Protein AF-A0AB38YBV2-F1 (afdb_monomer)

Radius of gyration: 43.0 Å; Cα contacts (8 Å, |Δi|>4): 541; chains: 1; bounding box: 109×142×104 Å

Organism: NCBI:txid2952525

Secondary structure (DSSP, 8-state):
------TTTTHHHHHHHHHHHHHHHHHHHHHHHHHHHHHHHHHHHHHHHHHHHHHHHHHHHHHHHHHHHHHHHHHHHHHHSPPPHHHHHHHHHHHHHHHHHHS---HHHHHHHHHHHHHSTTTS-HHHHHHHHHHHHHHHHHHHHHHHSTTTGGG--HHHHHHHHHHSSS-HHHHH-TTHHHHHHHHHHTT-TTS---TTSHHHHHHHHHHHHHHH-TTEEEEEEEE-SSTTEEEEEEEEE-TTS-EEEEE-BTTS--GGGT---B--EEHHHHHHHHHHHHHHHHHHHH-HHHHHHHHHHHHHTTSSPP----TTPPPP-EEETTTEEEEE-TTS-EEE-----------PPPPHHHHHHHHHHHHHHHHHHHT-EE-TTS-EEE--TTHHHHHHHHHHHHHHHHHHHHTT----HHHHHHHHHHHTTSSPPPHHHHHHHHHHHH-TT--HHHHHHHHHHHHHHHHHHHHHHHHHHHHT-------HHHHHHHHHHHTT-PPPPPP---PPPPGGGS---------------------PPPPP--------PPPPPGGGGTTGGG-SS-S--SS---------SSSHHHHHHHHHHHHHHHHHHHTSTTHHHHHHHH---SHHHHHHHHHHHHHSPTTSHHHHHHHHHHHHHHHHHH-HHHHHHHHHTT--HHHHHHHHHHTTSS--TTS--TT--

Foldseek 3Di:
DDDDDPPPPPVVVVVVVVVVVVVVVVVVVVVVVVVVVVVVVVVVVVVVVVVVVVVVVVVVVVVVVVVVVVVVLVVLVCLLDLDDPVNLVVLVVVQVVCCVVPVDGDPVSLLSLLLCCLQQPQPPDPVSSVVSLVVLCVLLVVLLVLLLDPVNVVVRDLVSLLSCQSRPPFHLLLLLDPCLVVLLVLVVVCVPPPDPRHQQDPSPQVSCCSRCVSRLHPQKGFNGWDDDPDPQWIKTWIFHQDPVRDTDIAIQFNSSDGVVVVRPHHDTHHNVVVVVSSVSSVSSNVSCVVPVPSSVSSVVSCCSSNVDPNPPPPLFDWAPFDQDVPQGTWTQGSVRDTDHPPDPPDDPDDDDDDDPVRVLVQLLLLLVVLCVLQVFDDDPNSHGPDDDQQNVQSVLLSVLLVVLQVVCVSVVHHDGSVVSSVLLCVLLVNDRQGLVNLLVVLCVVQDVPDDPVSSNVSSVVSSVVSSVSSSCSRVVVVVVVDDDPDPPVVVVVVVVVVPPDDDDDDDDDDDDDDPVVVPDDDDDDDDDDDDDDDDDDDDDDDDDDDDDDDDDDDDDDPPPPPPPPPPPPPDDDDDDDPDDDDDPPPCPVVVVVVVVVVVVVLVVLCPDDCSVVLSVLPDDPDPVVVVVSVVVLVPDDPPDPVNVVVVQSVLLVVVCVQPVPLSVVVVVVVDGSVRSVVVCCVVVSDPDPVPDDPPDD

Sequence (697 aa):
MAGLDTRGVVSGFAQGYGLASNIHDDKKRRERDDEMLQWAREDRKDAQSDRTRRLGMEDQRFEWEQENQGRAGEIHQRNVRALDWDEFQRAQSTILADLEQRGELSDDQWALVAKGVQQFPGQVQGDLADAARGWGAQRVTPILQRLLDPQQQHTVTDEELAMVEELSPIPLSHAIAPERAQDIAVFLDLLDDSTDTNIHSPKVLEAANNIYGHRIGKGKKIVDMMPGNQPGSLVFELEVEGSDGERTRQPMTKQRRTAADGDNEVLQVPVAELMDSLQGLMQLHSAFSESPEIQQRTLNAARTTGMLPQREEAPGRFSDIVEQPGVGMGQYGPDGRWHAVQSGTGGKGGSGTMSSSDQRQWYSDINRGFADMMGVEMNEFGEVVRGGENLETADRYSALAAEFWDQLRANGQTVSPQVARQRVVDAAGGRLLRRSDAEQFAVQELGEGAAPGDVRRRTDQILMEQFQQTRQGLLGSEASGGSANLTPETSAVLQQFMSGGGVPVPGGQQDMPSRDQLLQNGMAPQQSQPNVEPEASGLRAPTPMNRPEQTGPGRESPAGRAVHGALDGVQGLVHAGIDGVGGLIGGARERERQGREYMSWLNQMQNGQGGPAIVRAFKPQSQEEYQHTNELLRAIAPGTPAGEALAQIANLRTLFEQDPEGVLAGIQQGMNPQQLEQWLIQNGRIADVNAGFPEIR

Mean predicted aligned error: 21.56 Å

pLDDT: mean 72.37, std 22.49, range [24.5, 97.75]

Structure (mmCIF, N/CA/C/O backbone):
data_AF-A0AB38YBV2-F1
#
_entry.id   AF-A0AB38YBV2-F1
#
loop_
_atom_site.group_PDB
_atom_site.id
_atom_site.type_symbol
_atom_site.label_atom_id
_atom_site.label_alt_id
_atom_site.label_comp_id
_atom_site.label_asym_id
_atom_site.label_entity_id
_atom_site.label_seq_id
_atom_site.pdbx_PDB_ins_code
_atom_site.Cartn_x
_atom_site.Cartn_y
_atom_site.Cartn_z
_atom_site.occupancy
_atom_site.B_iso_or_equiv
_atom_site.auth_seq_id
_atom_site.auth_comp_id
_atom_site.auth_asym_id
_atom_site.auth_atom_id
_atom_site.pdbx_PDB_model_num
ATOM 1 N N . MET A 1 1 ? 50.347 113.324 -39.858 1.00 37.56 1 MET A N 1
ATOM 2 C CA . MET A 1 1 ? 50.394 113.975 -38.533 1.00 37.56 1 MET A CA 1
ATOM 3 C C . MET A 1 1 ? 50.170 112.908 -37.479 1.00 37.56 1 MET A C 1
ATOM 5 O O . MET A 1 1 ? 49.288 112.082 -37.662 1.00 37.56 1 MET A O 1
ATOM 9 N N . ALA A 1 2 ? 51.037 112.881 -36.471 1.00 51.41 2 ALA A N 1
ATOM 10 C CA . ALA A 1 2 ? 51.084 111.887 -35.404 1.00 51.41 2 ALA A CA 1
ATOM 11 C C . ALA A 1 2 ? 50.051 112.165 -34.295 1.00 51.41 2 ALA A C 1
ATOM 13 O O . ALA A 1 2 ? 49.694 113.318 -34.066 1.00 51.41 2 ALA A O 1
ATOM 14 N N . GLY A 1 3 ? 49.654 111.116 -33.571 1.00 42.22 3 GLY A N 1
ATOM 15 C CA . GLY A 1 3 ? 48.962 111.185 -32.281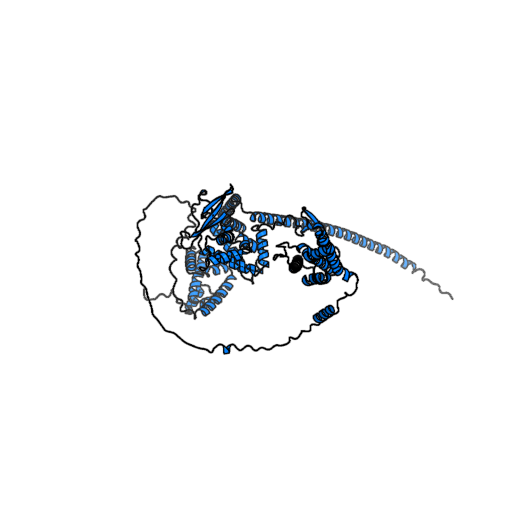 1.00 42.22 3 GLY A CA 1
ATOM 16 C C . GLY A 1 3 ? 49.260 109.915 -31.481 1.00 42.22 3 GLY A C 1
ATOM 17 O O . GLY A 1 3 ? 48.866 108.831 -31.896 1.00 42.22 3 GLY A O 1
ATOM 18 N N . LEU A 1 4 ? 50.037 110.063 -30.405 1.00 47.84 4 LEU A N 1
ATOM 19 C CA . LEU A 1 4 ? 50.652 109.009 -29.591 1.00 47.84 4 LEU A CA 1
ATOM 20 C C . LEU A 1 4 ? 49.658 108.203 -28.738 1.00 47.84 4 LEU A C 1
ATOM 22 O O . LEU A 1 4 ? 48.667 108.724 -28.232 1.00 47.84 4 LEU A O 1
ATOM 26 N N . ASP A 1 5 ? 50.017 106.931 -28.576 1.00 50.28 5 ASP A N 1
ATOM 27 C CA . ASP A 1 5 ? 49.298 105.813 -27.971 1.00 50.28 5 ASP A CA 1
ATOM 28 C C . ASP A 1 5 ? 49.685 105.622 -26.488 1.00 50.28 5 ASP A C 1
ATOM 30 O O . ASP A 1 5 ? 50.864 105.515 -26.153 1.00 50.28 5 ASP A O 1
ATOM 34 N N . THR A 1 6 ? 48.693 105.575 -25.593 1.00 53.28 6 THR A N 1
ATOM 35 C CA . THR A 1 6 ? 48.850 105.278 -24.153 1.00 53.28 6 THR A CA 1
ATOM 36 C C . THR A 1 6 ? 48.171 103.966 -23.739 1.00 53.28 6 THR A C 1
ATOM 38 O O . THR A 1 6 ? 48.028 103.685 -22.549 1.00 53.28 6 THR A O 1
ATOM 41 N N . ARG A 1 7 ? 47.773 103.105 -24.689 1.00 52.44 7 ARG A N 1
ATOM 42 C CA . ARG A 1 7 ? 47.042 101.856 -24.388 1.00 52.44 7 ARG A CA 1
ATOM 43 C C . ARG A 1 7 ? 47.925 100.689 -23.924 1.00 52.44 7 ARG A C 1
ATOM 45 O O . ARG A 1 7 ? 47.398 99.636 -23.576 1.00 52.44 7 ARG A O 1
ATOM 52 N N . GLY A 1 8 ? 49.245 100.871 -23.853 1.00 48.44 8 GLY A N 1
ATOM 53 C CA . GLY A 1 8 ? 50.205 99.806 -23.528 1.00 48.44 8 GLY A CA 1
ATOM 54 C C . GLY A 1 8 ? 50.392 99.460 -22.043 1.00 48.44 8 GLY A C 1
ATOM 55 O O . GLY A 1 8 ? 51.025 98.453 -21.752 1.00 48.44 8 GLY A O 1
ATOM 56 N N . VAL A 1 9 ? 49.871 100.247 -21.092 1.00 49.12 9 VAL A N 1
ATOM 57 C CA . VAL A 1 9 ? 50.185 100.047 -19.654 1.00 49.12 9 VAL A CA 1
ATOM 58 C C . VAL A 1 9 ? 49.070 99.322 -18.886 1.00 49.12 9 VAL A C 1
ATOM 60 O O . VAL A 1 9 ? 49.329 98.684 -17.871 1.00 49.12 9 VAL A O 1
ATOM 63 N N . VAL A 1 10 ? 47.831 99.332 -19.388 1.00 52.97 10 VAL A N 1
ATOM 64 C CA . VAL A 1 10 ? 46.680 98.732 -18.681 1.00 52.97 10 VAL A CA 1
ATOM 65 C C . VAL A 1 10 ? 46.473 97.246 -19.027 1.00 52.97 10 VAL A C 1
ATOM 67 O O . VAL A 1 10 ? 45.942 96.500 -18.207 1.00 52.97 10 VAL A O 1
ATOM 70 N N . SER A 1 11 ? 46.946 96.759 -20.182 1.00 52.41 11 SER A N 1
ATOM 71 C CA . SER A 1 11 ? 46.741 95.354 -20.586 1.00 52.41 11 SER A CA 1
ATOM 72 C C . SER A 1 11 ? 47.628 94.347 -19.837 1.00 52.41 11 SER A C 1
ATOM 74 O O . SER A 1 11 ? 47.212 93.208 -19.636 1.00 52.41 11 SER A O 1
ATOM 76 N N . GLY A 1 12 ? 48.805 94.761 -19.352 1.00 51.03 12 GLY A N 1
ATOM 77 C CA . GLY A 1 12 ? 49.739 93.871 -18.648 1.00 51.03 12 GLY A CA 1
ATOM 78 C C . GLY A 1 12 ? 49.256 93.415 -17.266 1.00 51.03 12 GLY A C 1
ATOM 79 O O . GLY A 1 12 ? 49.588 92.318 -16.827 1.00 51.03 12 GLY A O 1
ATOM 80 N N . PHE A 1 13 ? 48.425 94.214 -16.585 1.00 51.12 13 PHE A N 1
ATOM 81 C CA . PHE A 1 13 ? 47.954 93.894 -15.231 1.00 51.12 13 PHE A CA 1
ATOM 82 C C . PHE A 1 13 ? 46.747 92.939 -15.227 1.00 51.12 13 PHE A C 1
ATOM 84 O O . PHE A 1 13 ? 46.613 92.105 -14.332 1.00 51.12 13 PHE A O 1
ATOM 91 N N . ALA A 1 14 ? 45.903 92.990 -16.265 1.00 55.50 14 ALA A N 1
ATOM 92 C CA . ALA A 1 14 ? 44.770 92.073 -16.418 1.00 55.50 14 ALA A CA 1
ATOM 93 C C . ALA A 1 14 ? 45.212 90.635 -16.756 1.00 55.50 14 ALA A C 1
ATOM 95 O O . ALA A 1 14 ? 44.539 89.675 -16.387 1.00 55.50 14 ALA A O 1
ATOM 96 N N . GLN A 1 15 ? 46.371 90.469 -17.404 1.00 56.38 15 GLN A N 1
ATOM 97 C CA . GLN A 1 15 ? 46.882 89.157 -17.811 1.00 56.38 15 GLN A CA 1
ATOM 98 C C . GLN A 1 15 ? 47.540 88.370 -16.658 1.00 56.38 15 GLN A C 1
ATOM 100 O O . GLN A 1 15 ? 47.617 87.145 -16.723 1.00 56.38 15 GLN A O 1
ATOM 105 N N . GLY A 1 16 ? 47.955 89.042 -15.575 1.00 52.12 16 GLY A N 1
ATOM 106 C CA . GLY A 1 16 ? 48.577 88.401 -14.406 1.00 52.12 16 GLY A CA 1
ATOM 107 C C . GLY A 1 16 ? 47.589 87.744 -13.431 1.00 52.12 16 GLY A C 1
ATOM 108 O O . GLY A 1 16 ? 47.880 86.682 -12.883 1.00 52.12 16 GLY A O 1
ATOM 109 N N . TYR A 1 17 ? 46.395 88.320 -13.243 1.00 55.94 17 TYR A N 1
ATOM 110 C CA . TYR A 1 17 ? 45.397 87.789 -12.298 1.00 55.94 17 TYR A CA 1
ATOM 111 C C . TYR A 1 17 ? 44.718 86.497 -12.783 1.00 55.94 17 TYR A C 1
ATOM 113 O O . TYR A 1 17 ? 44.375 85.640 -11.969 1.00 55.94 17 TYR A O 1
ATOM 121 N N . GLY A 1 18 ? 44.588 86.305 -14.101 1.00 54.75 18 GLY A N 1
ATOM 122 C CA . GLY A 1 18 ? 44.017 85.078 -14.670 1.00 54.75 18 GLY A CA 1
ATOM 123 C C . GLY A 1 18 ? 44.872 83.829 -14.422 1.00 54.75 18 GLY A C 1
ATOM 124 O O . GLY A 1 18 ? 44.339 82.733 -14.277 1.00 54.75 18 GLY A O 1
ATOM 125 N N . LEU A 1 19 ? 46.195 83.983 -14.301 1.00 58.62 19 LEU A N 1
ATOM 126 C CA . LEU A 1 19 ? 47.105 82.849 -14.118 1.00 58.62 19 LEU A CA 1
ATOM 127 C C . LEU A 1 19 ? 47.134 82.348 -12.663 1.00 58.62 19 LEU A C 1
ATOM 129 O O . LEU A 1 19 ? 47.210 81.145 -12.428 1.00 58.62 19 LEU A O 1
ATOM 133 N N . ALA A 1 20 ? 47.003 83.253 -11.687 1.00 58.72 20 ALA A N 1
ATOM 134 C CA . ALA A 1 20 ? 46.932 82.894 -10.268 1.00 58.72 20 ALA A CA 1
ATOM 135 C C . ALA A 1 20 ? 45.586 82.245 -9.886 1.00 58.72 20 ALA A C 1
ATOM 137 O O . ALA A 1 20 ? 45.560 81.336 -9.056 1.00 58.72 20 ALA A O 1
ATOM 138 N N . SER A 1 21 ? 44.484 82.659 -10.525 1.00 58.69 21 SER A N 1
ATOM 139 C CA . SER A 1 21 ? 43.157 82.054 -10.324 1.00 58.69 21 SER A CA 1
ATOM 140 C C . SER A 1 21 ? 43.115 80.598 -10.796 1.00 58.69 21 SER A C 1
ATOM 142 O O . SER A 1 21 ? 42.657 79.723 -10.064 1.00 58.69 21 SER A O 1
ATOM 144 N N . ASN A 1 22 ? 43.669 80.315 -11.980 1.00 63.50 22 ASN A N 1
ATOM 145 C CA . ASN A 1 22 ? 43.639 78.972 -12.564 1.00 63.50 22 ASN A CA 1
ATOM 146 C C . ASN A 1 22 ? 44.430 77.947 -11.732 1.00 63.50 22 ASN A C 1
ATOM 148 O O . ASN A 1 22 ? 43.995 76.810 -11.581 1.00 63.50 22 ASN A O 1
ATOM 152 N N . ILE A 1 23 ? 45.544 78.354 -11.112 1.00 69.88 23 ILE A N 1
ATOM 153 C CA . ILE A 1 23 ? 46.339 77.467 -10.245 1.00 69.88 23 ILE A CA 1
ATOM 154 C C . ILE A 1 23 ? 45.574 77.109 -8.961 1.00 69.88 23 ILE A C 1
ATOM 156 O O . ILE A 1 23 ? 45.686 75.986 -8.461 1.00 69.88 23 ILE A O 1
ATOM 160 N N . HIS A 1 24 ? 44.780 78.039 -8.422 1.00 71.88 24 HIS A N 1
ATOM 161 C CA . HIS A 1 24 ? 44.014 77.772 -7.208 1.00 71.88 24 HIS A CA 1
ATOM 162 C C . HIS A 1 24 ? 42.809 76.855 -7.473 1.00 71.88 24 HIS A C 1
ATOM 164 O O . HIS A 1 24 ? 42.509 75.987 -6.643 1.00 71.88 24 HIS A O 1
ATOM 170 N N . ASP A 1 25 ? 42.160 77.003 -8.628 1.00 76.00 25 ASP A N 1
ATOM 171 C CA . ASP A 1 25 ? 41.035 76.157 -9.030 1.00 76.00 25 ASP A CA 1
ATOM 172 C C . ASP A 1 25 ? 41.476 74.740 -9.413 1.00 76.00 25 ASP A C 1
ATOM 174 O O . ASP A 1 25 ? 40.806 73.774 -9.039 1.00 76.00 25 ASP A O 1
ATOM 178 N N . ASP A 1 26 ? 42.636 74.585 -10.058 1.00 76.31 26 ASP A N 1
ATOM 179 C CA . ASP A 1 26 ? 43.204 73.266 -10.363 1.00 76.31 26 ASP A CA 1
ATOM 180 C C . ASP A 1 26 ? 43.544 72.481 -9.093 1.00 76.31 26 ASP A C 1
ATOM 182 O O . ASP A 1 26 ? 43.317 71.271 -9.026 1.00 76.31 26 ASP A O 1
ATOM 186 N N . LYS A 1 27 ? 44.022 73.163 -8.044 1.00 78.94 27 LYS A N 1
ATOM 187 C CA . LYS A 1 27 ? 44.307 72.516 -6.759 1.00 78.94 27 LYS A CA 1
ATOM 188 C C . LYS A 1 27 ? 43.031 71.985 -6.092 1.00 78.94 27 LYS A C 1
ATOM 190 O O . LYS A 1 27 ? 43.001 70.832 -5.676 1.00 78.94 27 LYS A O 1
ATOM 195 N N . LYS A 1 28 ? 41.950 72.775 -6.087 1.00 82.88 28 LYS A N 1
ATOM 196 C CA . LYS A 1 28 ? 40.641 72.356 -5.544 1.00 82.88 28 LYS A CA 1
ATOM 197 C C . LYS A 1 28 ? 39.946 71.273 -6.372 1.00 82.88 28 LYS A C 1
ATOM 199 O O . LYS A 1 28 ? 39.053 70.595 -5.867 1.00 82.88 28 LYS A O 1
ATOM 204 N N . ARG A 1 29 ? 40.267 71.146 -7.664 1.00 78.00 29 ARG A N 1
ATOM 205 C CA . ARG A 1 29 ? 39.774 70.037 -8.497 1.00 78.00 29 ARG A CA 1
ATOM 206 C C . ARG A 1 29 ? 40.486 68.739 -8.137 1.00 78.00 29 ARG A C 1
ATOM 208 O O . ARG A 1 29 ? 39.806 67.770 -7.840 1.00 78.00 29 ARG A O 1
ATOM 215 N N . ARG A 1 30 ? 41.819 68.764 -8.027 1.00 82.38 30 ARG A N 1
ATOM 216 C CA . ARG A 1 30 ? 42.603 67.586 -7.621 1.00 82.38 30 ARG A CA 1
ATOM 217 C C . ARG A 1 30 ? 42.233 67.079 -6.232 1.00 82.38 30 ARG A C 1
ATOM 219 O O . ARG A 1 30 ? 42.042 65.886 -6.074 1.00 82.38 30 ARG A O 1
ATOM 226 N N . GLU A 1 31 ? 42.053 67.976 -5.261 1.00 86.75 31 GLU A N 1
ATOM 227 C CA . GLU A 1 31 ? 41.643 67.583 -3.904 1.00 86.75 31 GLU A CA 1
ATOM 228 C C . GLU A 1 31 ? 40.273 66.879 -3.896 1.00 86.75 31 GLU A C 1
ATOM 230 O O . GLU A 1 31 ? 40.110 65.874 -3.211 1.00 86.75 31 GLU A O 1
ATOM 235 N N . ARG A 1 32 ? 39.312 67.332 -4.716 1.00 84.88 32 ARG A N 1
ATOM 236 C CA . ARG A 1 32 ? 38.004 66.665 -4.858 1.00 84.88 32 ARG A CA 1
ATOM 237 C C . ARG A 1 32 ? 38.085 65.341 -5.611 1.00 84.88 32 ARG A C 1
ATOM 239 O O . ARG A 1 32 ? 37.372 64.405 -5.265 1.00 84.88 32 ARG A O 1
ATOM 246 N N . ASP A 1 33 ? 38.930 65.264 -6.634 1.00 80.12 33 ASP A N 1
ATOM 247 C CA . ASP A 1 33 ? 39.135 64.028 -7.389 1.00 80.12 33 ASP A CA 1
ATOM 248 C C . ASP A 1 33 ? 39.799 62.955 -6.508 1.00 80.12 33 ASP A C 1
ATOM 250 O O . ASP A 1 33 ? 39.383 61.795 -6.534 1.00 80.12 33 ASP A O 1
ATOM 254 N N . ASP A 1 34 ? 40.765 63.346 -5.671 1.00 87.88 34 ASP A N 1
ATOM 255 C CA . ASP A 1 34 ? 41.419 62.466 -4.699 1.00 87.88 34 ASP A CA 1
ATOM 256 C C . ASP A 1 34 ? 40.445 62.007 -3.600 1.00 87.88 34 ASP A C 1
ATOM 258 O O . ASP A 1 34 ? 40.427 60.825 -3.248 1.00 87.88 34 ASP A O 1
ATOM 262 N N . GLU A 1 35 ? 39.583 62.903 -3.107 1.00 86.88 35 GLU A N 1
ATOM 263 C CA . GLU A 1 35 ? 38.539 62.575 -2.128 1.00 86.88 35 GLU A CA 1
ATOM 264 C C . GLU A 1 35 ? 37.504 61.596 -2.715 1.00 86.88 35 GLU A C 1
ATOM 266 O O . GLU A 1 35 ? 37.174 60.589 -2.085 1.00 86.88 35 GLU A O 1
ATOM 271 N N . MET A 1 36 ? 37.075 61.797 -3.969 1.00 81.75 36 MET A N 1
ATOM 272 C CA . MET A 1 36 ? 36.207 60.843 -4.672 1.00 81.75 36 MET A CA 1
ATOM 273 C C . MET A 1 36 ? 36.884 59.484 -4.890 1.00 81.75 36 MET A C 1
ATOM 275 O O . MET A 1 36 ? 36.246 58.440 -4.741 1.00 81.75 36 MET A O 1
ATOM 279 N N . LEU A 1 37 ? 38.175 59.470 -5.228 1.00 88.88 37 LEU A N 1
ATOM 280 C CA . LEU A 1 37 ? 38.955 58.240 -5.384 1.00 88.88 37 LEU A CA 1
ATOM 281 C C . LEU A 1 37 ? 39.095 57.476 -4.066 1.00 88.88 37 LEU A C 1
ATOM 283 O O . LEU A 1 37 ? 39.081 56.241 -4.075 1.00 88.88 37 LEU A O 1
ATOM 287 N N . GLN A 1 38 ? 39.232 58.184 -2.946 1.00 90.12 38 GLN A N 1
ATOM 288 C CA . GLN A 1 38 ? 39.286 57.579 -1.621 1.00 90.12 38 GLN A CA 1
ATOM 289 C C . GLN A 1 38 ? 37.934 56.969 -1.242 1.00 90.12 38 GLN A C 1
ATOM 291 O O . GLN A 1 38 ? 37.891 55.795 -0.869 1.00 90.12 38 GLN A O 1
ATOM 296 N N . TRP A 1 39 ? 36.840 57.703 -1.456 1.00 85.44 39 TRP A N 1
ATOM 297 C CA . TRP A 1 39 ? 35.484 57.220 -1.189 1.00 85.44 39 TRP A CA 1
ATOM 298 C C . TRP A 1 39 ? 35.140 55.985 -2.034 1.00 85.44 39 TRP A C 1
ATOM 300 O O . TRP A 1 39 ? 34.680 54.974 -1.515 1.00 85.44 39 TRP A O 1
ATOM 310 N N . ALA A 1 40 ? 35.498 55.988 -3.323 1.00 82.81 40 ALA A N 1
ATOM 311 C CA . ALA A 1 40 ? 35.300 54.839 -4.209 1.00 82.81 40 ALA A CA 1
ATOM 312 C C . ALA A 1 40 ? 36.132 53.599 -3.823 1.00 82.81 40 ALA A C 1
ATOM 314 O O . ALA A 1 40 ? 35.806 52.483 -4.235 1.00 82.81 40 ALA A O 1
ATOM 315 N N . ARG A 1 41 ? 37.238 53.762 -3.083 1.00 88.38 41 ARG A N 1
ATOM 316 C CA . ARG A 1 41 ? 38.022 52.634 -2.549 1.00 88.38 41 ARG A CA 1
ATOM 317 C C . ARG A 1 41 ? 37.409 52.074 -1.274 1.00 88.38 41 ARG A C 1
ATOM 319 O O . ARG A 1 41 ? 37.481 50.865 -1.076 1.00 88.38 41 ARG A O 1
ATOM 326 N N . GLU A 1 42 ? 36.855 52.936 -0.433 1.00 88.25 42 GLU A N 1
ATOM 327 C CA . GLU A 1 42 ? 36.181 52.554 0.808 1.00 88.25 42 GLU A CA 1
ATOM 328 C C . GLU A 1 42 ? 34.874 51.815 0.502 1.00 88.25 42 GLU A C 1
ATOM 330 O O . GLU A 1 42 ? 34.715 50.672 0.918 1.00 88.25 42 GLU A O 1
ATOM 335 N N . ASP A 1 43 ? 34.060 52.351 -0.408 1.00 85.00 43 ASP A N 1
ATOM 336 C CA . ASP A 1 43 ? 32.805 51.732 -0.852 1.00 85.00 43 ASP A CA 1
ATOM 337 C C . ASP A 1 43 ? 33.024 50.341 -1.485 1.00 85.00 43 ASP A C 1
ATOM 339 O O . ASP A 1 43 ? 32.265 49.397 -1.269 1.00 85.00 43 ASP A O 1
ATOM 343 N N . ARG A 1 44 ? 34.140 50.141 -2.204 1.00 85.69 44 ARG A N 1
ATOM 344 C CA . ARG A 1 44 ? 34.515 48.806 -2.710 1.00 85.69 44 ARG A CA 1
ATOM 345 C C . ARG A 1 44 ? 34.898 47.828 -1.605 1.00 85.69 44 ARG A C 1
ATOM 347 O O . ARG A 1 44 ? 34.648 46.635 -1.773 1.00 85.69 44 ARG A O 1
ATOM 354 N N . LYS A 1 45 ? 35.542 48.296 -0.533 1.00 89.56 45 LYS A N 1
ATOM 355 C CA . LYS A 1 45 ? 35.902 47.443 0.608 1.00 89.56 45 LYS A CA 1
ATOM 356 C C . LYS A 1 45 ? 34.657 47.047 1.392 1.00 89.56 45 LYS A C 1
ATOM 358 O O . LYS A 1 45 ? 34.527 45.875 1.735 1.00 89.56 45 LYS A O 1
ATOM 363 N N . ASP A 1 46 ? 33.729 47.976 1.579 1.00 86.31 46 ASP A N 1
ATOM 364 C CA . ASP A 1 46 ? 32.461 47.712 2.259 1.00 86.31 46 ASP A CA 1
ATOM 365 C C . ASP A 1 46 ? 31.570 46.783 1.422 1.00 86.31 46 ASP A C 1
ATOM 367 O O . ASP A 1 46 ? 31.104 45.754 1.904 1.00 86.31 46 ASP A O 1
ATOM 371 N N . ALA A 1 47 ? 31.474 47.007 0.109 1.00 82.62 47 ALA A N 1
ATOM 372 C CA . ALA A 1 47 ? 30.769 46.095 -0.794 1.00 82.62 47 ALA A CA 1
ATOM 373 C C . ALA A 1 47 ? 31.418 44.697 -0.904 1.00 82.62 47 ALA A C 1
ATOM 375 O O . ALA A 1 47 ? 30.770 43.743 -1.353 1.00 82.62 47 ALA A O 1
ATOM 376 N N . GLN A 1 48 ? 32.706 44.558 -0.572 1.00 86.62 48 GLN A N 1
ATOM 377 C CA . GLN A 1 48 ? 33.368 43.256 -0.452 1.00 86.62 48 GLN A CA 1
ATOM 378 C C . GLN A 1 48 ? 33.067 42.598 0.896 1.00 86.62 48 GLN A C 1
ATOM 380 O O . GLN A 1 48 ? 32.754 41.410 0.916 1.00 86.62 48 GLN A O 1
ATOM 385 N N . SER A 1 49 ? 33.124 43.342 2.003 1.00 87.00 49 SER A N 1
ATOM 386 C CA . SER A 1 49 ? 32.846 42.805 3.339 1.00 87.00 49 SER A CA 1
ATOM 387 C C . SER A 1 49 ? 31.389 42.348 3.475 1.00 87.00 49 SER A C 1
ATOM 389 O O . SER A 1 49 ? 31.139 41.256 3.989 1.00 87.00 49 SER A O 1
ATOM 391 N N . ASP A 1 50 ? 30.445 43.098 2.904 1.00 81.56 50 ASP A N 1
ATOM 392 C CA . ASP A 1 50 ? 29.028 42.734 2.866 1.00 81.56 50 ASP A CA 1
ATOM 393 C C . ASP A 1 50 ? 28.765 41.481 2.030 1.00 81.56 50 ASP A C 1
ATOM 395 O O . ASP A 1 50 ? 27.954 40.637 2.415 1.00 81.56 50 ASP A O 1
ATOM 399 N N . ARG A 1 51 ? 29.477 41.309 0.908 1.00 76.75 51 ARG A N 1
ATOM 400 C CA . ARG A 1 51 ? 29.398 40.075 0.113 1.00 76.75 51 ARG A CA 1
ATOM 401 C C . ARG A 1 51 ? 29.890 38.870 0.901 1.00 76.75 51 ARG A C 1
ATOM 403 O O . ARG A 1 51 ? 29.203 37.856 0.930 1.00 76.75 51 ARG A O 1
ATOM 410 N N . THR A 1 52 ? 31.022 38.996 1.585 1.00 84.12 52 THR A N 1
ATOM 411 C CA . THR A 1 52 ? 31.566 37.917 2.419 1.00 84.12 52 THR A CA 1
ATOM 412 C C . THR A 1 52 ? 30.628 37.575 3.579 1.00 84.12 52 THR A C 1
ATOM 414 O O . THR A 1 52 ? 30.423 36.403 3.877 1.00 84.12 52 THR A O 1
ATOM 417 N N . ARG A 1 53 ? 30.000 38.580 4.209 1.00 84.50 53 ARG A N 1
ATOM 418 C CA . ARG A 1 53 ? 29.019 38.362 5.282 1.00 84.50 53 ARG A CA 1
ATOM 419 C C . ARG A 1 53 ? 27.744 37.681 4.771 1.00 84.50 53 ARG A C 1
ATOM 421 O O . ARG A 1 53 ? 27.207 36.837 5.479 1.00 84.50 53 ARG A O 1
ATOM 428 N N . ARG A 1 54 ? 27.265 38.024 3.569 1.00 74.50 54 ARG A N 1
ATOM 429 C CA . ARG A 1 54 ? 26.103 37.358 2.951 1.00 74.50 54 ARG A CA 1
ATOM 430 C C . ARG A 1 54 ? 26.389 35.898 2.622 1.00 74.50 54 ARG A C 1
ATOM 432 O O . ARG A 1 54 ? 25.607 35.055 3.036 1.00 74.50 54 ARG A O 1
ATOM 439 N N . LEU A 1 55 ? 27.527 35.615 1.988 1.00 81.31 55 LEU A N 1
ATOM 440 C CA . LEU A 1 55 ? 27.946 34.243 1.681 1.00 81.31 55 LEU A CA 1
ATOM 441 C C . LEU A 1 55 ? 28.058 33.395 2.957 1.00 81.31 55 LEU A C 1
ATOM 443 O O . LEU A 1 55 ? 27.503 32.310 3.016 1.00 81.31 55 LEU A O 1
ATOM 447 N N . GLY A 1 56 ? 28.650 33.935 4.028 1.00 82.88 56 GLY A N 1
ATOM 448 C CA . GLY A 1 56 ? 28.734 33.214 5.303 1.00 82.88 56 GLY A CA 1
ATOM 449 C C . GLY A 1 56 ? 27.379 32.937 5.974 1.00 82.88 56 GLY A C 1
ATOM 450 O O . GLY A 1 56 ? 27.249 31.944 6.683 1.00 82.88 56 GLY A O 1
ATOM 451 N N . MET A 1 57 ? 26.362 33.786 5.768 1.00 81.19 57 MET A N 1
ATOM 452 C CA . MET A 1 57 ? 25.003 33.508 6.260 1.00 81.19 57 MET A CA 1
ATOM 453 C C . MET A 1 57 ? 24.247 32.516 5.370 1.00 81.19 57 MET A C 1
ATOM 455 O O . MET A 1 57 ? 23.431 31.754 5.882 1.00 81.19 57 MET A O 1
ATOM 459 N N . GLU A 1 58 ? 24.506 32.515 4.062 1.00 73.38 58 GLU A N 1
ATOM 460 C CA . GLU A 1 58 ? 23.968 31.516 3.133 1.00 73.38 58 GLU A CA 1
ATOM 461 C C . GLU A 1 58 ? 24.537 30.126 3.438 1.00 73.38 58 GLU A C 1
ATOM 463 O O . GLU A 1 58 ? 23.758 29.182 3.548 1.00 73.38 58 GLU A O 1
ATOM 468 N N . ASP A 1 59 ? 25.843 30.020 3.701 1.00 74.94 59 ASP A N 1
ATOM 469 C CA . ASP A 1 59 ? 26.494 28.764 4.095 1.00 74.94 59 ASP A CA 1
ATOM 470 C C . ASP A 1 59 ? 25.906 28.211 5.403 1.00 74.94 59 ASP A C 1
ATOM 472 O O . ASP A 1 59 ? 25.523 27.046 5.468 1.00 74.94 59 ASP A O 1
ATOM 476 N N . GLN A 1 60 ? 25.733 29.056 6.429 1.00 77.81 60 GLN A N 1
ATOM 477 C CA . GLN A 1 60 ? 25.108 28.639 7.695 1.00 77.81 60 GLN A CA 1
ATOM 478 C C . GLN A 1 60 ? 23.652 28.199 7.519 1.00 77.81 60 GLN A C 1
ATOM 480 O O . GLN A 1 60 ? 23.191 27.275 8.190 1.00 77.81 60 GLN A O 1
ATOM 485 N N . ARG A 1 61 ? 22.906 28.866 6.634 1.00 71.25 61 ARG A N 1
ATOM 486 C CA . ARG A 1 61 ? 21.515 28.508 6.357 1.00 71.25 61 ARG A CA 1
ATOM 487 C C . ARG A 1 61 ? 21.427 27.186 5.601 1.00 71.25 61 ARG A C 1
ATOM 489 O O . ARG A 1 61 ? 20.565 26.376 5.922 1.00 71.25 61 ARG A O 1
ATOM 496 N N . PHE A 1 62 ? 22.331 26.962 4.653 1.00 75.50 62 PHE A N 1
ATOM 497 C CA . PHE A 1 62 ? 22.426 25.714 3.910 1.00 75.50 62 PHE A CA 1
ATOM 498 C C . PHE A 1 62 ? 22.837 24.545 4.812 1.00 75.50 62 PHE A C 1
ATOM 500 O O . PHE A 1 62 ? 22.205 23.496 4.755 1.00 75.50 62 PHE A O 1
ATOM 507 N N . GLU A 1 63 ? 23.822 24.732 5.698 1.00 74.88 63 GLU A N 1
ATOM 508 C CA . GLU A 1 63 ? 24.201 23.724 6.699 1.00 74.88 63 GLU A CA 1
ATOM 509 C C . GLU A 1 63 ? 23.027 23.374 7.623 1.00 74.88 63 GLU A C 1
ATOM 511 O O . GLU A 1 63 ? 22.753 22.197 7.850 1.00 74.88 63 GLU A O 1
ATOM 516 N N . TRP A 1 64 ? 22.281 24.374 8.105 1.00 75.12 64 TRP A N 1
ATOM 517 C CA . TRP A 1 64 ? 21.102 24.144 8.946 1.00 75.12 64 TRP A CA 1
ATOM 518 C C . TRP A 1 64 ? 19.965 23.435 8.194 1.00 75.12 64 TRP A C 1
ATOM 520 O O . TRP A 1 64 ? 19.336 22.531 8.743 1.00 75.12 64 TRP A O 1
ATOM 530 N N . GLU A 1 65 ? 19.701 23.808 6.936 1.00 71.62 65 GLU A N 1
ATOM 531 C CA . GLU A 1 65 ? 18.705 23.137 6.089 1.00 71.62 65 GLU A CA 1
ATOM 532 C C . GLU A 1 65 ? 19.119 21.691 5.782 1.00 71.62 65 GLU A C 1
ATOM 534 O O . GLU A 1 65 ? 18.288 20.788 5.880 1.00 71.62 65 GLU A O 1
ATOM 539 N N . GLN A 1 66 ? 20.400 21.445 5.499 1.00 74.12 66 GLN A N 1
ATOM 540 C CA . GLN A 1 66 ? 20.936 20.109 5.252 1.00 74.12 66 GLN A CA 1
ATOM 541 C C . GLN A 1 66 ? 20.892 19.233 6.512 1.00 74.12 66 GLN A C 1
ATOM 543 O O . GLN A 1 66 ? 20.496 18.070 6.431 1.00 74.12 66 GLN A O 1
ATOM 548 N N . GLU A 1 67 ? 21.237 19.774 7.684 1.00 70.19 67 GLU A N 1
ATOM 549 C CA . GLU A 1 67 ? 21.151 19.046 8.954 1.00 70.19 67 GLU A CA 1
ATOM 550 C C . GLU A 1 67 ? 19.694 18.710 9.312 1.00 70.19 67 GLU A C 1
ATOM 552 O O . GLU A 1 67 ? 19.402 17.586 9.727 1.00 70.19 67 GLU A O 1
ATOM 557 N N . ASN A 1 68 ? 18.755 19.638 9.097 1.00 67.06 68 ASN A N 1
ATOM 558 C CA . ASN A 1 68 ? 17.333 19.380 9.325 1.00 67.06 68 ASN A CA 1
ATOM 559 C C . ASN A 1 68 ? 16.750 18.367 8.339 1.00 67.06 68 ASN A C 1
ATOM 561 O O . ASN A 1 68 ? 15.985 17.499 8.756 1.00 67.06 68 ASN A O 1
ATOM 565 N N . GLN A 1 69 ? 17.120 18.431 7.058 1.00 61.16 69 GLN A N 1
ATOM 566 C CA . GLN A 1 69 ? 16.730 17.417 6.075 1.00 61.16 69 GLN A CA 1
ATOM 567 C C . GLN A 1 69 ? 17.324 16.048 6.418 1.00 61.16 69 GLN A C 1
ATOM 569 O O . GLN A 1 69 ? 16.627 15.040 6.320 1.00 61.16 69 GLN A O 1
ATOM 574 N N . GLY A 1 70 ? 18.574 16.007 6.889 1.00 61.50 70 GLY A N 1
ATOM 575 C CA . GLY A 1 70 ? 19.224 14.787 7.363 1.00 61.50 70 GLY A CA 1
ATOM 576 C C . GLY A 1 70 ? 18.499 14.170 8.560 1.00 61.50 70 GLY A C 1
ATOM 577 O O . GLY A 1 70 ? 18.171 12.987 8.527 1.00 61.50 70 GLY A O 1
ATOM 578 N N . ARG A 1 71 ? 18.165 14.970 9.583 1.00 61.66 71 ARG A N 1
ATOM 579 C CA . ARG A 1 71 ? 17.402 14.500 10.754 1.00 61.66 71 ARG A CA 1
ATOM 580 C C . ARG A 1 71 ? 15.981 14.081 10.396 1.00 61.66 71 ARG A C 1
ATOM 582 O O . ARG A 1 71 ? 15.519 13.063 10.898 1.00 61.66 71 ARG A O 1
ATOM 589 N N . ALA A 1 72 ? 15.294 14.828 9.533 1.00 50.91 72 ALA A N 1
ATOM 590 C CA . ALA A 1 72 ? 13.968 14.455 9.050 1.00 50.91 72 ALA A CA 1
ATOM 591 C C . ALA A 1 72 ? 14.021 13.133 8.270 1.00 50.91 72 ALA A C 1
ATOM 593 O O . ALA A 1 72 ? 13.198 12.253 8.505 1.00 50.91 72 ALA A O 1
ATOM 594 N N . GLY A 1 73 ? 15.033 12.951 7.417 1.00 53.88 73 GLY A N 1
ATOM 595 C CA . GLY A 1 73 ? 15.288 11.704 6.701 1.00 53.88 73 GLY A CA 1
ATOM 596 C C . GLY A 1 73 ? 15.648 10.539 7.625 1.00 53.88 73 GLY A C 1
ATOM 597 O O . GLY A 1 73 ? 15.188 9.427 7.397 1.00 53.88 73 GLY A O 1
ATOM 598 N N . GLU A 1 74 ? 16.414 10.772 8.693 1.00 55.16 74 GLU A N 1
ATOM 599 C CA . GLU A 1 74 ? 16.775 9.749 9.681 1.00 55.16 74 GLU A CA 1
ATOM 600 C C . GLU A 1 74 ? 15.578 9.343 10.554 1.00 55.16 74 GLU A C 1
ATOM 602 O O . GLU A 1 74 ? 15.346 8.152 10.760 1.00 55.16 74 GLU A O 1
ATOM 607 N N . ILE A 1 75 ? 14.768 10.307 11.007 1.00 53.69 75 ILE A N 1
ATOM 608 C CA . ILE A 1 75 ? 13.500 10.049 11.707 1.00 53.69 75 ILE A CA 1
ATOM 609 C C . ILE A 1 75 ? 12.545 9.292 10.784 1.00 53.69 75 ILE A C 1
ATOM 611 O O . ILE A 1 75 ? 11.964 8.295 11.203 1.00 53.69 75 ILE A O 1
ATOM 615 N N . HIS A 1 76 ? 12.443 9.694 9.514 1.00 50.22 76 HIS A N 1
ATOM 616 C CA . HIS A 1 76 ? 11.626 8.991 8.532 1.00 50.22 76 HIS A CA 1
ATOM 617 C C . HIS A 1 76 ? 12.146 7.567 8.306 1.00 50.22 76 HIS A C 1
ATOM 619 O O . HIS A 1 76 ? 11.379 6.628 8.439 1.00 50.22 76 HIS A O 1
ATOM 625 N N . GLN A 1 77 ? 13.452 7.357 8.104 1.00 55.06 77 GLN A N 1
ATOM 626 C CA . GLN A 1 77 ? 14.042 6.016 7.976 1.00 55.06 77 GLN A CA 1
ATOM 627 C C . GLN A 1 77 ? 13.837 5.147 9.224 1.00 55.06 77 GLN A C 1
ATOM 629 O O . GLN A 1 77 ? 13.661 3.932 9.113 1.00 55.06 77 GLN A O 1
ATOM 634 N N . ARG A 1 78 ? 13.843 5.744 10.418 1.00 55.88 78 ARG A N 1
ATOM 635 C CA . ARG A 1 78 ? 13.537 5.041 11.668 1.00 55.88 78 ARG A CA 1
ATOM 636 C C . ARG A 1 78 ? 12.057 4.665 11.753 1.00 55.88 78 ARG A C 1
ATOM 638 O O . ARG A 1 78 ? 11.737 3.542 12.135 1.00 55.88 78 ARG A O 1
ATOM 645 N N . ASN A 1 79 ? 11.176 5.554 11.302 1.00 52.16 79 ASN A N 1
ATOM 646 C CA . ASN A 1 79 ? 9.742 5.309 11.162 1.00 52.16 79 ASN A CA 1
ATOM 647 C C . ASN A 1 79 ? 9.412 4.368 9.990 1.00 52.16 79 ASN A C 1
ATOM 649 O O . ASN A 1 79 ? 8.342 3.781 9.968 1.00 52.16 79 ASN A O 1
ATOM 653 N N . VAL A 1 80 ? 10.333 4.144 9.059 1.00 54.91 80 VAL A N 1
ATOM 654 C CA . VAL A 1 80 ? 10.181 3.217 7.927 1.00 54.91 80 VAL A CA 1
ATOM 655 C C . VAL A 1 80 ? 10.546 1.784 8.310 1.00 54.91 80 VAL A C 1
ATOM 657 O O . VAL A 1 80 ? 9.941 0.821 7.840 1.00 54.91 80 VAL A O 1
ATOM 660 N N . ARG A 1 81 ? 11.536 1.598 9.191 1.00 63.78 81 ARG A N 1
ATOM 661 C CA . ARG A 1 81 ? 11.915 0.250 9.627 1.00 63.78 81 ARG A CA 1
ATOM 662 C C . ARG A 1 81 ? 10.754 -0.402 10.374 1.00 63.78 81 ARG A C 1
ATOM 664 O O . ARG A 1 81 ? 10.032 0.249 11.136 1.00 63.78 81 ARG A O 1
ATOM 671 N N . ALA A 1 82 ? 10.578 -1.707 10.154 1.00 66.44 82 ALA A N 1
ATOM 672 C CA . ALA A 1 82 ? 9.784 -2.524 11.063 1.00 66.44 82 ALA A CA 1
ATOM 673 C C . ALA A 1 82 ? 10.319 -2.258 12.472 1.00 66.44 82 ALA A C 1
ATOM 675 O O . ALA A 1 82 ? 11.528 -2.386 12.685 1.00 66.44 82 ALA A O 1
ATOM 676 N N . LEU A 1 83 ? 9.453 -1.798 13.377 1.00 75.88 83 LEU A N 1
ATOM 677 C CA . LEU A 1 83 ? 9.875 -1.567 14.747 1.00 75.88 83 LEU A CA 1
ATOM 678 C C . LEU A 1 83 ? 10.326 -2.916 15.292 1.00 75.88 83 LEU A C 1
ATOM 680 O O . LEU A 1 83 ? 9.690 -3.942 15.045 1.00 75.88 83 LEU A O 1
ATOM 684 N N . ASP A 1 84 ? 11.445 -2.919 15.998 1.00 84.81 84 ASP A N 1
ATOM 685 C CA . ASP A 1 84 ? 11.746 -4.029 16.883 1.00 84.81 84 ASP A CA 1
ATOM 686 C C . ASP A 1 84 ? 10.837 -3.910 18.111 1.00 84.81 84 ASP A C 1
ATOM 688 O O . ASP A 1 84 ? 10.565 -2.800 18.584 1.00 84.81 84 ASP A O 1
ATOM 692 N N . TRP A 1 85 ? 10.348 -5.036 18.629 1.00 84.38 85 TRP A N 1
ATOM 693 C CA . TRP A 1 85 ? 9.442 -5.026 19.777 1.00 84.38 85 TRP A CA 1
ATOM 694 C C . TRP A 1 85 ? 10.095 -4.353 20.989 1.00 84.38 85 TRP A C 1
ATOM 696 O O . TRP A 1 85 ? 9.463 -3.536 21.656 1.00 84.38 85 TRP A O 1
ATOM 706 N N . ASP A 1 86 ? 11.389 -4.591 21.210 1.00 87.62 86 ASP A N 1
ATOM 707 C CA . ASP A 1 86 ? 12.148 -3.979 22.303 1.00 87.62 86 ASP A CA 1
ATOM 708 C C . ASP A 1 86 ? 12.340 -2.463 22.120 1.00 87.62 86 ASP A C 1
ATOM 710 O O . ASP A 1 86 ? 12.470 -1.711 23.093 1.00 87.62 86 ASP A O 1
ATOM 714 N N . GLU A 1 87 ? 12.398 -1.975 20.877 1.00 87.44 87 GLU A N 1
ATOM 715 C CA . GLU A 1 87 ? 12.422 -0.537 20.587 1.00 87.44 87 GLU A CA 1
ATOM 716 C C . GLU A 1 87 ? 11.047 0.088 20.838 1.00 87.44 87 GLU A C 1
ATOM 718 O O . GLU A 1 87 ? 10.954 1.116 21.517 1.00 87.44 87 GLU A O 1
ATOM 723 N N . PHE A 1 88 ? 9.980 -0.570 20.379 1.00 92.06 88 PHE A N 1
ATOM 724 C CA . PHE A 1 88 ? 8.615 -0.123 20.623 1.00 92.06 88 PHE A CA 1
ATOM 725 C C . PHE A 1 88 ? 8.270 -0.109 22.116 1.00 92.06 88 PHE A C 1
ATOM 727 O O . PHE A 1 88 ? 7.738 0.889 22.590 1.00 92.06 88 PHE A O 1
ATOM 734 N N . GLN A 1 89 ? 8.626 -1.139 22.890 1.00 90.88 89 GLN A N 1
ATOM 735 C CA . GLN A 1 89 ? 8.382 -1.167 24.339 1.00 90.88 89 GLN A CA 1
ATOM 736 C C . GLN A 1 89 ? 9.063 -0.007 25.070 1.00 90.88 89 GLN A C 1
ATOM 738 O O . GLN A 1 89 ? 8.467 0.616 25.954 1.00 90.88 89 GLN A O 1
ATOM 743 N N . ARG A 1 90 ? 10.306 0.320 24.692 1.00 92.12 90 ARG A N 1
ATOM 744 C CA . ARG A 1 90 ? 11.016 1.473 25.258 1.00 92.12 90 ARG A CA 1
ATOM 745 C C . ARG A 1 90 ? 10.268 2.766 24.959 1.00 92.12 90 ARG A C 1
ATOM 747 O O . ARG A 1 90 ? 10.011 3.533 25.884 1.00 92.12 90 ARG A O 1
ATOM 754 N N . ALA A 1 91 ? 9.853 2.971 23.712 1.00 91.75 91 ALA A N 1
ATOM 755 C CA . ALA A 1 91 ? 9.083 4.151 23.339 1.00 91.75 91 ALA A CA 1
ATOM 756 C C . ALA A 1 91 ? 7.704 4.199 24.020 1.00 91.75 91 ALA A C 1
ATOM 758 O O . ALA A 1 91 ? 7.303 5.247 24.520 1.00 91.75 91 ALA A O 1
ATOM 759 N N . GLN A 1 92 ? 7.013 3.061 24.122 1.00 92.50 92 GLN A N 1
ATOM 760 C CA . GLN A 1 92 ? 5.722 2.932 24.793 1.00 92.50 92 GLN A CA 1
ATOM 761 C C . GLN A 1 92 ? 5.814 3.336 26.266 1.00 92.50 92 GLN A C 1
ATOM 763 O O . GLN A 1 92 ? 4.926 4.023 26.761 1.00 92.50 92 GLN A O 1
ATOM 768 N N . SER A 1 93 ? 6.895 2.973 26.964 1.00 91.38 93 SER A N 1
ATOM 769 C CA . SER A 1 93 ? 7.089 3.396 28.356 1.00 91.38 93 SER A CA 1
ATOM 770 C C . SER A 1 93 ? 7.185 4.922 28.499 1.00 91.38 93 SER A C 1
ATOM 772 O O . SER A 1 93 ? 6.616 5.491 29.429 1.00 91.38 93 SER A O 1
ATOM 774 N N . THR A 1 94 ? 7.835 5.598 27.546 1.00 93.00 94 THR A N 1
ATOM 775 C CA . THR A 1 94 ? 7.911 7.065 27.495 1.00 93.00 94 THR A CA 1
ATOM 776 C C . THR A 1 94 ? 6.561 7.687 27.146 1.00 93.00 94 THR A C 1
ATOM 778 O O . THR A 1 94 ? 6.152 8.642 27.793 1.00 93.00 94 THR A O 1
ATOM 781 N N . ILE A 1 95 ? 5.840 7.110 26.182 1.00 92.56 95 ILE A N 1
ATOM 782 C CA . ILE A 1 95 ? 4.491 7.532 25.780 1.00 92.56 95 ILE A CA 1
ATOM 783 C C . ILE A 1 95 ? 3.519 7.447 26.961 1.00 92.56 95 ILE A C 1
ATOM 785 O O . ILE A 1 95 ? 2.779 8.389 27.215 1.00 92.56 95 ILE A O 1
ATOM 789 N N . LEU A 1 96 ? 3.533 6.342 27.710 1.00 91.75 96 LEU A N 1
ATOM 790 C CA . LEU A 1 96 ? 2.667 6.168 28.877 1.00 91.75 96 LEU A CA 1
ATOM 791 C C . LEU A 1 96 ? 3.007 7.163 29.993 1.00 91.75 96 LEU A C 1
ATOM 793 O O . LEU A 1 96 ? 2.095 7.718 30.599 1.00 91.75 96 LEU A O 1
ATOM 797 N N . ALA A 1 97 ? 4.295 7.430 30.231 1.00 92.88 97 ALA A N 1
ATOM 798 C CA . ALA A 1 97 ? 4.719 8.445 31.193 1.00 92.88 97 ALA A CA 1
ATOM 799 C C . ALA A 1 97 ? 4.284 9.861 30.771 1.00 92.88 97 ALA A C 1
ATOM 801 O O . ALA A 1 97 ? 3.817 10.633 31.607 1.00 92.88 97 ALA A O 1
ATOM 802 N N . ASP A 1 98 ? 4.386 10.196 29.482 1.00 91.62 98 ASP A N 1
ATOM 803 C CA . ASP A 1 98 ? 3.911 11.477 28.949 1.00 91.62 98 ASP A CA 1
ATOM 804 C C . ASP A 1 98 ? 2.384 11.597 29.026 1.00 91.62 98 ASP A C 1
ATOM 806 O O . ASP A 1 98 ? 1.881 12.650 29.417 1.00 91.62 98 ASP A O 1
ATOM 810 N N . LEU A 1 99 ? 1.643 10.523 28.729 1.00 91.94 99 LEU A N 1
ATOM 811 C CA . LEU A 1 99 ? 0.188 10.481 28.885 1.00 91.94 99 LEU A CA 1
ATOM 812 C C . LEU A 1 99 ? -0.221 10.684 30.349 1.00 91.94 99 LEU A C 1
ATOM 814 O O . LEU A 1 99 ? -1.140 11.450 30.621 1.00 91.94 99 LEU A O 1
ATOM 818 N N . GLU A 1 100 ? 0.479 10.052 31.295 1.00 93.25 100 GLU A N 1
ATOM 819 C CA . GLU A 1 100 ? 0.241 10.233 32.733 1.00 93.25 100 GLU A CA 1
ATOM 820 C C . GLU A 1 100 ? 0.569 11.664 33.189 1.00 93.25 100 GLU A C 1
ATOM 822 O O . GLU A 1 100 ? -0.170 12.255 33.976 1.00 93.25 100 GLU A O 1
ATOM 827 N N . GLN A 1 101 ? 1.656 12.250 32.677 1.00 94.88 101 GLN A N 1
ATOM 828 C CA . GLN A 1 101 ? 2.104 13.582 33.080 1.00 94.88 101 GLN A CA 1
ATOM 829 C C . GLN A 1 101 ? 1.284 14.717 32.450 1.00 94.88 101 GLN A C 1
ATOM 831 O O . GLN A 1 101 ? 1.066 15.744 33.097 1.00 94.88 101 GLN A O 1
ATOM 836 N N . ARG A 1 102 ? 0.883 14.579 31.181 1.00 94.38 102 ARG A N 1
ATOM 837 C CA . ARG A 1 102 ? 0.286 15.661 30.375 1.00 94.38 102 ARG A CA 1
ATOM 838 C C . ARG A 1 102 ? -1.194 15.456 30.072 1.00 94.38 102 ARG A C 1
ATOM 840 O O . ARG A 1 102 ? -1.865 16.429 29.749 1.00 94.38 102 ARG A O 1
ATOM 847 N N . GLY A 1 103 ? -1.697 14.227 30.166 1.00 93.19 103 GLY A N 1
ATOM 848 C CA . GLY A 1 103 ? -3.067 13.869 29.793 1.00 93.19 103 GLY A CA 1
ATOM 849 C C . GLY A 1 103 ? -3.316 13.769 28.285 1.00 93.19 103 GLY A C 1
ATOM 850 O O . GLY A 1 103 ? -4.423 13.424 27.886 1.00 93.19 103 GLY A O 1
ATOM 851 N N . GLU A 1 104 ? -2.314 14.045 27.445 1.00 93.12 104 GLU A N 1
ATOM 852 C CA . GLU A 1 104 ? -2.423 14.034 25.983 1.00 93.12 104 GLU A CA 1
ATOM 853 C C . GLU A 1 104 ? -1.120 13.514 25.353 1.00 93.12 104 GLU A C 1
ATOM 855 O O . GLU A 1 104 ? -0.028 13.794 25.855 1.00 93.12 104 GLU A O 1
ATOM 860 N N . LEU A 1 105 ? -1.238 12.772 24.247 1.00 92.88 105 LEU A N 1
ATOM 861 C CA . LEU A 1 105 ? -0.110 12.347 23.410 1.00 92.88 105 LEU A CA 1
ATOM 862 C C . LEU A 1 105 ? 0.045 13.285 22.211 1.00 92.88 105 LEU A C 1
ATOM 864 O O . LEU A 1 105 ? -0.949 13.780 21.676 1.00 92.88 105 LEU A O 1
ATOM 868 N N . SER A 1 106 ? 1.283 13.495 21.759 1.00 93.19 106 SER A N 1
ATOM 869 C CA . SER A 1 106 ? 1.537 14.186 20.491 1.00 93.19 106 SER A CA 1
ATOM 870 C C . SER A 1 106 ? 1.110 13.338 19.286 1.00 93.19 106 SER A C 1
ATOM 872 O O . SER A 1 106 ? 0.953 12.121 19.390 1.00 93.19 106 SER A O 1
ATOM 874 N N . ASP A 1 107 ? 0.965 13.969 18.118 1.00 88.44 107 ASP A N 1
ATOM 875 C CA . ASP A 1 107 ? 0.643 13.260 16.870 1.00 88.44 107 ASP A CA 1
ATOM 876 C C . ASP A 1 107 ? 1.698 12.197 16.518 1.00 88.44 107 ASP A C 1
ATOM 878 O O . ASP A 1 107 ? 1.338 11.083 16.148 1.00 88.44 107 ASP A O 1
ATOM 882 N N . ASP A 1 108 ? 2.987 12.491 16.716 1.00 89.31 108 ASP A N 1
ATOM 883 C CA . ASP A 1 108 ? 4.074 11.526 16.486 1.00 89.31 108 ASP A CA 1
ATOM 884 C C . ASP A 1 108 ? 3.997 10.333 17.449 1.00 89.31 108 ASP A C 1
ATOM 886 O O . ASP A 1 108 ? 4.265 9.191 17.073 1.00 89.31 108 ASP A O 1
ATOM 890 N N . GLN A 1 109 ? 3.611 10.582 18.706 1.00 92.56 109 GLN A N 1
ATOM 891 C CA . GLN A 1 109 ? 3.410 9.523 19.692 1.00 92.56 109 GLN A CA 1
ATOM 892 C C . GLN A 1 109 ? 2.216 8.654 19.310 1.00 92.56 109 GLN A C 1
ATOM 894 O O . GLN A 1 109 ? 2.324 7.431 19.350 1.00 92.56 109 GLN A O 1
ATOM 899 N N . TRP A 1 110 ? 1.104 9.259 18.889 1.00 93.62 110 TRP A N 1
ATOM 900 C CA . TRP A 1 110 ? -0.048 8.512 18.397 1.00 93.62 110 TRP A CA 1
ATOM 901 C C . TRP A 1 110 ? 0.269 7.695 17.147 1.00 93.62 110 TRP A C 1
ATOM 903 O O . TRP A 1 110 ? -0.121 6.529 17.092 1.00 93.62 110 TRP A O 1
ATOM 913 N N . ALA A 1 111 ? 1.011 8.255 16.190 1.00 88.81 111 ALA A N 1
ATOM 914 C CA . ALA A 1 111 ? 1.467 7.532 15.008 1.00 88.81 111 ALA A CA 1
ATOM 915 C C . ALA A 1 111 ? 2.319 6.317 15.401 1.00 88.81 111 ALA A C 1
ATOM 917 O O . ALA A 1 111 ? 2.068 5.206 14.933 1.00 88.81 111 ALA A O 1
ATOM 918 N N . LEU A 1 112 ? 3.249 6.489 16.348 1.00 90.19 112 LEU A N 1
ATOM 919 C CA . LEU A 1 112 ? 4.079 5.395 16.845 1.00 90.19 112 LEU A CA 1
ATOM 920 C C . LEU A 1 112 ? 3.256 4.309 17.553 1.00 90.19 112 LEU A C 1
ATOM 922 O O . LEU A 1 112 ? 3.496 3.122 17.327 1.00 90.19 112 LEU A O 1
ATOM 926 N N . VAL A 1 113 ? 2.274 4.687 18.382 1.00 92.44 113 VAL A N 1
ATOM 927 C CA . VAL A 1 113 ? 1.360 3.725 19.021 1.00 92.44 113 VAL A CA 1
ATOM 928 C C . VAL A 1 113 ? 0.532 2.997 17.967 1.00 92.44 113 VAL A C 1
ATOM 930 O O . VAL A 1 113 ? 0.461 1.774 18.014 1.00 92.44 113 VAL A O 1
ATOM 933 N N . ALA A 1 114 ? -0.061 3.707 17.005 1.00 89.94 114 ALA A N 1
ATOM 934 C CA . ALA A 1 114 ? -0.869 3.114 15.942 1.00 89.94 114 ALA A CA 1
ATOM 935 C C . ALA A 1 114 ? -0.055 2.114 15.110 1.00 89.94 114 ALA A C 1
ATOM 937 O O . ALA A 1 114 ? -0.493 0.979 14.905 1.00 89.94 114 ALA A O 1
ATOM 938 N N . LYS A 1 115 ? 1.176 2.478 14.738 1.00 86.94 115 LYS A N 1
ATOM 939 C CA . LYS A 1 115 ? 2.124 1.577 14.079 1.00 86.94 115 LYS A CA 1
ATOM 940 C C . LYS A 1 115 ? 2.443 0.354 14.946 1.00 86.94 115 LYS A C 1
ATOM 942 O O . LYS A 1 115 ? 2.452 -0.772 14.452 1.00 86.94 115 LYS A O 1
ATOM 947 N N . GLY A 1 116 ? 2.648 0.543 16.249 1.00 88.44 116 GLY A N 1
ATOM 948 C CA . GLY A 1 116 ? 2.840 -0.555 17.197 1.00 88.44 116 GLY A CA 1
ATOM 949 C C . GLY A 1 116 ? 1.632 -1.485 17.313 1.00 88.44 116 GLY A C 1
ATOM 950 O O . GLY A 1 116 ? 1.798 -2.697 17.380 1.00 88.44 116 GLY A O 1
ATOM 951 N N . VAL A 1 117 ? 0.410 -0.950 17.275 1.00 88.38 117 VAL A N 1
ATOM 952 C CA . VAL A 1 117 ? -0.832 -1.742 17.288 1.00 88.38 117 VAL A CA 1
ATOM 953 C C . VAL A 1 117 ? -0.957 -2.596 16.030 1.00 88.38 117 VAL A C 1
ATOM 955 O O . VAL A 1 117 ? -1.376 -3.751 16.112 1.00 88.38 117 VAL A O 1
ATOM 958 N N . GLN A 1 118 ? -0.579 -2.050 14.874 1.00 83.12 118 GLN A N 1
ATOM 959 C CA . GLN A 1 118 ? -0.588 -2.788 13.614 1.00 83.12 118 GLN A CA 1
ATOM 960 C C . GLN A 1 118 ? 0.489 -3.880 13.569 1.00 83.12 118 GLN A C 1
ATOM 962 O O . GLN A 1 118 ? 0.203 -4.998 13.143 1.00 83.12 118 GLN A O 1
ATOM 967 N N . GLN A 1 119 ? 1.717 -3.571 14.005 1.00 82.25 119 GLN A N 1
ATOM 968 C CA . GLN A 1 119 ? 2.857 -4.495 13.936 1.00 82.25 119 GLN A CA 1
ATOM 969 C C . GLN A 1 119 ? 2.846 -5.547 15.052 1.00 82.25 119 GLN A C 1
ATOM 971 O O . GLN A 1 119 ? 3.274 -6.682 14.832 1.00 82.25 119 GLN A O 1
ATOM 976 N N . PHE A 1 120 ? 2.320 -5.198 16.228 1.00 84.12 120 PHE A N 1
ATOM 977 C CA . PHE A 1 120 ? 2.283 -6.044 17.425 1.00 84.12 120 PHE A CA 1
ATOM 978 C C . PHE A 1 120 ? 0.860 -6.170 17.992 1.00 84.12 120 PHE A C 1
ATOM 980 O O . PHE A 1 120 ? 0.596 -5.825 19.153 1.00 84.12 120 PHE A O 1
ATOM 987 N N . PRO A 1 121 ? -0.085 -6.673 17.183 1.00 75.62 121 PRO A N 1
ATOM 988 C CA . PRO A 1 121 ? -1.469 -6.847 17.598 1.00 75.62 121 PRO A CA 1
ATOM 989 C C . PRO A 1 121 ? -1.534 -7.723 18.854 1.00 75.62 121 PRO A C 1
ATOM 991 O O . PRO A 1 121 ? -0.890 -8.765 18.934 1.00 75.62 121 PRO A O 1
ATOM 994 N N . GLY A 1 122 ? -2.286 -7.271 19.859 1.00 78.38 122 GLY A N 1
ATOM 995 C CA . GLY A 1 122 ? -2.426 -7.956 21.150 1.00 78.38 122 GLY A CA 1
ATOM 996 C C . GLY A 1 122 ? -1.282 -7.738 22.147 1.00 78.38 122 GLY A C 1
ATOM 997 O O . GLY A 1 122 ? -1.399 -8.186 23.285 1.00 78.38 122 GLY A O 1
ATOM 998 N N . GLN A 1 123 ? -0.202 -7.046 21.767 1.00 83.44 123 GLN A N 1
ATOM 999 C CA . GLN A 1 123 ? 0.890 -6.712 22.691 1.00 83.44 123 GLN A CA 1
ATOM 1000 C C . GLN A 1 123 ? 0.772 -5.296 23.274 1.00 83.44 123 GLN A C 1
ATOM 1002 O O . GLN A 1 123 ? 1.280 -5.019 24.361 1.00 83.44 123 GLN A O 1
ATOM 1007 N N . VAL A 1 124 ? 0.081 -4.399 22.568 1.00 86.56 124 VAL A N 1
ATOM 1008 C CA . VAL A 1 124 ? -0.294 -3.071 23.072 1.00 86.56 124 VAL A CA 1
ATOM 1009 C C . VAL A 1 124 ? -1.490 -3.214 24.022 1.00 86.56 124 VAL A C 1
ATOM 1011 O O . VAL A 1 124 ? -2.402 -3.991 23.744 1.00 86.56 124 VAL A O 1
ATOM 1014 N N . GLN A 1 125 ? -1.493 -2.479 25.143 1.00 88.00 125 GLN A N 1
ATOM 1015 C CA . GLN A 1 125 ? -2.618 -2.476 26.091 1.00 88.00 125 GLN A CA 1
ATOM 1016 C C . GLN A 1 125 ? -3.932 -2.147 25.369 1.00 88.00 125 GLN A C 1
ATOM 1018 O O . GLN A 1 125 ? -3.952 -1.210 24.575 1.00 88.00 125 GLN A O 1
ATOM 1023 N N . GLY A 1 126 ? -5.003 -2.897 25.657 1.00 87.56 126 GLY A N 1
ATOM 1024 C CA . GLY A 1 126 ? -6.281 -2.831 24.931 1.00 87.56 126 GLY A CA 1
ATOM 1025 C C . GLY A 1 126 ? -6.812 -1.408 24.756 1.00 87.56 126 GLY A C 1
ATOM 1026 O O . GLY A 1 126 ? -6.968 -0.962 23.626 1.00 87.56 126 GLY A O 1
ATOM 1027 N N . ASP A 1 127 ? -6.949 -0.662 25.853 1.00 89.31 127 ASP A N 1
ATOM 1028 C CA . ASP A 1 127 ? -7.462 0.716 25.826 1.00 89.31 127 ASP A CA 1
ATOM 1029 C C . ASP A 1 127 ? -6.590 1.653 24.973 1.00 89.31 127 ASP A C 1
ATOM 1031 O O . ASP A 1 127 ? -7.097 2.462 24.197 1.00 89.31 127 ASP A O 1
ATOM 1035 N N . LEU A 1 128 ? -5.262 1.521 25.070 1.00 89.75 128 LEU A N 1
ATOM 1036 C CA . LEU A 1 128 ? -4.325 2.308 24.267 1.00 89.75 128 LEU A CA 1
ATOM 1037 C C . LEU A 1 128 ? -4.391 1.908 22.785 1.00 89.75 128 LEU A C 1
ATOM 1039 O O . LEU A 1 128 ? -4.301 2.764 21.906 1.00 89.75 128 LEU A O 1
ATOM 1043 N N . ALA A 1 129 ? -4.564 0.616 22.504 1.00 89.19 129 ALA A N 1
ATOM 1044 C CA . ALA A 1 129 ? -4.701 0.100 21.152 1.00 89.19 129 ALA A CA 1
ATOM 1045 C C . ALA A 1 129 ? -6.004 0.562 20.489 1.00 89.19 129 ALA A C 1
ATOM 1047 O O . ALA A 1 129 ? -6.011 0.899 19.305 1.00 89.19 129 ALA A O 1
ATOM 1048 N N . ASP A 1 130 ? -7.097 0.599 21.247 1.00 89.31 130 ASP A N 1
ATOM 1049 C CA . ASP A 1 130 ? -8.396 1.097 20.798 1.00 89.31 130 ASP A CA 1
ATOM 1050 C C . ASP A 1 130 ? -8.352 2.606 20.560 1.00 89.31 130 ASP A C 1
ATOM 1052 O O . ASP A 1 130 ? -8.776 3.074 19.500 1.00 89.31 130 ASP A O 1
ATOM 1056 N N . ALA A 1 131 ? -7.746 3.362 21.479 1.00 91.81 131 ALA A N 1
ATOM 1057 C CA . ALA A 1 131 ? -7.552 4.798 21.318 1.00 91.81 131 ALA A CA 1
ATOM 1058 C C . ALA A 1 131 ? -6.694 5.130 20.086 1.00 91.81 131 ALA A C 1
ATOM 1060 O O . ALA A 1 131 ? -7.054 6.010 19.304 1.00 91.81 131 ALA A O 1
ATOM 1061 N N . ALA A 1 132 ? -5.605 4.390 19.855 1.00 91.81 132 ALA A N 1
ATOM 1062 C CA . ALA A 1 132 ? -4.744 4.598 18.694 1.00 91.81 132 ALA A CA 1
ATOM 1063 C C . ALA A 1 132 ? -5.434 4.238 17.372 1.00 91.81 132 ALA A C 1
ATOM 1065 O O . ALA A 1 132 ? -5.278 4.956 16.385 1.00 91.81 132 ALA A O 1
ATOM 1066 N N . ARG A 1 133 ? -6.249 3.173 17.351 1.00 89.88 133 ARG A N 1
ATOM 1067 C CA . ARG A 1 133 ? -7.097 2.841 16.195 1.00 89.88 133 ARG A CA 1
ATOM 1068 C C . ARG A 1 133 ? -8.120 3.939 15.915 1.00 89.88 133 ARG A C 1
ATOM 1070 O O . ARG A 1 133 ? -8.276 4.333 14.763 1.00 89.88 133 ARG A O 1
ATOM 1077 N N . GLY A 1 134 ? -8.773 4.463 16.954 1.00 91.62 134 GLY A N 1
ATOM 1078 C CA . GLY A 1 134 ? -9.710 5.580 16.836 1.00 91.62 134 GLY A CA 1
ATOM 1079 C C . GLY A 1 134 ? -9.043 6.849 16.302 1.00 91.62 134 GLY A C 1
ATOM 1080 O O . GLY A 1 134 ? -9.555 7.467 15.369 1.00 91.62 134 GLY A O 1
ATOM 1081 N N . TRP A 1 135 ? -7.871 7.199 16.833 1.00 93.75 135 TRP A N 1
ATOM 1082 C CA . TRP A 1 135 ? -7.074 8.332 16.357 1.00 93.75 135 TRP A CA 1
ATOM 1083 C C . TRP A 1 135 ? -6.650 8.160 14.890 1.00 93.75 135 TRP A C 1
ATOM 1085 O O . TRP A 1 135 ? -6.857 9.064 14.077 1.00 93.75 135 TRP A O 1
ATOM 1095 N N . GLY A 1 136 ? -6.135 6.980 14.523 1.00 91.38 136 GLY A N 1
ATOM 1096 C CA . GLY A 1 136 ? -5.745 6.665 13.148 1.00 91.38 136 GLY A CA 1
ATOM 1097 C C . GLY A 1 136 ? -6.930 6.766 12.189 1.00 91.38 136 GLY A C 1
ATOM 1098 O O . GLY A 1 136 ? -6.841 7.441 11.166 1.00 91.38 136 GLY A O 1
ATOM 1099 N N . ALA A 1 137 ? -8.084 6.199 12.555 1.00 91.38 137 ALA A N 1
ATOM 1100 C CA . ALA A 1 137 ? -9.307 6.290 11.762 1.00 91.38 137 ALA A CA 1
ATOM 1101 C C . ALA A 1 137 ? -9.773 7.744 11.563 1.00 91.38 137 ALA A C 1
ATOM 1103 O O . ALA A 1 137 ? -10.140 8.113 10.447 1.00 91.38 137 ALA A O 1
ATOM 1104 N N . GLN A 1 138 ? -9.717 8.591 12.598 1.00 93.19 138 GLN A N 1
ATOM 1105 C CA . GLN A 1 138 ? -10.084 10.012 12.495 1.00 93.19 138 GLN A CA 1
ATOM 1106 C C . GLN A 1 138 ? -9.193 10.793 11.519 1.00 93.19 138 GLN A C 1
ATOM 1108 O O . GLN A 1 138 ? -9.675 11.714 10.860 1.00 93.19 138 GLN A O 1
ATOM 1113 N N . ARG A 1 139 ? -7.912 10.425 11.404 1.00 94.06 139 ARG A N 1
ATOM 1114 C CA . ARG A 1 139 ? -6.954 11.044 10.473 1.00 94.06 139 ARG A CA 1
ATOM 1115 C C . ARG A 1 139 ? -7.091 10.501 9.054 1.00 94.06 139 ARG A C 1
ATOM 1117 O O . ARG A 1 139 ? -7.118 11.268 8.097 1.00 94.06 139 ARG A O 1
ATOM 1124 N N . VAL A 1 140 ? -7.214 9.185 8.925 1.00 93.81 140 VAL A N 1
ATOM 1125 C CA . VAL A 1 140 ? -7.198 8.478 7.641 1.00 93.81 140 VAL A CA 1
ATOM 1126 C C . VAL A 1 140 ? -8.518 8.622 6.885 1.00 93.81 140 VAL A C 1
ATOM 1128 O O . VAL A 1 140 ? -8.507 8.851 5.678 1.00 93.81 140 VAL A O 1
ATOM 1131 N N . THR A 1 141 ? -9.660 8.554 7.573 1.00 94.25 141 THR A N 1
ATOM 1132 C CA . THR A 1 141 ? -10.990 8.605 6.939 1.00 94.25 141 THR A CA 1
ATOM 1133 C C . THR A 1 141 ? -11.200 9.823 6.024 1.00 94.25 141 THR A C 1
ATOM 1135 O O . THR A 1 141 ? -11.597 9.617 4.877 1.00 94.25 141 THR A O 1
ATOM 1138 N N . PRO A 1 142 ? -10.930 11.081 6.435 1.00 95.88 142 PRO A N 1
ATOM 1139 C CA . PRO A 1 142 ? -11.123 12.236 5.551 1.00 95.88 142 PRO A CA 1
ATOM 1140 C C . PRO A 1 142 ? -10.149 12.261 4.363 1.00 95.88 142 PRO A C 1
ATOM 1142 O O . PRO A 1 142 ? -10.455 12.857 3.330 1.00 95.88 142 PRO A O 1
ATOM 1145 N N . ILE A 1 143 ? -8.976 11.630 4.486 1.00 95.56 143 ILE A N 1
ATOM 1146 C CA . ILE A 1 143 ? -8.028 11.493 3.374 1.00 95.56 143 ILE A CA 1
ATOM 1147 C C . ILE A 1 143 ? -8.562 10.459 2.379 1.00 95.56 143 ILE A C 1
ATOM 1149 O O . ILE A 1 143 ? -8.648 10.756 1.191 1.00 95.56 143 ILE A O 1
ATOM 1153 N N . LEU A 1 144 ? -9.010 9.295 2.860 1.00 93.88 144 LEU A N 1
ATOM 1154 C CA . LEU A 1 144 ? -9.643 8.267 2.030 1.00 93.88 144 LEU A CA 1
ATOM 1155 C C . LEU A 1 144 ? -10.883 8.801 1.308 1.00 93.88 144 LEU A C 1
ATOM 1157 O O . LEU A 1 144 ? -11.043 8.556 0.121 1.00 93.88 144 LEU A O 1
ATOM 1161 N N . GLN A 1 145 ? -11.729 9.586 1.979 1.00 94.56 145 GLN A N 1
ATOM 1162 C CA . GLN A 1 145 ? -12.895 10.213 1.346 1.00 94.56 145 GLN A CA 1
ATOM 1163 C C . GLN A 1 145 ? -12.502 11.134 0.185 1.00 94.56 145 GLN A C 1
ATOM 1165 O O . GLN A 1 145 ? -13.140 11.089 -0.862 1.00 94.56 145 GLN A O 1
ATOM 1170 N N . ARG A 1 146 ? -11.437 11.935 0.337 1.00 96.00 146 ARG A N 1
ATOM 1171 C CA . ARG A 1 146 ? -10.916 12.774 -0.756 1.00 96.00 146 ARG A CA 1
ATOM 1172 C C . ARG A 1 146 ? -10.263 11.954 -1.864 1.00 96.00 146 ARG A C 1
ATOM 1174 O O . ARG A 1 146 ? -10.365 12.328 -3.024 1.00 96.00 146 ARG A O 1
ATOM 1181 N N . LEU A 1 147 ? -9.616 10.844 -1.518 1.00 93.38 147 LEU A N 1
ATOM 1182 C CA . LEU A 1 147 ? -9.005 9.923 -2.476 1.00 93.38 147 LEU A CA 1
ATOM 1183 C C . LEU A 1 147 ? -10.059 9.186 -3.321 1.00 93.38 147 LEU A C 1
ATOM 1185 O O . LEU A 1 147 ? -9.846 8.934 -4.505 1.00 93.38 147 LEU A O 1
ATOM 1189 N N . LEU A 1 148 ? -11.203 8.864 -2.718 1.00 93.12 148 LEU A N 1
ATOM 1190 C CA . LEU A 1 148 ? -12.338 8.215 -3.377 1.00 93.12 148 LEU A CA 1
ATOM 1191 C C . LEU A 1 148 ? -13.227 9.195 -4.160 1.00 93.12 148 LEU A C 1
ATOM 1193 O O . LEU A 1 148 ? -14.043 8.748 -4.960 1.00 93.12 148 LEU A O 1
ATOM 1197 N N . ASP A 1 149 ? -13.087 10.507 -3.952 1.00 94.56 149 ASP A N 1
ATOM 1198 C CA . ASP A 1 149 ? -13.790 11.540 -4.719 1.00 94.56 149 ASP A CA 1
ATOM 1199 C C . ASP A 1 149 ? -12.916 12.019 -5.896 1.00 94.56 149 ASP A C 1
ATOM 1201 O O . ASP A 1 149 ? -11.934 12.739 -5.674 1.00 94.56 149 ASP A O 1
ATOM 1205 N N . PRO A 1 150 ? -13.278 11.711 -7.160 1.00 91.94 150 PRO A N 1
ATOM 1206 C CA . PRO A 1 150 ? -12.502 12.115 -8.334 1.00 91.94 150 PRO A CA 1
ATOM 1207 C C . PRO A 1 150 ? -12.246 13.627 -8.425 1.00 91.94 150 PRO A C 1
ATOM 1209 O O . PRO A 1 150 ? -11.263 14.058 -9.023 1.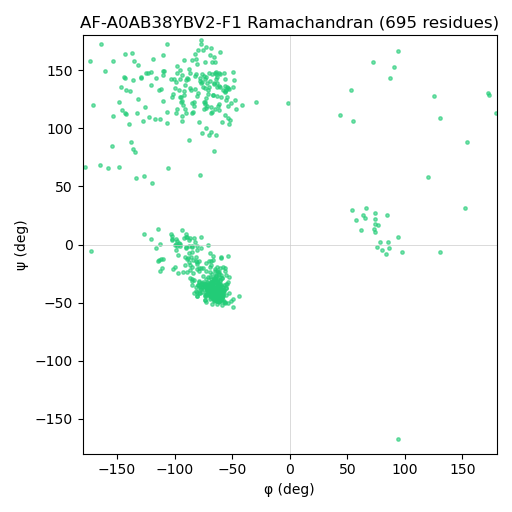00 91.94 150 PRO A O 1
ATOM 1212 N N . GLN A 1 151 ? -13.111 14.460 -7.832 1.00 93.75 151 GLN A N 1
ATOM 1213 C CA . GLN A 1 151 ? -12.943 15.914 -7.825 1.00 93.75 151 GLN A CA 1
ATOM 1214 C C . GLN A 1 151 ? -11.962 16.402 -6.754 1.00 93.75 151 GLN A C 1
ATOM 1216 O O . GLN A 1 151 ? -11.451 17.508 -6.880 1.00 93.75 151 GLN A O 1
ATOM 1221 N N . GLN A 1 152 ? -11.692 15.619 -5.708 1.00 94.88 152 GLN A N 1
ATOM 1222 C CA . GLN A 1 152 ? -10.828 16.006 -4.580 1.00 94.88 152 GLN A CA 1
ATOM 1223 C C . GLN A 1 152 ? -9.500 15.255 -4.555 1.00 94.88 152 GLN A C 1
ATOM 1225 O O . GLN A 1 152 ? -8.575 15.653 -3.851 1.00 94.88 152 GLN A O 1
ATOM 1230 N N . GLN A 1 153 ? -9.384 14.206 -5.354 1.00 92.50 153 GLN A N 1
ATOM 1231 C CA . GLN A 1 153 ? -8.212 13.361 -5.518 1.00 92.50 153 GLN A CA 1
ATOM 1232 C C . GLN A 1 153 ? -6.875 14.125 -5.629 1.00 92.50 153 GLN A C 1
ATOM 1234 O O . GLN A 1 153 ? -5.901 13.795 -4.954 1.00 92.50 153 GLN A O 1
ATOM 1239 N N . HIS A 1 154 ? -6.837 15.207 -6.411 1.00 91.31 154 HIS A N 1
ATOM 1240 C CA . HIS A 1 154 ? -5.645 16.044 -6.604 1.00 91.31 154 HIS A CA 1
ATOM 1241 C C . HIS A 1 154 ? -5.245 16.872 -5.368 1.00 91.31 154 HIS A C 1
ATOM 1243 O O . HIS A 1 154 ? -4.141 17.408 -5.317 1.00 91.31 154 HIS A O 1
ATOM 1249 N N . THR A 1 155 ? -6.132 16.999 -4.376 1.00 95.25 155 THR A N 1
ATOM 1250 C CA . THR A 1 155 ? -5.866 17.728 -3.125 1.00 95.25 155 THR A CA 1
ATOM 1251 C C . THR A 1 155 ? -5.151 16.878 -2.080 1.00 95.25 155 THR A C 1
ATOM 1253 O O . THR A 1 155 ? -4.666 17.427 -1.094 1.00 95.25 155 THR A O 1
ATOM 1256 N N . VAL A 1 156 ? -5.097 15.555 -2.274 1.00 94.88 156 VAL A N 1
ATOM 1257 C CA . VAL A 1 156 ? -4.404 14.646 -1.359 1.00 94.88 156 VAL A CA 1
ATOM 1258 C C . VAL A 1 156 ? -2.899 14.815 -1.549 1.00 94.88 156 VAL A C 1
ATOM 1260 O O . VAL A 1 156 ? -2.396 14.633 -2.661 1.00 94.88 156 VAL A O 1
ATOM 1263 N N . THR A 1 157 ? -2.175 15.188 -0.494 1.00 95.12 157 THR A N 1
ATOM 1264 C CA . THR A 1 157 ? -0.717 15.412 -0.549 1.00 95.12 157 THR A CA 1
ATOM 1265 C C . THR A 1 157 ? 0.071 14.104 -0.424 1.00 95.12 157 THR A C 1
ATOM 1267 O O . THR A 1 157 ? -0.465 13.078 -0.011 1.00 95.12 157 THR A O 1
ATOM 1270 N N . ASP A 1 158 ? 1.361 14.112 -0.775 1.00 92.12 158 ASP A N 1
ATOM 1271 C CA . ASP A 1 158 ? 2.218 12.923 -0.617 1.00 92.12 158 ASP A CA 1
ATOM 1272 C C . ASP A 1 158 ? 2.408 12.542 0.863 1.00 92.12 158 ASP A C 1
ATOM 1274 O O . ASP A 1 158 ? 2.478 11.362 1.199 1.00 92.12 158 ASP A O 1
ATOM 1278 N N . GLU A 1 159 ? 2.420 13.534 1.757 1.00 90.50 159 GLU A N 1
ATOM 1279 C CA . GLU A 1 159 ? 2.458 13.346 3.214 1.00 90.50 159 GLU A CA 1
ATOM 1280 C C . GLU A 1 159 ? 1.179 12.671 3.722 1.00 90.50 159 GLU A C 1
ATOM 1282 O O . GLU A 1 159 ? 1.234 11.772 4.559 1.00 90.50 159 GLU A O 1
ATOM 1287 N N . GLU A 1 160 ? 0.021 13.062 3.184 1.00 94.31 160 GLU A N 1
ATOM 1288 C CA . GLU A 1 160 ? -1.261 12.427 3.488 1.00 94.31 160 GLU A CA 1
ATOM 1289 C C . GLU A 1 160 ? -1.319 10.992 2.955 1.00 94.31 160 GLU A C 1
ATOM 1291 O O . GLU A 1 160 ? -1.795 10.105 3.659 1.00 94.31 160 GLU A O 1
ATOM 1296 N N . LEU A 1 161 ? -0.791 10.730 1.755 1.00 93.94 161 LEU A N 1
ATOM 1297 C CA . LEU A 1 161 ? -0.676 9.367 1.226 1.00 93.94 161 LEU A CA 1
ATOM 1298 C C . LEU A 1 161 ? 0.232 8.498 2.098 1.00 93.94 161 LEU A C 1
ATOM 1300 O O . LEU A 1 161 ? -0.140 7.370 2.403 1.00 93.94 161 LEU A O 1
ATOM 1304 N N . ALA A 1 162 ? 1.381 9.021 2.536 1.00 89.62 162 ALA A N 1
ATOM 1305 C CA . ALA A 1 162 ? 2.275 8.325 3.458 1.00 89.62 162 ALA A CA 1
ATOM 1306 C C . ALA A 1 162 ? 1.594 8.048 4.809 1.00 89.62 162 A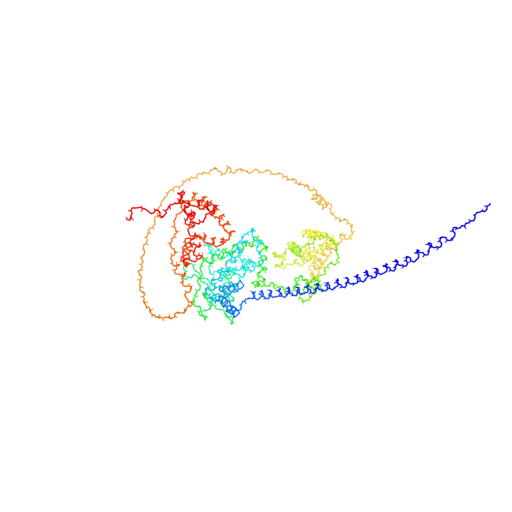LA A C 1
ATOM 1308 O O . ALA A 1 162 ? 1.719 6.954 5.353 1.00 89.62 162 ALA A O 1
ATOM 1309 N N . MET A 1 163 ? 0.812 9.004 5.317 1.00 90.12 163 MET A N 1
ATOM 1310 C CA . MET A 1 163 ? 0.036 8.837 6.545 1.00 90.12 163 MET A CA 1
ATOM 1311 C C . MET A 1 163 ? -1.036 7.753 6.403 1.00 90.12 163 MET A C 1
ATOM 1313 O O . MET A 1 163 ? -1.198 6.938 7.306 1.00 90.12 163 MET A O 1
ATOM 1317 N N . VAL A 1 164 ? -1.776 7.722 5.291 1.00 92.81 164 VAL A N 1
ATOM 1318 C CA . VAL A 1 164 ? -2.766 6.662 5.047 1.00 92.81 164 VAL A CA 1
ATOM 1319 C C . VAL A 1 164 ? -2.078 5.317 4.875 1.00 92.81 164 VAL A C 1
ATOM 1321 O O . VAL A 1 164 ? -2.544 4.330 5.430 1.00 92.81 164 VAL A O 1
ATOM 1324 N N . GLU A 1 165 ? -0.960 5.273 4.162 1.00 91.19 165 GLU A N 1
ATOM 1325 C CA . GLU A 1 165 ? -0.168 4.059 3.992 1.00 91.19 165 GLU A CA 1
ATOM 1326 C C . GLU A 1 165 ? 0.295 3.475 5.336 1.00 91.19 165 GLU A C 1
ATOM 1328 O O . GLU A 1 165 ? 0.245 2.262 5.529 1.00 91.19 165 GLU A O 1
ATOM 1333 N N . GLU A 1 166 ? 0.694 4.331 6.278 1.00 87.06 166 GLU A N 1
ATOM 1334 C CA . GLU A 1 166 ? 1.157 3.924 7.605 1.00 87.06 166 GLU A CA 1
ATOM 1335 C C . GLU A 1 166 ? 0.010 3.612 8.578 1.00 87.06 166 GLU A C 1
ATOM 1337 O O . GLU A 1 166 ? 0.090 2.655 9.340 1.00 87.06 166 GLU A O 1
ATOM 1342 N N . LEU A 1 167 ? -1.066 4.402 8.587 1.00 88.88 167 LEU A N 1
ATOM 1343 C CA . LEU A 1 167 ? -2.101 4.330 9.628 1.00 88.88 167 LEU A CA 1
ATOM 1344 C C . LEU A 1 167 ? -3.349 3.548 9.216 1.00 88.88 167 LEU A C 1
ATOM 1346 O O . LEU A 1 167 ? -4.123 3.133 10.085 1.00 88.88 167 LEU A O 1
ATOM 1350 N N . SER A 1 168 ? -3.576 3.349 7.917 1.00 88.19 168 SER A N 1
ATOM 1351 C CA . SER A 1 168 ? -4.751 2.627 7.439 1.00 88.19 168 SER A CA 1
ATOM 1352 C C . SER A 1 168 ? -4.702 1.162 7.880 1.00 88.19 168 SER A C 1
ATOM 1354 O O . SER A 1 168 ? -3.662 0.514 7.764 1.00 88.19 168 SER A O 1
ATOM 1356 N N . PRO A 1 169 ? -5.837 0.581 8.312 1.00 81.62 169 PRO A N 1
ATOM 1357 C CA . PRO A 1 169 ? -5.947 -0.862 8.516 1.00 81.62 169 PRO A CA 1
ATOM 1358 C C . PRO A 1 169 ? -5.612 -1.680 7.262 1.00 81.62 169 PRO A C 1
ATOM 1360 O O . PRO A 1 169 ? -5.299 -2.862 7.376 1.00 81.62 169 PRO A O 1
ATOM 1363 N N . ILE A 1 170 ? -5.728 -1.061 6.083 1.00 83.44 170 ILE A N 1
ATOM 1364 C CA . ILE A 1 170 ? -5.403 -1.629 4.778 1.00 83.44 170 ILE A CA 1
ATOM 1365 C C . ILE A 1 170 ? -4.451 -0.646 4.082 1.00 83.44 170 ILE A C 1
ATOM 1367 O O . ILE A 1 170 ? -4.914 0.417 3.652 1.00 83.44 170 ILE A O 1
ATOM 1371 N N . PRO A 1 171 ? -3.147 -0.954 3.972 1.00 86.62 171 PRO A N 1
ATOM 1372 C CA . PRO A 1 171 ? -2.197 -0.084 3.281 1.00 86.62 171 PRO A CA 1
ATOM 1373 C C . PRO A 1 171 ? -2.649 0.185 1.837 1.00 86.62 171 PRO A C 1
ATOM 1375 O O . PRO A 1 171 ? -3.176 -0.709 1.170 1.00 86.62 171 PRO A O 1
ATOM 1378 N N . LEU A 1 172 ? -2.458 1.400 1.323 1.00 90.31 172 LEU A N 1
ATOM 1379 C CA . LEU A 1 172 ? -2.884 1.747 -0.035 1.00 90.31 172 LEU A CA 1
ATOM 1380 C C . LEU A 1 172 ? -2.055 1.016 -1.093 1.00 90.31 172 LEU A C 1
ATOM 1382 O O . LEU A 1 172 ? -2.604 0.591 -2.108 1.00 90.31 172 LEU A O 1
ATOM 1386 N N . SER A 1 173 ? -0.759 0.806 -0.844 1.00 88.06 1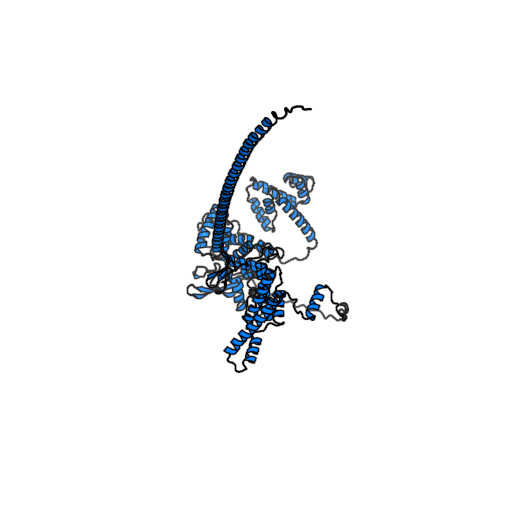73 SER A N 1
ATOM 1387 C CA . SER A 1 173 ? 0.096 -0.034 -1.695 1.00 88.06 173 SER A CA 1
ATOM 1388 C C . SER A 1 173 ? -0.488 -1.426 -1.887 1.00 88.06 173 SER A C 1
ATOM 1390 O O . SER A 1 173 ? -0.391 -2.009 -2.967 1.00 88.06 173 SER A O 1
ATOM 1392 N N . HIS A 1 174 ? -1.159 -1.927 -0.851 1.00 85.00 174 HIS A N 1
ATOM 1393 C CA . HIS A 1 174 ? -1.868 -3.181 -0.900 1.00 85.00 174 HIS A CA 1
ATOM 1394 C C . HIS A 1 174 ? -3.028 -3.106 -1.885 1.00 85.00 174 HIS A C 1
ATOM 1396 O O . HIS A 1 174 ? -3.126 -3.977 -2.732 1.00 85.00 174 HIS A O 1
ATOM 1402 N N . ALA A 1 175 ? -3.857 -2.061 -1.844 1.00 86.69 175 ALA A N 1
ATOM 1403 C CA . ALA A 1 175 ? -4.984 -1.885 -2.766 1.00 86.69 175 ALA A CA 1
ATOM 1404 C C . ALA A 1 175 ? -4.563 -1.712 -4.242 1.00 86.69 175 ALA A C 1
ATOM 1406 O O . ALA A 1 175 ? -5.325 -2.040 -5.153 1.00 86.69 175 ALA A O 1
ATOM 1407 N N . ILE A 1 176 ? -3.352 -1.201 -4.474 1.00 89.19 176 ILE A N 1
ATOM 1408 C CA . ILE A 1 176 ? -2.828 -0.871 -5.805 1.00 89.19 176 ILE A CA 1
ATOM 1409 C C . ILE A 1 176 ? -2.188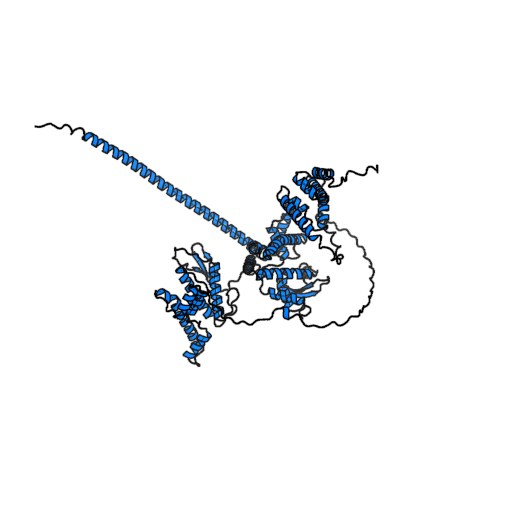 -2.064 -6.522 1.00 89.19 176 ILE A C 1
ATOM 1411 O O . ILE A 1 176 ? -2.025 -2.011 -7.742 1.00 89.19 176 ILE A O 1
ATOM 1415 N N . ALA A 1 177 ? -1.801 -3.121 -5.804 1.00 86.88 177 ALA A N 1
ATOM 1416 C CA . ALA A 1 177 ? -1.054 -4.216 -6.417 1.00 86.88 177 ALA A CA 1
ATOM 1417 C C . ALA A 1 177 ? -1.815 -4.816 -7.629 1.00 86.88 177 ALA A C 1
ATOM 1419 O O . ALA A 1 177 ? -3.036 -4.981 -7.571 1.00 86.88 177 ALA A O 1
ATOM 1420 N N . PRO A 1 178 ? -1.137 -5.100 -8.754 1.00 79.38 178 PRO A N 1
ATOM 1421 C CA . PRO A 1 178 ? -1.806 -5.468 -10.005 1.00 79.38 178 PRO A CA 1
ATOM 1422 C C . PRO A 1 178 ? -2.608 -6.775 -9.896 1.00 79.38 178 PRO A C 1
ATOM 1424 O O . PRO A 1 178 ? -3.663 -6.913 -10.512 1.00 79.38 178 PRO A O 1
ATOM 1427 N N . GLU A 1 179 ? -2.169 -7.708 -9.053 1.00 88.56 179 GLU A N 1
ATOM 1428 C CA . GLU A 1 179 ? -2.877 -8.951 -8.736 1.00 88.56 179 GLU A CA 1
ATOM 1429 C C . GLU A 1 179 ? -4.205 -8.744 -7.978 1.00 88.56 179 GLU A C 1
ATOM 1431 O O . GLU A 1 179 ? -5.038 -9.651 -7.929 1.00 88.56 179 GLU A O 1
ATOM 1436 N N . ARG A 1 180 ? -4.470 -7.544 -7.438 1.00 89.94 180 ARG A N 1
ATOM 1437 C CA . ARG A 1 180 ? -5.630 -7.289 -6.565 1.00 89.94 180 ARG A CA 1
ATOM 1438 C C . ARG A 1 180 ? -6.963 -7.467 -7.240 1.00 89.94 180 ARG A C 1
ATOM 1440 O O . ARG A 1 180 ? -7.870 -8.010 -6.620 1.00 89.94 180 ARG A O 1
ATOM 1447 N N . ALA A 1 181 ? -7.088 -7.034 -8.490 1.00 88.94 181 ALA A N 1
ATOM 1448 C CA . ALA A 1 181 ? -8.322 -7.222 -9.244 1.00 88.94 181 ALA A CA 1
ATOM 1449 C C . ALA A 1 181 ? -8.694 -8.712 -9.315 1.00 88.94 181 ALA A C 1
ATOM 1451 O O . ALA A 1 181 ? -9.857 -9.080 -9.156 1.00 88.94 181 ALA A O 1
ATOM 1452 N N . GLN A 1 182 ? -7.687 -9.569 -9.503 1.00 93.62 182 GLN A N 1
ATOM 1453 C CA . GLN A 1 182 ? -7.863 -11.010 -9.581 1.00 93.62 182 GLN A CA 1
ATOM 1454 C C . GLN A 1 182 ? -8.163 -11.620 -8.207 1.00 93.62 182 GLN A C 1
ATOM 1456 O O . GLN A 1 182 ? -9.085 -12.427 -8.106 1.00 93.62 182 GLN A O 1
ATOM 1461 N N . ASP A 1 183 ? -7.451 -11.213 -7.153 1.00 94.50 183 ASP A N 1
ATOM 1462 C CA . ASP A 1 183 ? -7.718 -11.680 -5.785 1.00 94.50 183 ASP A CA 1
ATOM 1463 C C . ASP A 1 183 ? -9.141 -11.320 -5.327 1.00 94.50 183 ASP A C 1
ATOM 1465 O O . ASP A 1 183 ? -9.848 -12.148 -4.751 1.00 94.50 183 ASP A O 1
ATOM 1469 N N . ILE A 1 184 ? -9.580 -10.088 -5.609 1.00 93.75 184 ILE A N 1
ATOM 1470 C CA . ILE A 1 184 ? -10.933 -9.609 -5.310 1.00 93.75 184 ILE A CA 1
ATOM 1471 C C . ILE A 1 184 ? -11.963 -10.455 -6.059 1.00 93.75 184 ILE A C 1
ATOM 1473 O O . ILE A 1 184 ? -12.931 -10.903 -5.450 1.00 93.75 184 ILE A O 1
ATOM 1477 N N . ALA A 1 185 ? -11.755 -10.705 -7.356 1.00 94.38 185 ALA A N 1
ATOM 1478 C CA . ALA A 1 185 ? -12.659 -11.533 -8.150 1.00 94.38 185 ALA A CA 1
ATOM 1479 C C . ALA A 1 185 ? -12.788 -12.953 -7.573 1.00 94.38 185 ALA A C 1
ATOM 1481 O O . ALA A 1 185 ? -13.898 -13.452 -7.435 1.00 94.38 185 ALA A O 1
ATOM 1482 N N . VAL A 1 186 ? -11.681 -13.560 -7.131 1.00 95.38 186 VAL A N 1
ATOM 1483 C CA . VAL A 1 186 ? -11.691 -14.881 -6.478 1.00 95.38 186 VAL A CA 1
ATOM 1484 C C . VAL A 1 186 ? -12.533 -14.885 -5.194 1.00 95.38 186 VAL A C 1
ATOM 1486 O O . VAL A 1 186 ? -13.207 -15.873 -4.908 1.00 95.38 186 VAL A O 1
ATOM 1489 N N . PHE A 1 187 ? -12.525 -13.799 -4.416 1.00 93.94 187 PHE A N 1
ATOM 1490 C CA . PHE A 1 187 ? -13.396 -13.678 -3.243 1.00 93.94 187 PHE A CA 1
ATOM 1491 C C . PHE A 1 187 ? -14.861 -13.425 -3.598 1.00 93.94 187 PHE A C 1
ATOM 1493 O O . PHE A 1 187 ? -15.740 -13.902 -2.886 1.00 93.94 187 PHE A O 1
ATOM 1500 N N . LEU A 1 188 ? -15.143 -12.691 -4.674 1.00 93.00 188 LEU A N 1
ATOM 1501 C CA . LEU A 1 188 ? -16.515 -12.509 -5.151 1.00 93.00 188 LEU A CA 1
ATOM 1502 C C . LEU A 1 188 ? -17.101 -13.828 -5.672 1.00 93.00 188 LEU A C 1
ATOM 1504 O O . LEU A 1 188 ? -18.268 -14.101 -5.405 1.00 93.00 188 LEU A O 1
ATOM 1508 N N . ASP A 1 189 ? -16.284 -14.677 -6.300 1.00 95.56 189 ASP A N 1
ATOM 1509 C CA . ASP A 1 189 ? -16.689 -16.019 -6.734 1.00 95.56 189 ASP A CA 1
ATOM 1510 C C . ASP A 1 189 ? -17.125 -16.906 -5.551 1.00 95.56 189 ASP A C 1
ATOM 1512 O O . ASP A 1 189 ? -18.023 -17.724 -5.708 1.00 95.56 189 ASP A O 1
ATOM 1516 N N . LEU A 1 190 ? -16.569 -16.727 -4.340 1.00 92.56 190 LEU A N 1
ATOM 1517 C CA . LEU A 1 190 ? -17.028 -17.456 -3.139 1.00 92.56 190 LEU A CA 1
ATOM 1518 C C . LEU A 1 190 ? -18.480 -17.149 -2.751 1.00 92.56 190 LEU A C 1
ATOM 1520 O O . LEU A 1 190 ? -19.086 -17.919 -2.006 1.00 92.56 190 LEU A O 1
ATOM 1524 N N . LEU A 1 191 ? -19.005 -15.999 -3.176 1.00 90.50 191 LEU A N 1
ATOM 1525 C CA . LEU A 1 191 ? -20.383 -15.586 -2.908 1.00 90.50 191 LEU A CA 1
ATOM 1526 C C . LEU A 1 191 ? -21.352 -16.092 -3.981 1.00 90.50 191 LEU A C 1
ATOM 1528 O O . LEU A 1 191 ? -22.564 -16.001 -3.785 1.00 90.50 191 LEU A O 1
ATOM 1532 N N . ASP A 1 192 ? -20.827 -16.596 -5.097 1.00 92.94 192 ASP A N 1
ATOM 1533 C CA . ASP A 1 192 ? -21.597 -17.161 -6.195 1.00 92.94 192 ASP A CA 1
ATOM 1534 C C . ASP A 1 192 ? -21.723 -18.678 -6.008 1.00 92.94 192 ASP A C 1
ATOM 1536 O O . ASP A 1 192 ? -20.777 -19.443 -6.218 1.00 92.94 192 ASP A O 1
ATOM 1540 N N . ASP A 1 193 ? -22.925 -19.112 -5.623 1.00 91.62 193 ASP A N 1
ATOM 1541 C CA . ASP A 1 193 ? -23.273 -20.516 -5.395 1.00 91.62 193 ASP A CA 1
ATOM 1542 C C . ASP A 1 193 ? -23.249 -21.372 -6.673 1.00 91.62 193 ASP A C 1
ATOM 1544 O O . ASP A 1 193 ? -23.323 -22.601 -6.593 1.00 91.62 193 ASP A O 1
ATOM 1548 N N . SER A 1 194 ? -23.118 -20.744 -7.846 1.00 93.19 194 SER A N 1
ATOM 1549 C CA . SER A 1 194 ? -22.967 -21.427 -9.129 1.00 93.19 194 SER A CA 1
ATOM 1550 C C . SER A 1 194 ? -21.522 -21.809 -9.463 1.00 93.19 194 SER A C 1
ATOM 1552 O O . SER A 1 194 ? -21.302 -22.571 -10.411 1.00 93.19 194 SER A O 1
ATOM 1554 N N . THR A 1 195 ? -20.537 -21.319 -8.701 1.00 93.62 195 THR A N 1
ATOM 1555 C CA . THR A 1 195 ? -19.123 -21.660 -8.900 1.00 93.62 195 THR A CA 1
ATOM 1556 C C . THR A 1 195 ? -18.681 -22.809 -7.987 1.00 93.62 195 THR A C 1
ATOM 1558 O O . THR A 1 195 ? -19.154 -22.962 -6.866 1.00 93.62 195 THR A O 1
ATOM 1561 N N . ASP A 1 196 ? -17.710 -23.614 -8.436 1.00 91.81 196 ASP A N 1
ATOM 1562 C CA . ASP A 1 196 ? -17.079 -24.659 -7.603 1.00 91.81 196 ASP A CA 1
ATOM 1563 C C . ASP A 1 196 ? -16.055 -24.080 -6.592 1.00 91.81 196 ASP A C 1
ATOM 1565 O O . ASP A 1 196 ? -15.316 -24.817 -5.920 1.00 91.81 196 ASP A O 1
ATOM 1569 N N . THR A 1 197 ? -15.959 -22.749 -6.504 1.00 93.62 197 THR A N 1
ATOM 1570 C CA . THR A 1 197 ? -15.014 -22.045 -5.639 1.00 93.62 197 THR A CA 1
ATOM 1571 C C . THR A 1 197 ? -15.431 -22.214 -4.182 1.00 93.62 197 THR A C 1
ATOM 1573 O O . THR A 1 197 ? -16.569 -21.980 -3.797 1.00 93.62 197 THR A O 1
ATOM 1576 N N . ASN A 1 198 ? -14.492 -22.629 -3.334 1.00 94.31 198 ASN A N 1
ATOM 1577 C CA . ASN A 1 198 ? -14.737 -22.805 -1.904 1.00 94.31 198 ASN A CA 1
ATOM 1578 C C . ASN A 1 198 ? -13.575 -22.250 -1.076 1.00 94.31 198 ASN A C 1
ATOM 1580 O O . ASN A 1 198 ? -12.477 -22.018 -1.596 1.00 94.31 198 ASN A O 1
ATOM 1584 N N . ILE A 1 199 ? -13.823 -22.064 0.223 1.00 94.12 199 ILE A N 1
ATOM 1585 C CA . ILE A 1 199 ? -12.883 -21.450 1.175 1.00 94.12 199 ILE A CA 1
ATOM 1586 C C . ILE A 1 199 ? -11.556 -22.214 1.317 1.00 94.12 199 ILE A C 1
ATOM 1588 O O . ILE A 1 199 ? -10.557 -21.626 1.720 1.00 94.12 199 ILE A O 1
ATOM 1592 N N . HIS A 1 200 ? -11.527 -23.493 0.930 1.00 94.81 200 HIS A N 1
ATOM 1593 C CA . HIS A 1 200 ? -10.341 -24.351 0.956 1.00 94.81 200 HIS A CA 1
ATOM 1594 C C . HIS A 1 200 ? -9.611 -24.406 -0.396 1.00 94.81 200 HIS A C 1
ATOM 1596 O O . HIS A 1 200 ? -8.605 -25.106 -0.538 1.00 94.81 200 HIS A O 1
ATOM 1602 N N . SER A 1 201 ? -10.115 -23.722 -1.429 1.00 95.88 201 SER A N 1
ATOM 1603 C CA . SER A 1 201 ? -9.504 -23.780 -2.753 1.00 95.88 201 SER A CA 1
ATOM 1604 C C . SER A 1 201 ? -8.140 -23.069 -2.756 1.00 95.88 201 SER A C 1
ATOM 1606 O O . SER A 1 201 ? -7.999 -22.000 -2.155 1.00 95.88 201 SER A O 1
ATOM 1608 N N . PRO A 1 202 ? -7.119 -23.603 -3.459 1.00 95.81 202 PRO A N 1
ATOM 1609 C CA . PRO A 1 202 ? -5.787 -22.996 -3.477 1.00 95.81 202 PRO A CA 1
ATOM 1610 C C . PRO A 1 202 ? -5.784 -21.530 -3.924 1.00 95.81 202 PRO A C 1
ATOM 1612 O O . PRO A 1 202 ? -5.059 -20.727 -3.347 1.00 95.81 202 PRO A O 1
ATOM 1615 N N . LYS A 1 203 ? -6.634 -21.174 -4.900 1.00 95.19 203 LYS A N 1
ATOM 1616 C CA . LYS A 1 203 ? -6.783 -19.795 -5.388 1.00 95.19 203 LYS A CA 1
ATOM 1617 C C . LYS A 1 203 ? -7.325 -18.860 -4.313 1.00 95.19 203 LYS A C 1
ATOM 1619 O O . LYS A 1 203 ? -6.841 -17.747 -4.175 1.00 95.19 203 LYS A O 1
ATOM 1624 N N . VAL A 1 204 ? -8.310 -19.316 -3.542 1.00 96.56 204 VAL A N 1
ATOM 1625 C CA . VAL A 1 204 ? -8.900 -18.529 -2.456 1.00 96.56 204 VAL A CA 1
ATOM 1626 C C . VAL A 1 204 ? -7.904 -18.339 -1.319 1.00 96.56 204 VAL A C 1
ATOM 1628 O O . VAL A 1 204 ? -7.786 -17.238 -0.798 1.00 96.56 204 VAL A O 1
ATOM 1631 N N . LEU A 1 205 ? -7.144 -19.375 -0.957 1.00 96.50 205 LEU A N 1
ATOM 1632 C CA . LEU A 1 205 ? -6.100 -19.255 0.063 1.00 96.50 205 LEU A CA 1
ATOM 1633 C C . LEU A 1 205 ? -4.960 -18.335 -0.396 1.00 96.50 205 LEU A C 1
ATOM 1635 O O . LEU A 1 205 ? -4.421 -17.576 0.407 1.00 96.50 205 LEU A O 1
ATOM 1639 N N . GLU A 1 206 ? -4.592 -18.371 -1.676 1.00 95.44 206 GLU A N 1
ATOM 1640 C CA . GLU A 1 206 ? -3.634 -17.432 -2.267 1.00 95.44 206 GLU A CA 1
ATOM 1641 C C . GLU A 1 206 ? -4.162 -15.995 -2.216 1.00 95.44 206 GLU A C 1
ATOM 1643 O O . GLU A 1 206 ? -3.508 -15.142 -1.620 1.00 95.44 206 GLU A O 1
ATOM 1648 N N . ALA A 1 207 ? -5.386 -15.753 -2.693 1.00 95.38 207 ALA A N 1
ATOM 1649 C CA . ALA A 1 207 ? -6.043 -14.451 -2.599 1.00 95.38 207 ALA A CA 1
ATOM 1650 C C . ALA A 1 207 ? -6.164 -13.969 -1.142 1.00 95.38 207 ALA A C 1
ATOM 1652 O O . ALA A 1 207 ? -5.933 -12.798 -0.852 1.00 95.38 207 ALA A O 1
ATOM 1653 N N . ALA A 1 208 ? -6.466 -14.863 -0.193 1.00 95.44 208 ALA A N 1
ATOM 1654 C CA . ALA A 1 208 ? -6.559 -14.541 1.230 1.00 95.44 208 ALA A CA 1
ATOM 1655 C C . ALA A 1 208 ? -5.204 -14.121 1.808 1.00 95.44 208 ALA A C 1
ATOM 1657 O O . ALA A 1 208 ? -5.132 -13.160 2.572 1.00 95.44 208 ALA A O 1
ATOM 1658 N N . ASN A 1 209 ? -4.120 -14.804 1.436 1.00 94.12 209 ASN A N 1
ATOM 1659 C CA . ASN A 1 209 ? -2.766 -14.394 1.810 1.00 94.12 209 ASN A CA 1
ATOM 1660 C C . ASN A 1 209 ? -2.394 -13.065 1.183 1.00 94.12 209 ASN A C 1
ATOM 1662 O O . ASN A 1 209 ? -1.799 -12.219 1.848 1.00 94.12 209 ASN A O 1
ATOM 1666 N N . ASN A 1 210 ? -2.770 -12.868 -0.074 1.00 91.44 210 ASN A N 1
ATOM 1667 C CA . ASN A 1 210 ? -2.501 -11.623 -0.739 1.00 91.44 210 ASN A CA 1
ATOM 1668 C C . ASN A 1 210 ? -3.253 -10.506 -0.020 1.00 91.44 210 ASN A C 1
ATOM 1670 O O . ASN A 1 210 ? -2.604 -9.512 0.239 1.00 91.44 210 ASN A O 1
ATOM 1674 N N . ILE A 1 211 ? -4.550 -10.631 0.291 1.00 91.75 211 ILE A N 1
ATOM 1675 C CA . ILE A 1 211 ? -5.413 -9.556 0.834 1.00 91.75 211 ILE A CA 1
ATOM 1676 C C . ILE A 1 211 ? -5.259 -9.357 2.350 1.00 91.75 211 ILE A C 1
ATOM 1678 O O . ILE A 1 211 ? -5.285 -8.233 2.844 1.00 91.75 211 ILE A O 1
ATOM 1682 N N . TYR A 1 212 ? -5.127 -10.434 3.119 1.00 91.81 212 TYR A N 1
ATOM 1683 C CA . TYR A 1 212 ? -5.107 -10.398 4.587 1.00 91.81 212 TYR A CA 1
ATOM 1684 C C . TYR A 1 212 ? -3.745 -10.782 5.175 1.00 91.81 212 TYR A C 1
ATOM 1686 O O . TYR A 1 212 ? -3.578 -10.751 6.395 1.00 91.81 212 TYR A O 1
ATOM 1694 N N . GLY A 1 213 ? -2.742 -11.089 4.345 1.00 88.88 213 GLY A N 1
ATOM 1695 C CA . GLY A 1 213 ? -1.397 -11.472 4.792 1.00 88.88 213 GLY A CA 1
ATOM 1696 C C . GLY A 1 213 ? -0.733 -10.426 5.688 1.00 88.88 213 GLY A C 1
ATOM 1697 O O . GLY A 1 213 ? -0.078 -10.764 6.674 1.00 88.88 213 GLY A O 1
ATOM 1698 N N . HIS A 1 214 ? -0.994 -9.142 5.427 1.00 84.38 214 HIS A N 1
ATOM 1699 C CA . HIS A 1 214 ? -0.513 -8.042 6.266 1.00 84.38 214 HIS A CA 1
ATOM 1700 C C . HIS A 1 214 ? -1.051 -8.117 7.711 1.00 84.38 214 HIS A C 1
ATOM 1702 O O . HIS A 1 214 ? -0.411 -7.617 8.633 1.00 84.38 214 HIS A O 1
ATOM 1708 N N . ARG A 1 215 ? -2.190 -8.789 7.942 1.00 84.31 215 ARG A N 1
ATOM 1709 C CA . ARG A 1 215 ? -2.786 -8.969 9.274 1.00 84.31 215 ARG A CA 1
ATOM 1710 C C . ARG A 1 215 ? -2.192 -10.149 10.043 1.00 84.31 215 ARG A C 1
ATOM 1712 O O . ARG A 1 215 ? -2.250 -10.154 11.267 1.00 84.31 215 ARG A O 1
ATOM 1719 N N . ILE A 1 216 ? -1.620 -11.164 9.405 1.00 85.94 216 ILE A N 1
ATOM 1720 C CA . ILE A 1 216 ? -1.157 -12.352 10.150 1.00 85.94 216 ILE A CA 1
ATOM 1721 C C . ILE A 1 216 ? 0.271 -12.206 10.696 1.00 85.94 216 ILE A C 1
ATOM 1723 O O . ILE A 1 216 ? 0.617 -12.888 11.660 1.00 85.94 216 ILE A O 1
ATOM 1727 N N . GLY A 1 217 ? 1.051 -11.252 10.176 1.00 80.44 217 GLY A N 1
ATOM 1728 C CA . GLY A 1 217 ? 2.439 -10.986 10.568 1.00 80.44 217 GLY A CA 1
ATOM 1729 C C . GLY A 1 217 ? 3.460 -11.706 9.678 1.00 80.44 217 GLY A C 1
ATOM 1730 O O . GLY A 1 217 ? 3.113 -12.588 8.897 1.00 80.44 217 GLY A O 1
ATOM 1731 N N . LYS A 1 218 ? 4.740 -11.320 9.772 1.00 81.62 218 LYS A N 1
ATOM 1732 C CA . LYS A 1 218 ? 5.823 -11.894 8.949 1.00 81.62 218 LYS A CA 1
ATOM 1733 C C . LYS A 1 218 ? 6.050 -13.382 9.252 1.00 81.62 218 LYS A C 1
ATOM 1735 O O . LYS A 1 218 ? 5.901 -13.807 10.394 1.00 81.62 218 LYS A O 1
ATOM 1740 N N . GLY A 1 219 ? 6.452 -14.148 8.231 1.00 84.50 219 GLY A N 1
ATOM 1741 C CA . GLY A 1 219 ? 6.779 -15.579 8.356 1.00 84.50 219 GLY A CA 1
ATOM 1742 C C . GLY A 1 219 ? 5.566 -16.495 8.542 1.00 84.50 219 GLY A C 1
ATOM 1743 O O . GLY A 1 219 ? 5.719 -17.650 8.934 1.00 84.50 219 GLY A O 1
ATOM 1744 N N . LYS A 1 220 ? 4.360 -15.974 8.294 1.00 91.25 220 LYS A N 1
ATOM 1745 C CA . LYS A 1 220 ? 3.101 -16.697 8.449 1.00 91.25 220 LYS A CA 1
ATOM 1746 C C . LYS A 1 220 ? 2.329 -16.688 7.139 1.00 91.25 220 LYS A C 1
ATOM 1748 O O . LYS A 1 220 ? 2.387 -15.712 6.392 1.00 91.25 220 LYS A O 1
ATOM 1753 N N . LYS A 1 221 ? 1.590 -17.763 6.885 1.00 95.06 221 LYS A N 1
ATOM 1754 C CA . LYS A 1 221 ? 0.752 -17.928 5.695 1.00 95.06 221 LYS A CA 1
ATOM 1755 C C . LYS A 1 221 ? -0.585 -18.559 6.072 1.00 95.06 221 LYS A C 1
ATOM 1757 O O . LYS A 1 221 ? -0.591 -19.570 6.758 1.00 95.06 221 LYS A O 1
ATOM 1762 N N . ILE A 1 222 ? -1.704 -18.014 5.604 1.00 96.62 222 ILE A N 1
ATOM 1763 C CA . ILE A 1 222 ? -3.027 -18.645 5.697 1.00 96.62 222 ILE A CA 1
ATOM 1764 C C . ILE A 1 222 ? -3.008 -19.922 4.851 1.00 96.62 222 ILE A C 1
ATOM 1766 O O . ILE A 1 222 ? -2.806 -19.861 3.637 1.00 96.62 222 ILE A O 1
ATOM 1770 N N . VAL A 1 223 ? -3.189 -21.076 5.483 1.00 97.56 223 VAL A N 1
ATOM 1771 C CA . VAL A 1 223 ? -3.235 -22.385 4.806 1.00 97.56 223 VAL A CA 1
ATOM 1772 C C . VAL A 1 223 ? -4.598 -23.045 4.877 1.00 97.56 223 VAL A C 1
ATOM 1774 O O . VAL A 1 223 ? -4.835 -23.984 4.121 1.00 97.56 223 VAL A O 1
ATOM 1777 N N . ASP A 1 224 ? -5.481 -22.546 5.740 1.00 97.75 224 ASP A N 1
ATOM 1778 C CA . ASP A 1 224 ? -6.870 -22.971 5.771 1.00 97.75 224 ASP A CA 1
ATOM 1779 C C . ASP A 1 224 ? -7.798 -21.877 6.320 1.00 97.75 224 ASP A C 1
ATOM 1781 O O . ASP A 1 224 ? -7.367 -20.980 7.054 1.00 97.75 224 ASP A O 1
ATOM 1785 N N . MET A 1 225 ? -9.081 -21.970 5.977 1.00 97.25 225 MET A N 1
ATOM 1786 C CA . MET A 1 225 ? -10.161 -21.144 6.512 1.00 97.25 225 MET A CA 1
ATOM 1787 C C . MET A 1 225 ? -11.313 -22.048 6.931 1.00 97.25 225 MET A C 1
ATOM 1789 O O . MET A 1 225 ? -11.820 -22.828 6.133 1.00 97.25 225 MET A O 1
ATOM 1793 N N . MET A 1 226 ? -11.746 -21.935 8.181 1.00 96.44 226 MET A N 1
ATOM 1794 C CA . MET A 1 226 ? -12.807 -22.762 8.751 1.00 96.44 226 MET A CA 1
ATOM 1795 C C . MET A 1 226 ? -13.919 -21.882 9.325 1.00 96.44 226 MET A C 1
ATOM 1797 O O . MET A 1 226 ? -13.628 -20.808 9.853 1.00 96.44 226 MET A O 1
ATOM 1801 N N . PRO A 1 227 ? -15.187 -22.323 9.294 1.00 96.44 227 PRO A N 1
ATOM 1802 C CA . PRO A 1 227 ? -16.245 -21.682 10.066 1.00 96.44 227 PRO A CA 1
ATOM 1803 C C . PRO A 1 227 ? -15.881 -21.627 11.554 1.00 96.44 227 PRO A C 1
ATOM 1805 O O . PRO A 1 227 ? -15.433 -22.621 12.130 1.00 96.44 227 PRO A O 1
ATOM 1808 N N . GLY A 1 228 ? -16.066 -20.465 12.177 1.00 95.94 228 GLY A N 1
ATOM 1809 C CA . GLY A 1 228 ? -15.881 -20.306 13.613 1.00 95.94 228 GLY A CA 1
ATOM 1810 C C . GLY A 1 228 ? -17.047 -20.868 14.430 1.00 95.94 228 GLY A C 1
ATOM 1811 O O . GLY A 1 228 ? -18.097 -21.245 13.912 1.00 95.94 228 GLY A O 1
ATOM 1812 N N . ASN A 1 229 ? -16.865 -20.899 15.749 1.00 95.94 229 ASN A N 1
ATOM 1813 C CA . ASN A 1 229 ? -17.907 -21.296 16.701 1.00 95.94 229 ASN A CA 1
ATOM 1814 C C . ASN A 1 229 ? -18.976 -20.205 16.896 1.00 95.94 229 ASN A C 1
ATOM 1816 O O . ASN A 1 229 ? -20.071 -20.486 17.381 1.00 95.94 229 ASN A O 1
ATOM 1820 N N . GLN A 1 230 ? -18.656 -18.953 16.567 1.00 95.69 230 GLN A N 1
ATOM 1821 C CA . GLN A 1 230 ? -19.589 -17.832 16.577 1.00 95.69 230 GLN A CA 1
ATOM 1822 C C . GLN A 1 230 ? -20.321 -17.757 15.227 1.00 95.69 230 GLN A C 1
ATOM 1824 O O . GLN A 1 230 ? -19.677 -17.851 14.182 1.00 95.69 230 GLN A O 1
ATOM 1829 N N . PRO A 1 231 ? -21.653 -17.570 15.211 1.00 95.69 231 PRO A N 1
ATOM 1830 C CA . PRO A 1 231 ? -22.394 -17.411 13.965 1.00 95.69 231 PRO A CA 1
ATOM 1831 C C . PRO A 1 231 ? -21.819 -16.281 13.103 1.00 95.69 231 PRO A C 1
ATOM 1833 O O . PRO A 1 231 ? -21.669 -15.156 13.574 1.00 95.69 231 PRO A O 1
ATOM 1836 N N . GLY A 1 232 ? -21.511 -16.588 11.841 1.00 95.00 232 GLY A N 1
ATOM 1837 C CA . GLY A 1 232 ? -20.981 -15.608 10.892 1.00 95.00 232 GLY A CA 1
ATOM 1838 C C . GLY A 1 232 ? -19.517 -15.224 11.122 1.00 95.00 232 GLY A C 1
ATOM 1839 O O . GLY A 1 232 ? -19.139 -14.111 10.766 1.00 95.00 232 GLY A O 1
ATOM 1840 N N . SER A 1 233 ? -18.695 -16.100 11.706 1.00 96.94 233 SER A N 1
ATOM 1841 C CA . SER A 1 233 ? -17.249 -15.891 11.837 1.00 96.94 233 SER A CA 1
ATOM 1842 C C . SER A 1 233 ? -16.421 -16.957 11.113 1.00 96.94 233 SER A C 1
ATOM 1844 O O . SER A 1 233 ? -16.896 -18.058 10.825 1.00 96.94 233 SER A O 1
ATOM 1846 N N . LEU A 1 234 ? -15.165 -16.615 10.825 1.00 96.38 234 LEU A N 1
ATOM 1847 C CA . LEU A 1 234 ? -14.147 -17.504 10.272 1.00 96.38 234 LEU A CA 1
ATOM 1848 C C . LEU A 1 234 ? -12.943 -17.603 11.212 1.00 96.38 234 LEU A C 1
ATOM 1850 O O . LEU A 1 234 ? -12.582 -16.650 11.904 1.00 96.38 234 LEU A O 1
ATOM 1854 N N . VAL A 1 235 ? -12.308 -18.767 11.201 1.00 96.75 235 VAL A N 1
ATOM 1855 C CA . VAL A 1 235 ? -11.025 -19.056 11.837 1.00 96.75 235 VAL A CA 1
ATOM 1856 C C . VAL A 1 235 ? -10.012 -19.337 10.738 1.00 96.75 235 VAL A C 1
ATOM 1858 O O . VAL A 1 235 ? -10.277 -20.124 9.831 1.00 96.75 235 VAL A O 1
ATOM 1861 N N . PHE A 1 236 ? -8.839 -18.724 10.841 1.00 96.38 236 PHE A N 1
ATOM 1862 C CA . PHE A 1 236 ? -7.728 -18.965 9.926 1.00 96.38 236 PHE A CA 1
ATOM 1863 C C . PHE A 1 236 ? -6.764 -19.991 10.527 1.00 96.38 236 PHE A C 1
ATOM 1865 O O . PHE A 1 236 ? -6.371 -19.852 11.685 1.00 96.38 236 PHE A O 1
ATOM 1872 N N . GLU A 1 237 ? -6.351 -20.997 9.756 1.00 96.62 237 GLU A N 1
ATOM 1873 C CA . GLU A 1 237 ? -5.174 -21.814 10.074 1.00 96.62 237 GLU A CA 1
ATOM 1874 C C . GLU A 1 237 ? -3.952 -21.196 9.393 1.00 96.62 237 GLU A C 1
ATOM 1876 O O . GLU A 1 237 ? -3.986 -20.856 8.208 1.00 96.62 237 GLU A O 1
ATOM 1881 N N . LEU A 1 238 ? -2.870 -21.041 10.148 1.00 95.81 238 LEU A N 1
ATOM 1882 C CA . LEU A 1 238 ? -1.625 -20.441 9.701 1.00 95.81 238 LEU A CA 1
ATOM 1883 C C . LEU A 1 238 ? -0.521 -21.497 9.639 1.00 95.81 238 LEU A C 1
ATOM 1885 O O . LEU A 1 238 ? -0.319 -22.247 10.589 1.00 95.81 238 LEU A O 1
ATOM 1889 N N . GLU A 1 239 ? 0.242 -21.514 8.554 1.00 95.62 239 GLU A N 1
ATOM 1890 C CA . GLU A 1 239 ? 1.579 -22.099 8.518 1.00 95.62 239 GLU A CA 1
ATOM 1891 C C . GLU A 1 239 ? 2.561 -21.051 9.043 1.00 95.62 239 GLU A C 1
ATOM 1893 O O . GLU A 1 239 ? 2.659 -19.955 8.490 1.00 95.62 239 GLU A O 1
ATOM 1898 N N . VAL A 1 240 ? 3.243 -21.375 10.138 1.00 92.75 240 VAL A N 1
ATOM 1899 C CA . VAL A 1 240 ? 4.231 -20.526 10.806 1.00 92.75 240 VAL A CA 1
ATOM 1900 C C . VAL A 1 240 ? 5.607 -21.141 10.588 1.00 92.75 240 VAL A C 1
ATOM 1902 O O . VAL A 1 240 ? 5.822 -22.301 10.945 1.00 92.75 240 VAL A O 1
ATOM 1905 N N . GLU A 1 241 ? 6.530 -20.374 10.010 1.00 91.00 241 GLU A N 1
ATOM 1906 C CA . GLU A 1 241 ? 7.936 -20.766 9.885 1.00 91.00 241 GLU A CA 1
ATOM 1907 C C . GLU A 1 241 ? 8.682 -20.396 11.176 1.00 91.00 241 GLU A C 1
ATOM 1909 O O . GLU A 1 241 ? 8.796 -19.221 11.533 1.00 91.00 241 GLU A O 1
ATOM 1914 N N . GLY A 1 242 ? 9.128 -21.413 11.917 1.00 87.25 242 GLY A N 1
ATOM 1915 C CA . GLY A 1 242 ? 9.909 -21.257 13.140 1.00 87.25 242 GLY A CA 1
ATOM 1916 C C . GLY A 1 242 ? 11.311 -20.705 12.876 1.00 87.25 242 GLY A C 1
ATOM 1917 O O . GLY A 1 242 ? 11.790 -20.659 11.744 1.00 87.25 242 GLY A O 1
ATOM 1918 N N . SER A 1 243 ? 12.019 -20.309 13.938 1.00 86.56 243 SER A N 1
ATOM 1919 C CA . SER A 1 243 ? 13.409 -19.826 13.837 1.00 86.56 243 SER A CA 1
ATOM 1920 C C . SER A 1 243 ? 14.399 -20.886 13.335 1.00 86.56 243 SER A C 1
ATOM 1922 O O . SER A 1 243 ? 15.501 -20.555 12.907 1.00 86.56 243 SER A O 1
ATOM 1924 N N . ASP A 1 244 ? 14.024 -22.158 13.430 1.00 90.75 244 ASP A N 1
ATOM 1925 C CA . ASP A 1 244 ? 14.736 -23.327 12.911 1.00 90.75 244 ASP A CA 1
ATOM 1926 C C . ASP A 1 244 ? 14.368 -23.667 11.453 1.00 90.75 244 ASP A C 1
ATOM 1928 O O . ASP A 1 244 ? 14.936 -24.597 10.878 1.00 90.75 244 ASP A O 1
ATOM 1932 N N . GLY A 1 245 ? 13.446 -22.911 10.847 1.00 91.00 245 GLY A N 1
ATOM 1933 C CA . GLY A 1 245 ? 12.894 -23.168 9.520 1.00 91.00 245 GLY A CA 1
ATOM 1934 C C . GLY A 1 245 ? 11.829 -24.269 9.491 1.00 91.00 245 GLY A C 1
ATOM 1935 O O . GLY A 1 245 ? 11.336 -24.597 8.409 1.00 91.00 245 GLY A O 1
ATOM 1936 N N . GLU A 1 246 ? 11.455 -24.855 10.636 1.00 94.62 246 GLU A N 1
ATOM 1937 C CA . GLU A 1 246 ? 10.369 -25.832 10.685 1.00 94.62 246 GLU A CA 1
ATOM 1938 C C . GLU A 1 246 ? 9.027 -25.126 10.468 1.00 94.62 246 GLU A C 1
ATOM 1940 O O . GLU A 1 246 ? 8.727 -24.091 11.065 1.00 94.62 246 GLU A O 1
ATOM 1945 N N . ARG A 1 247 ? 8.196 -25.691 9.590 1.00 95.38 247 ARG A N 1
ATOM 1946 C CA . ARG A 1 247 ? 6.866 -25.162 9.289 1.00 95.38 247 ARG A CA 1
ATOM 1947 C C . ARG A 1 247 ? 5.826 -25.914 10.089 1.00 95.38 247 ARG A C 1
ATOM 1949 O O . ARG A 1 247 ? 5.626 -27.109 9.883 1.00 95.38 247 ARG A O 1
ATOM 1956 N N . THR A 1 248 ? 5.142 -25.204 10.977 1.00 95.06 248 THR A N 1
ATOM 1957 C CA . THR A 1 248 ? 4.081 -25.777 11.812 1.00 95.06 248 THR A CA 1
ATOM 1958 C C . THR A 1 248 ? 2.743 -25.136 11.483 1.00 95.06 248 THR A C 1
ATOM 1960 O O . THR A 1 248 ? 2.673 -23.944 11.188 1.00 95.06 248 THR A O 1
ATOM 1963 N N . ARG A 1 249 ? 1.668 -25.929 11.518 1.00 95.69 249 ARG A N 1
ATOM 1964 C CA . ARG A 1 249 ? 0.303 -25.423 11.353 1.00 95.69 249 ARG A CA 1
ATOM 1965 C C . ARG A 1 249 ? -0.302 -25.098 12.704 1.00 95.69 249 ARG A C 1
ATOM 1967 O O . ARG A 1 249 ? -0.254 -25.928 13.612 1.00 95.69 249 ARG A O 1
ATOM 1974 N N . GLN A 1 250 ? -0.844 -23.896 12.841 1.00 94.56 250 GLN A N 1
ATOM 1975 C CA . GLN A 1 250 ? -1.431 -23.408 14.081 1.00 94.56 250 GLN A CA 1
ATOM 1976 C C . GLN A 1 250 ? -2.660 -22.545 13.778 1.00 94.56 250 GLN A C 1
ATOM 1978 O O . GLN A 1 250 ? -2.645 -21.791 12.805 1.00 94.56 250 GLN A O 1
ATOM 1983 N N . PRO A 1 251 ? -3.725 -22.604 14.593 1.00 94.44 251 PRO A N 1
ATOM 1984 C CA . PRO A 1 251 ? -4.840 -21.679 14.441 1.00 94.44 251 PRO A CA 1
ATOM 1985 C C . PRO A 1 251 ? -4.378 -20.241 14.706 1.00 94.44 251 PRO A C 1
ATOM 1987 O O . PRO A 1 251 ? -3.524 -19.995 15.558 1.00 94.44 251 PRO A O 1
ATOM 1990 N N . MET A 1 252 ? -4.968 -19.276 14.007 1.00 93.38 252 MET A N 1
ATOM 1991 C CA . MET A 1 252 ? -4.798 -17.862 14.316 1.00 93.38 252 MET A CA 1
ATOM 1992 C C . MET A 1 252 ? -5.443 -17.568 15.669 1.00 93.38 252 MET A C 1
ATOM 1994 O O . MET A 1 252 ? -6.599 -17.903 15.914 1.00 93.38 252 MET A O 1
ATOM 1998 N N . THR A 1 253 ? -4.692 -16.927 16.548 1.00 92.06 253 THR A N 1
ATOM 1999 C CA . THR A 1 253 ? -5.068 -16.621 17.932 1.00 92.06 253 THR A CA 1
ATOM 2000 C C . THR A 1 253 ? -5.302 -15.122 18.123 1.00 92.06 253 THR A C 1
ATOM 2002 O O . THR A 1 253 ? -4.912 -14.308 17.276 1.00 92.06 253 THR A O 1
ATOM 2005 N N . LYS A 1 254 ? -5.974 -14.720 19.210 1.00 87.25 254 LYS A N 1
ATOM 2006 C CA . LYS A 1 254 ? -6.372 -13.318 19.438 1.00 87.25 254 LYS A CA 1
ATOM 2007 C C . LYS A 1 254 ? -5.190 -12.359 19.540 1.00 87.25 254 LYS A C 1
ATOM 2009 O O . LYS A 1 254 ? -5.275 -11.252 19.012 1.00 87.25 254 LYS A O 1
ATOM 2014 N N . GLN A 1 255 ? -4.096 -12.768 20.183 1.00 81.25 255 GLN A N 1
ATOM 2015 C CA . GLN A 1 255 ? -2.860 -11.978 20.253 1.00 81.25 255 GLN A CA 1
ATOM 2016 C C . GLN A 1 255 ? -1.922 -12.287 19.080 1.00 81.25 255 GLN A C 1
ATOM 2018 O O . GLN A 1 255 ? -0.791 -11.806 19.042 1.00 81.25 255 GLN A O 1
ATOM 2023 N N . ARG A 1 256 ? -2.380 -13.094 18.111 1.00 78.44 256 ARG A N 1
ATOM 2024 C CA . ARG A 1 256 ? -1.619 -13.561 16.946 1.00 78.44 256 ARG A CA 1
ATOM 2025 C C . ARG A 1 256 ? -0.300 -14.236 17.348 1.00 78.44 256 ARG A C 1
ATOM 2027 O O . ARG A 1 256 ? 0.676 -14.183 16.591 1.00 78.44 256 ARG A O 1
ATOM 2034 N N . ARG A 1 257 ? -0.262 -14.863 18.526 1.00 75.94 257 ARG A N 1
ATOM 2035 C CA . ARG A 1 257 ? 0.886 -15.602 19.072 1.00 75.94 257 ARG A CA 1
ATOM 2036 C C . ARG A 1 257 ? 0.657 -17.112 19.013 1.00 75.94 257 ARG A C 1
ATOM 2038 O O . ARG A 1 257 ? -0.420 -17.575 18.652 1.00 75.94 257 ARG A O 1
ATOM 2045 N N . THR A 1 258 ? 1.677 -17.895 19.325 1.00 73.94 258 THR A N 1
ATOM 2046 C CA . THR A 1 258 ? 1.521 -19.350 19.400 1.00 73.94 258 THR A CA 1
ATOM 2047 C C . THR A 1 258 ? 0.912 -19.747 20.747 1.00 73.94 258 THR A C 1
ATOM 2049 O O . THR A 1 258 ? 1.026 -19.018 21.734 1.00 73.94 258 THR A O 1
ATOM 2052 N N . ALA A 1 259 ? 0.323 -20.942 20.831 1.00 74.69 259 ALA A N 1
ATOM 2053 C CA . ALA A 1 259 ? -0.129 -21.488 22.115 1.00 74.69 259 ALA A CA 1
ATOM 2054 C C . ALA A 1 259 ? 1.026 -21.619 23.134 1.00 74.69 259 ALA A C 1
ATOM 2056 O O . ALA A 1 259 ? 0.813 -21.494 24.341 1.00 74.69 259 ALA A O 1
ATOM 2057 N N . ALA A 1 260 ? 2.264 -21.813 22.655 1.00 73.69 260 ALA A N 1
ATOM 2058 C CA . ALA A 1 260 ? 3.463 -21.850 23.494 1.00 73.69 260 ALA A CA 1
ATOM 2059 C C . ALA A 1 260 ? 3.748 -20.504 24.188 1.00 73.69 260 ALA A C 1
ATOM 2061 O O . ALA A 1 260 ? 4.286 -20.495 25.294 1.00 73.69 260 ALA A O 1
ATOM 2062 N N . ASP A 1 261 ? 3.314 -19.389 23.596 1.00 73.38 261 ASP A N 1
ATOM 2063 C CA . ASP A 1 261 ? 3.427 -18.042 24.170 1.00 73.38 261 ASP A CA 1
ATOM 2064 C C . ASP A 1 261 ? 2.292 -17.720 25.166 1.00 73.38 261 ASP A C 1
ATOM 2066 O O . ASP A 1 261 ? 2.168 -16.588 25.637 1.00 73.38 261 ASP A O 1
ATOM 2070 N N . GLY A 1 262 ? 1.432 -18.699 25.473 1.00 81.25 262 GLY A N 1
ATOM 2071 C CA . GLY A 1 262 ? 0.280 -18.549 26.363 1.00 81.25 262 GLY A CA 1
ATOM 2072 C C . GLY A 1 262 ? -0.986 -18.011 25.687 1.00 81.25 262 GLY A C 1
ATOM 2073 O O . GLY A 1 262 ? -2.005 -17.850 26.364 1.00 81.25 262 GLY A O 1
ATOM 2074 N N . ASP A 1 263 ? -0.959 -17.774 24.373 1.00 84.56 263 ASP A N 1
ATOM 2075 C CA . ASP A 1 263 ? -2.121 -17.334 23.601 1.00 84.56 263 ASP A CA 1
ATOM 2076 C C . ASP A 1 263 ? -2.933 -18.541 23.122 1.00 84.56 263 ASP A C 1
ATOM 2078 O O . ASP A 1 263 ? -2.686 -19.126 22.071 1.00 84.56 263 ASP A O 1
ATOM 2082 N N . ASN A 1 264 ? -3.884 -18.956 23.956 1.00 87.75 264 ASN A N 1
ATOM 2083 C CA . ASN A 1 264 ? -4.691 -20.155 23.728 1.00 87.75 264 ASN A CA 1
ATOM 2084 C C . ASN A 1 264 ? -6.070 -19.851 23.127 1.00 87.75 264 ASN A C 1
ATOM 2086 O O . ASN A 1 264 ? -6.869 -20.768 22.932 1.00 87.75 264 ASN A O 1
ATOM 2090 N N . GLU A 1 265 ? -6.389 -18.580 22.875 1.00 91.88 265 GLU A N 1
ATOM 2091 C CA . GLU A 1 265 ? -7.707 -18.199 22.385 1.00 91.88 265 GLU A CA 1
ATOM 2092 C C . GLU A 1 265 ? -7.682 -18.004 20.871 1.00 91.88 265 GLU A C 1
ATOM 2094 O O . GLU A 1 265 ? -7.058 -17.079 20.355 1.00 91.88 265 GLU A O 1
ATOM 2099 N N . VAL A 1 266 ? -8.387 -18.880 20.156 1.00 93.44 266 VAL A N 1
ATOM 2100 C CA . VAL A 1 266 ? -8.531 -18.810 18.698 1.00 93.44 266 VAL A CA 1
ATOM 2101 C C . VAL A 1 266 ? -9.262 -17.523 18.311 1.00 93.44 266 VAL A C 1
ATOM 2103 O O . VAL A 1 266 ? -10.352 -17.236 18.816 1.00 93.44 266 VAL A O 1
ATOM 2106 N N . LEU A 1 267 ? -8.672 -16.754 17.396 1.00 93.38 267 LEU A N 1
ATOM 2107 C CA . LEU A 1 267 ? -9.297 -15.571 16.827 1.00 93.38 267 LEU A CA 1
ATOM 2108 C C . LEU A 1 267 ? -10.388 -16.000 15.850 1.00 93.38 267 LEU A C 1
ATOM 2110 O O . LEU A 1 267 ? -10.135 -16.704 14.875 1.00 93.38 267 LEU A O 1
ATOM 2114 N N . GLN A 1 268 ? -11.597 -15.525 16.115 1.00 95.25 268 GLN A N 1
ATOM 2115 C CA . GLN A 1 268 ? -12.737 -15.663 15.224 1.00 95.25 268 GLN A CA 1
ATOM 2116 C C . GLN A 1 268 ? -13.005 -14.298 14.605 1.00 95.25 268 GLN A C 1
ATOM 2118 O O . GLN A 1 268 ? -13.335 -13.354 15.321 1.00 95.25 268 GLN A O 1
ATOM 2123 N N . VAL A 1 269 ? -12.816 -14.187 13.295 1.00 94.44 269 VAL A N 1
ATOM 2124 C CA . VAL A 1 269 ? -13.003 -12.934 12.561 1.00 94.44 269 VAL A CA 1
ATOM 2125 C C . VAL A 1 269 ? -14.417 -12.914 11.989 1.00 94.44 269 VAL A C 1
ATOM 2127 O O . VAL A 1 269 ? -14.775 -13.842 11.259 1.00 94.44 269 VAL A O 1
ATOM 2130 N N . PRO A 1 270 ? -15.248 -11.905 12.304 1.00 96.19 270 PRO A N 1
ATOM 2131 C CA . PRO A 1 270 ? -16.567 -11.780 11.700 1.00 96.19 270 PRO A CA 1
ATOM 2132 C C . PRO A 1 270 ? -16.461 -11.692 10.175 1.00 96.19 270 PRO A C 1
ATOM 2134 O O . PRO A 1 270 ? -15.691 -10.895 9.642 1.00 96.19 270 PRO A O 1
ATOM 2137 N N . VAL A 1 271 ? -17.276 -12.469 9.461 1.00 94.56 271 VAL A N 1
ATOM 2138 C CA . VAL A 1 271 ? -17.345 -12.433 7.992 1.00 94.56 271 VAL A CA 1
ATOM 2139 C C . VAL A 1 271 ? -17.713 -11.031 7.508 1.00 94.56 271 VAL A C 1
ATOM 2141 O O . VAL A 1 271 ? -17.150 -10.566 6.524 1.00 94.56 271 VAL A O 1
ATOM 2144 N N . ALA A 1 272 ? -18.587 -10.327 8.235 1.00 93.19 272 ALA A N 1
ATOM 2145 C CA . ALA A 1 272 ? -18.931 -8.937 7.944 1.00 93.19 272 ALA A CA 1
ATOM 2146 C C . ALA A 1 272 ? -17.689 -8.027 7.892 1.00 93.19 272 ALA A C 1
ATOM 2148 O O . ALA A 1 272 ? -17.539 -7.269 6.945 1.00 93.19 272 ALA A O 1
ATOM 2149 N N . GLU A 1 273 ? -16.743 -8.174 8.828 1.00 91.88 273 GLU A N 1
ATOM 2150 C CA . GLU A 1 273 ? -15.513 -7.370 8.844 1.00 91.88 273 GLU A CA 1
ATOM 2151 C C . GLU A 1 273 ? -14.611 -7.673 7.634 1.00 91.88 273 GLU A C 1
ATOM 2153 O O . GLU A 1 273 ? -14.018 -6.770 7.040 1.00 91.88 273 GLU A O 1
ATOM 2158 N N . LEU A 1 274 ? -14.514 -8.949 7.242 1.00 91.75 274 LEU A N 1
ATOM 2159 C CA . LEU A 1 274 ? -13.760 -9.354 6.052 1.00 91.75 274 LEU A CA 1
ATOM 2160 C C . LEU A 1 274 ? -14.384 -8.769 4.779 1.00 91.75 274 LEU A C 1
ATOM 2162 O O . LEU A 1 274 ? -13.650 -8.276 3.920 1.00 91.75 274 LEU A O 1
ATOM 2166 N N . MET A 1 275 ? -15.717 -8.772 4.692 1.00 93.06 275 MET A N 1
ATOM 2167 C CA . MET A 1 275 ? -16.473 -8.207 3.575 1.00 93.06 275 MET A CA 1
ATOM 2168 C C . MET A 1 275 ? -16.363 -6.683 3.505 1.00 93.06 275 MET A C 1
ATOM 2170 O O . MET A 1 275 ? -16.128 -6.153 2.422 1.00 93.06 275 MET A O 1
ATOM 2174 N N . ASP A 1 276 ? -16.452 -5.982 4.634 1.00 90.62 276 ASP A N 1
ATOM 2175 C CA . ASP A 1 276 ? -16.262 -4.529 4.697 1.00 90.62 276 ASP A CA 1
ATOM 2176 C C . ASP A 1 276 ? -14.845 -4.146 4.242 1.00 90.62 276 ASP A C 1
ATOM 2178 O O . ASP A 1 276 ? -14.653 -3.226 3.444 1.00 90.62 276 ASP A O 1
ATOM 2182 N N . SER A 1 277 ? -13.839 -4.912 4.681 1.00 90.44 277 SER A N 1
ATOM 2183 C CA . SER A 1 277 ? -12.451 -4.755 4.236 1.00 90.44 277 SER A CA 1
ATOM 2184 C C . SER A 1 277 ? -12.299 -4.985 2.728 1.00 90.44 277 SER A C 1
ATOM 2186 O O . SER A 1 277 ? -11.558 -4.252 2.070 1.00 90.44 277 SER A O 1
ATOM 2188 N N . LEU A 1 278 ? -12.982 -5.990 2.173 1.00 92.50 278 LEU A N 1
ATOM 2189 C CA . LEU A 1 278 ? -12.954 -6.294 0.742 1.00 92.50 278 LEU A CA 1
ATOM 2190 C C . LEU A 1 278 ? -13.632 -5.188 -0.080 1.00 92.50 278 LEU A C 1
ATOM 2192 O O . LEU A 1 278 ? -13.090 -4.759 -1.094 1.00 92.50 278 LEU A O 1
ATOM 2196 N N . GLN A 1 279 ? -14.774 -4.669 0.377 1.00 92.25 279 GLN A N 1
ATOM 2197 C CA . GLN A 1 279 ? -15.465 -3.551 -0.273 1.00 92.25 279 GLN A CA 1
ATOM 2198 C C . GLN A 1 279 ? -14.620 -2.274 -0.262 1.00 92.25 279 GLN A C 1
ATOM 2200 O O . GLN A 1 279 ? -14.536 -1.589 -1.281 1.00 92.25 279 GLN A O 1
ATOM 2205 N N . GLY A 1 280 ? -13.948 -1.974 0.854 1.00 90.94 280 GLY A N 1
ATOM 2206 C CA . GLY A 1 280 ? -13.009 -0.853 0.931 1.00 90.94 280 GLY A CA 1
ATOM 2207 C C . GLY A 1 280 ? -11.855 -0.995 -0.066 1.00 90.94 280 GLY A C 1
ATOM 2208 O O . GLY A 1 280 ? -11.521 -0.040 -0.768 1.00 90.94 280 GLY A O 1
ATOM 2209 N N . LEU A 1 281 ? -11.299 -2.204 -0.198 1.00 91.81 281 LEU A N 1
ATOM 2210 C CA . LEU A 1 281 ? -10.284 -2.517 -1.208 1.00 91.81 281 LEU A CA 1
ATOM 2211 C C . LEU A 1 281 ? -10.800 -2.334 -2.636 1.00 91.81 281 LEU A C 1
ATOM 2213 O O . LEU A 1 281 ? -10.096 -1.752 -3.453 1.00 91.81 281 LEU A O 1
ATOM 2217 N N . MET A 1 282 ? -12.022 -2.781 -2.935 1.00 92.25 282 MET A N 1
ATOM 2218 C CA . MET A 1 282 ? -12.644 -2.594 -4.250 1.00 92.25 282 MET A CA 1
ATOM 2219 C C . MET A 1 282 ? -12.805 -1.115 -4.607 1.00 92.25 282 MET A C 1
ATOM 2221 O O . MET A 1 282 ? -12.482 -0.716 -5.724 1.00 92.25 282 MET A O 1
ATOM 2225 N N . GLN A 1 283 ? -13.278 -0.297 -3.663 1.00 91.94 283 GLN A N 1
ATOM 2226 C CA . GLN A 1 283 ? -13.451 1.143 -3.869 1.00 91.94 283 GLN A CA 1
ATOM 2227 C C . GLN A 1 283 ? -12.110 1.833 -4.125 1.00 91.94 283 GLN A C 1
ATOM 2229 O O . GLN A 1 283 ? -11.985 2.600 -5.078 1.00 91.94 283 GLN A O 1
ATOM 2234 N N . LEU A 1 284 ? -11.096 1.515 -3.316 1.00 91.88 284 LEU A N 1
ATOM 2235 C CA . LEU A 1 284 ? -9.743 2.031 -3.501 1.00 91.88 284 LEU A CA 1
ATOM 2236 C C . LEU A 1 284 ? -9.156 1.609 -4.846 1.00 91.88 284 LEU A C 1
ATOM 2238 O O . LEU A 1 284 ? -8.656 2.448 -5.588 1.00 91.88 284 LEU A O 1
ATOM 2242 N N . HIS A 1 285 ? -9.250 0.324 -5.182 1.00 92.06 285 HIS A N 1
ATOM 2243 C CA . HIS A 1 285 ? -8.741 -0.203 -6.440 1.00 92.06 285 HIS A CA 1
ATOM 2244 C C . HIS A 1 285 ? -9.400 0.475 -7.652 1.00 92.06 285 HIS A C 1
ATOM 2246 O O . HIS A 1 285 ? -8.703 0.871 -8.586 1.00 92.06 285 HIS A O 1
ATOM 2252 N N . SER A 1 286 ? -10.723 0.682 -7.614 1.00 90.81 286 SER A N 1
ATOM 2253 C CA . SER A 1 286 ? -11.451 1.443 -8.639 1.00 90.81 286 SER A CA 1
ATOM 2254 C C . SER A 1 286 ? -10.942 2.882 -8.742 1.00 90.81 286 SER A C 1
ATOM 2256 O O . SER A 1 286 ? -10.627 3.339 -9.837 1.00 90.81 286 SER A O 1
ATOM 2258 N N . ALA A 1 287 ? -10.791 3.578 -7.610 1.00 90.12 287 ALA A N 1
ATOM 2259 C CA . ALA A 1 287 ? -10.308 4.958 -7.585 1.00 90.12 287 ALA A CA 1
ATOM 2260 C C . ALA A 1 287 ? -8.883 5.094 -8.155 1.00 90.12 287 ALA A C 1
ATOM 2262 O O . ALA A 1 287 ? -8.604 6.035 -8.896 1.00 90.12 287 ALA A O 1
ATOM 2263 N N . PHE A 1 288 ? -7.989 4.142 -7.863 1.00 92.00 288 PHE A N 1
ATOM 2264 C CA . PHE A 1 288 ? -6.634 4.131 -8.423 1.00 92.00 288 PHE A CA 1
ATOM 2265 C C . PHE A 1 288 ? -6.599 3.764 -9.907 1.00 92.00 288 PHE A C 1
ATOM 2267 O O . PHE A 1 288 ? -5.813 4.342 -10.652 1.00 92.00 288 PHE A O 1
ATOM 2274 N N . SER A 1 289 ? -7.466 2.850 -10.351 1.00 89.50 289 SER A N 1
ATOM 2275 C CA . SER A 1 289 ? -7.572 2.470 -11.768 1.00 89.50 289 SER A CA 1
ATOM 2276 C C . SER A 1 289 ? -8.027 3.639 -12.645 1.00 89.50 289 SER A C 1
ATOM 2278 O O . SER A 1 289 ? -7.621 3.749 -13.800 1.00 89.50 289 SER A O 1
ATOM 2280 N N . GLU A 1 290 ? -8.850 4.536 -12.099 1.00 91.06 290 GLU A N 1
ATOM 2281 C CA . GLU A 1 290 ? -9.295 5.757 -12.779 1.00 91.06 290 GLU A CA 1
ATOM 2282 C C . GLU A 1 290 ? -8.227 6.864 -12.795 1.00 91.06 290 GLU A C 1
ATOM 2284 O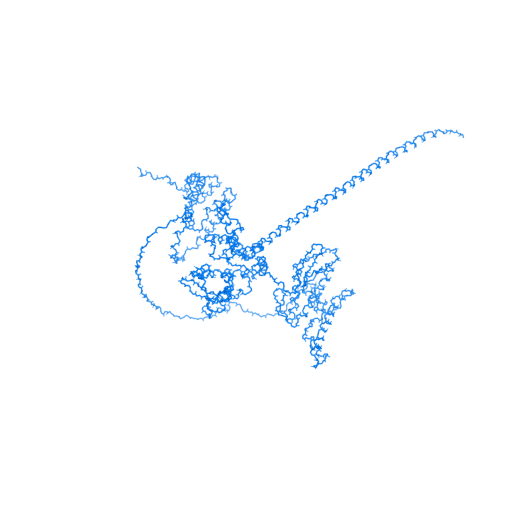 O . GLU A 1 290 ? -8.289 7.762 -13.636 1.00 91.06 290 GLU A O 1
ATOM 2289 N N . SER A 1 291 ? -7.233 6.798 -11.900 1.00 93.12 291 SER A N 1
ATOM 2290 C CA . SER A 1 291 ? -6.237 7.854 -11.702 1.00 93.12 291 SER A CA 1
ATOM 2291 C C . SER A 1 291 ? -4.805 7.304 -11.573 1.00 93.12 291 SER A C 1
ATOM 2293 O O . SER A 1 291 ? -4.264 7.192 -10.464 1.00 93.12 291 SER A O 1
ATOM 2295 N N . PRO A 1 292 ? -4.136 7.014 -12.712 1.00 91.12 292 PRO A N 1
ATOM 2296 C CA . PRO A 1 292 ? -2.768 6.484 -12.727 1.00 91.12 292 PRO A CA 1
ATOM 2297 C C . PRO A 1 292 ? -1.743 7.392 -12.031 1.00 91.12 292 PRO A C 1
ATOM 2299 O O . PRO A 1 292 ? -0.748 6.921 -11.483 1.00 91.12 292 PRO A O 1
ATOM 2302 N N . GLU A 1 293 ? -1.978 8.708 -12.024 1.00 88.75 293 GLU A N 1
ATOM 2303 C CA . GLU A 1 293 ? -1.110 9.671 -11.337 1.00 88.75 293 GLU A CA 1
ATOM 2304 C C . GLU A 1 293 ? -1.094 9.427 -9.824 1.00 88.75 293 GLU A C 1
ATOM 2306 O O . GLU A 1 293 ? -0.031 9.356 -9.206 1.00 88.75 293 GLU A O 1
ATOM 2311 N N . ILE A 1 294 ? -2.269 9.249 -9.223 1.00 90.12 294 ILE A N 1
ATOM 2312 C CA . ILE A 1 294 ? -2.401 9.004 -7.787 1.00 90.12 294 ILE A CA 1
ATOM 2313 C C . ILE A 1 294 ? -1.856 7.630 -7.446 1.00 90.12 294 ILE A C 1
ATOM 2315 O O . ILE A 1 294 ? -1.113 7.508 -6.478 1.00 90.12 294 ILE A O 1
ATOM 2319 N N . GLN A 1 295 ? -2.149 6.624 -8.272 1.00 92.25 295 GLN A N 1
ATOM 2320 C CA . GLN A 1 295 ? -1.568 5.293 -8.135 1.00 92.25 295 GLN A CA 1
ATOM 2321 C C . GLN A 1 295 ? -0.035 5.374 -8.030 1.00 92.25 295 GLN A C 1
ATOM 2323 O O . GLN A 1 295 ? 0.560 4.831 -7.097 1.00 92.25 295 GLN A O 1
ATOM 2328 N N . GLN A 1 296 ? 0.612 6.120 -8.931 1.00 90.38 296 GLN A N 1
ATOM 2329 C CA . GLN A 1 296 ? 2.062 6.295 -8.917 1.00 90.38 296 GLN A CA 1
ATOM 2330 C C . GLN A 1 296 ? 2.551 7.063 -7.681 1.00 90.38 296 GLN A C 1
ATOM 2332 O O . GLN A 1 296 ? 3.562 6.682 -7.085 1.00 90.38 296 GLN A O 1
ATOM 2337 N N . ARG A 1 297 ? 1.849 8.128 -7.272 1.00 90.69 297 ARG A N 1
ATOM 2338 C CA . ARG A 1 297 ? 2.180 8.899 -6.061 1.00 90.69 297 ARG A CA 1
ATOM 2339 C C . ARG A 1 297 ? 2.073 8.046 -4.803 1.00 90.69 297 ARG A C 1
ATOM 2341 O O . ARG A 1 297 ? 2.969 8.082 -3.966 1.00 90.69 297 ARG A O 1
ATOM 2348 N N . THR A 1 298 ? 1.048 7.211 -4.703 1.00 90.19 298 THR A N 1
ATOM 2349 C CA . THR A 1 298 ? 0.875 6.278 -3.592 1.00 90.19 298 THR A CA 1
ATOM 2350 C C . THR A 1 298 ? 1.943 5.189 -3.588 1.00 90.19 298 THR A C 1
ATOM 2352 O O . THR A 1 298 ? 2.510 4.910 -2.537 1.00 90.19 298 THR A O 1
ATOM 2355 N N . LEU A 1 299 ? 2.300 4.621 -4.746 1.00 90.00 299 LEU A N 1
ATOM 2356 C CA . LEU A 1 299 ? 3.430 3.688 -4.841 1.00 90.00 299 LEU A CA 1
ATOM 2357 C C . LEU A 1 299 ? 4.747 4.347 -4.411 1.00 90.00 299 LEU A C 1
ATOM 2359 O O . LEU A 1 299 ? 5.569 3.710 -3.753 1.00 90.00 299 LEU A O 1
ATOM 2363 N N . ASN A 1 300 ? 4.955 5.618 -4.754 1.00 86.38 300 ASN A N 1
ATOM 2364 C CA . ASN A 1 300 ? 6.120 6.373 -4.301 1.00 86.38 300 ASN A CA 1
ATOM 2365 C C . ASN A 1 300 ? 6.086 6.605 -2.784 1.00 86.38 300 ASN A C 1
ATOM 2367 O O . ASN A 1 300 ? 7.087 6.328 -2.131 1.00 86.38 300 ASN A O 1
ATOM 2371 N N . ALA A 1 301 ? 4.945 7.011 -2.220 1.00 87.00 301 ALA A N 1
ATOM 2372 C CA . ALA A 1 301 ? 4.760 7.171 -0.776 1.00 87.00 301 ALA A CA 1
ATOM 2373 C C . ALA A 1 301 ? 4.986 5.850 -0.014 1.00 87.00 301 ALA A C 1
ATOM 2375 O O . ALA A 1 301 ? 5.621 5.822 1.039 1.00 87.00 301 ALA A O 1
ATOM 2376 N N . ALA A 1 302 ? 4.544 4.723 -0.570 1.00 86.75 302 ALA A N 1
ATOM 2377 C CA . ALA A 1 302 ? 4.777 3.398 -0.005 1.00 86.75 302 ALA A CA 1
ATOM 2378 C C . ALA A 1 302 ? 6.251 2.965 -0.062 1.00 86.75 302 ALA A C 1
ATOM 2380 O O . ALA A 1 302 ? 6.744 2.294 0.844 1.00 86.75 302 ALA A O 1
ATOM 2381 N N . ARG A 1 303 ? 6.993 3.369 -1.101 1.00 85.62 303 ARG A N 1
ATOM 2382 C CA . ARG A 1 303 ? 8.450 3.160 -1.175 1.00 85.62 303 ARG A CA 1
ATOM 2383 C C . ARG A 1 303 ? 9.205 4.068 -0.208 1.00 85.62 303 ARG A C 1
ATOM 2385 O O . ARG A 1 303 ? 10.173 3.618 0.399 1.00 85.62 303 ARG A O 1
ATOM 2392 N N . THR A 1 304 ? 8.786 5.327 -0.052 1.00 81.00 304 THR A N 1
ATOM 2393 C CA . THR A 1 304 ? 9.443 6.265 0.873 1.00 81.00 304 THR A CA 1
ATOM 2394 C C . THR A 1 304 ? 9.215 5.867 2.324 1.00 81.00 304 THR A C 1
ATOM 2396 O O . THR A 1 304 ? 10.159 5.934 3.102 1.00 81.00 304 THR A O 1
ATOM 2399 N N . THR A 1 305 ? 8.022 5.351 2.650 1.00 80.25 305 THR A N 1
ATOM 2400 C CA . THR A 1 305 ? 7.682 4.739 3.951 1.00 80.25 305 THR A CA 1
ATOM 2401 C C . THR A 1 305 ? 8.241 3.316 4.122 1.00 80.25 305 THR A C 1
ATOM 2403 O O . THR A 1 305 ? 8.089 2.725 5.188 1.00 80.25 305 THR A O 1
ATOM 2406 N N . GLY A 1 306 ? 8.906 2.771 3.092 1.00 78.75 306 GLY A N 1
ATOM 2407 C CA . GLY A 1 306 ? 9.502 1.428 3.024 1.00 78.75 306 GLY A CA 1
ATOM 2408 C C . GLY A 1 306 ? 8.539 0.266 3.265 1.00 78.75 306 GLY A C 1
ATOM 2409 O O . GLY A 1 306 ? 8.983 -0.839 3.583 1.00 78.75 306 GLY A O 1
ATOM 2410 N N . MET A 1 307 ? 7.239 0.500 3.077 1.00 77.06 307 MET A N 1
ATOM 2411 C CA . MET A 1 307 ? 6.223 -0.551 2.989 1.00 77.06 307 MET A CA 1
ATOM 2412 C C . MET A 1 307 ? 6.397 -1.383 1.718 1.00 77.06 307 MET A C 1
ATOM 2414 O O . MET A 1 307 ? 6.204 -2.598 1.729 1.00 77.06 307 MET A O 1
ATOM 2418 N N . LEU A 1 308 ? 6.825 -0.737 0.632 1.00 80.00 308 LEU A N 1
ATOM 2419 C CA . LEU A 1 308 ? 7.338 -1.414 -0.550 1.00 80.00 308 LEU A CA 1
ATOM 2420 C C . LEU A 1 308 ? 8.867 -1.371 -0.538 1.00 80.00 308 LEU A C 1
ATOM 2422 O O . LEU A 1 308 ? 9.438 -0.340 -0.167 1.00 80.00 308 LEU A O 1
ATOM 2426 N N . PRO A 1 309 ? 9.549 -2.449 -0.975 1.00 72.75 309 PRO A N 1
ATOM 2427 C CA . PRO A 1 309 ? 10.985 -2.385 -1.179 1.00 72.75 309 PRO A CA 1
ATOM 2428 C C . PRO A 1 309 ? 11.287 -1.211 -2.110 1.00 72.75 309 PRO A C 1
ATOM 2430 O O . PRO A 1 309 ? 10.603 -1.013 -3.124 1.00 72.75 309 PRO A O 1
ATOM 2433 N N . GLN A 1 310 ? 12.308 -0.421 -1.760 1.00 71.06 310 GLN A N 1
ATOM 2434 C CA . GLN A 1 310 ? 12.869 0.507 -2.732 1.00 71.06 310 GLN A CA 1
ATOM 2435 C C . GLN A 1 310 ? 13.197 -0.319 -3.962 1.00 71.06 310 GLN A C 1
ATOM 2437 O O . GLN A 1 310 ? 13.709 -1.433 -3.834 1.00 71.06 310 GLN A O 1
ATOM 2442 N N . ARG A 1 311 ? 12.810 0.189 -5.132 1.00 58.88 311 ARG A N 1
ATOM 2443 C CA . ARG A 1 311 ? 13.083 -0.477 -6.395 1.00 58.88 311 ARG A CA 1
ATOM 2444 C C . ARG A 1 311 ? 14.577 -0.773 -6.391 1.00 58.88 311 ARG A C 1
ATOM 2446 O O . ARG A 1 311 ? 15.359 0.169 -6.457 1.00 58.88 311 ARG A O 1
ATOM 2453 N N . GLU A 1 312 ? 14.957 -2.039 -6.218 1.00 46.97 312 GLU A N 1
ATOM 2454 C CA . GLU A 1 312 ? 16.345 -2.434 -6.394 1.00 46.97 312 GLU A CA 1
ATOM 2455 C C . GLU A 1 312 ? 16.643 -2.044 -7.834 1.00 46.97 312 GLU A C 1
ATOM 2457 O O . GLU A 1 312 ? 16.093 -2.624 -8.775 1.00 46.97 312 GLU A O 1
ATOM 2462 N N . GLU A 1 313 ? 17.394 -0.957 -8.007 1.00 43.97 313 GLU A N 1
ATOM 2463 C CA . GLU A 1 313 ? 17.935 -0.601 -9.303 1.00 43.97 313 GLU A CA 1
ATOM 2464 C C . GLU A 1 313 ? 18.678 -1.847 -9.755 1.00 43.97 313 GLU A C 1
ATOM 2466 O O . GLU A 1 313 ? 19.654 -2.252 -9.120 1.00 43.97 313 GLU A O 1
ATOM 2471 N N . ALA A 1 314 ? 18.125 -2.530 -10.764 1.00 39.22 314 ALA A N 1
ATOM 2472 C CA . ALA A 1 314 ? 18.628 -3.826 -11.183 1.00 39.22 314 ALA A CA 1
ATOM 2473 C C . ALA A 1 314 ? 20.156 -3.722 -11.320 1.00 39.22 314 ALA A C 1
ATOM 2475 O O . ALA A 1 314 ? 20.621 -2.812 -12.021 1.00 39.22 314 ALA A O 1
ATOM 2476 N N . PRO A 1 315 ? 20.935 -4.581 -10.634 1.00 36.47 315 PRO A N 1
ATOM 2477 C CA . PRO A 1 315 ? 22.386 -4.465 -10.618 1.00 36.47 315 PRO A CA 1
ATOM 2478 C C . PRO A 1 315 ? 22.886 -4.489 -12.064 1.00 36.47 315 PRO A C 1
ATOM 2480 O O . PRO A 1 315 ? 22.732 -5.491 -12.762 1.00 36.47 315 PRO A O 1
ATOM 2483 N N . GLY A 1 316 ? 23.398 -3.350 -12.543 1.00 47.09 316 GLY A N 1
ATOM 2484 C CA . GLY A 1 316 ? 23.683 -3.152 -13.968 1.00 47.09 316 GLY A CA 1
ATOM 2485 C C . GLY A 1 316 ? 23.141 -1.869 -14.607 1.00 47.09 316 GLY A C 1
ATOM 2486 O O . GLY A 1 316 ? 23.466 -1.624 -15.768 1.00 47.09 316 GLY A O 1
ATOM 2487 N N . ARG A 1 317 ? 22.334 -1.050 -13.917 1.00 49.75 317 ARG A N 1
ATOM 2488 C CA . ARG A 1 317 ? 21.840 0.233 -14.457 1.00 49.75 317 ARG A CA 1
ATOM 2489 C C . ARG A 1 317 ? 22.661 1.432 -13.980 1.00 49.75 317 ARG A C 1
ATOM 2491 O O . ARG A 1 317 ? 23.306 1.385 -12.939 1.00 49.75 317 ARG A O 1
ATOM 2498 N N . PHE A 1 318 ? 22.660 2.485 -14.796 1.00 50.78 318 PHE A N 1
ATOM 2499 C CA . PHE A 1 318 ? 23.104 3.803 -14.359 1.00 50.78 318 PHE A CA 1
ATOM 2500 C C . PHE A 1 318 ? 22.046 4.377 -13.407 1.00 50.78 318 PHE A C 1
ATOM 2502 O O . PHE A 1 318 ? 20.856 4.203 -13.680 1.00 50.78 318 PHE A O 1
ATOM 2509 N N . SER A 1 319 ? 22.470 5.031 -12.325 1.00 59.97 319 SER A N 1
ATOM 2510 C CA . SER A 1 319 ? 21.562 5.720 -11.402 1.00 59.97 319 SER A CA 1
ATOM 2511 C C . SER A 1 319 ? 20.777 6.817 -12.123 1.00 59.97 319 SER A C 1
ATOM 2513 O O . SER A 1 319 ? 21.187 7.285 -13.192 1.00 59.97 319 SER A O 1
ATOM 2515 N N . ASP A 1 320 ? 19.715 7.312 -11.487 1.00 62.97 320 ASP A N 1
ATOM 2516 C CA . ASP A 1 320 ? 19.080 8.567 -11.895 1.00 62.97 320 ASP A CA 1
ATOM 2517 C C . ASP A 1 320 ? 20.123 9.693 -12.066 1.00 62.97 320 ASP A C 1
ATOM 2519 O O . ASP A 1 320 ? 21.165 9.712 -11.398 1.00 62.97 320 ASP A O 1
ATOM 2523 N N . ILE A 1 321 ? 19.856 10.627 -12.989 1.00 62.78 321 ILE A N 1
ATOM 2524 C CA . ILE A 1 321 ? 20.689 11.820 -13.182 1.00 62.78 321 ILE A CA 1
ATOM 2525 C C . ILE A 1 321 ? 20.539 12.689 -11.936 1.00 62.78 321 ILE A C 1
ATOM 2527 O O . ILE A 1 321 ? 19.467 13.236 -11.676 1.00 62.78 321 ILE A O 1
ATOM 2531 N N . VAL A 1 322 ? 21.623 12.831 -11.184 1.00 64.31 322 VAL A N 1
ATOM 2532 C CA . VAL A 1 322 ? 21.683 13.641 -9.968 1.00 64.31 322 VAL A CA 1
ATOM 2533 C C . VAL A 1 322 ? 22.533 14.878 -10.248 1.00 64.31 322 VAL A C 1
ATOM 2535 O O . VAL A 1 322 ? 23.450 14.850 -11.071 1.00 64.31 322 VAL A O 1
ATOM 2538 N N . GLU A 1 323 ? 22.239 15.991 -9.586 1.00 64.44 323 GLU A N 1
ATOM 2539 C CA . GLU A 1 323 ? 23.095 17.177 -9.626 1.00 64.44 323 GLU A CA 1
ATOM 2540 C C . GLU A 1 323 ? 24.112 17.105 -8.481 1.00 64.44 323 GLU A C 1
ATOM 2542 O O . GLU A 1 323 ? 23.738 17.098 -7.309 1.00 64.44 323 GLU A O 1
ATOM 2547 N N . GLN A 1 324 ? 25.408 17.034 -8.810 1.00 71.56 324 GLN A N 1
ATOM 2548 C CA . GLN A 1 324 ? 26.473 17.126 -7.812 1.00 71.56 324 GLN A CA 1
ATOM 2549 C C . GLN A 1 324 ? 26.977 18.570 -7.688 1.00 71.56 324 GLN A C 1
ATOM 2551 O O . GLN A 1 324 ? 27.421 19.145 -8.695 1.00 71.56 324 GLN A O 1
ATOM 2556 N N . PRO A 1 325 ? 27.013 19.140 -6.467 1.00 47.12 325 PRO A N 1
ATOM 2557 C CA . PRO A 1 325 ? 27.584 20.461 -6.234 1.00 47.12 325 PRO A CA 1
ATOM 2558 C C . PRO A 1 325 ? 29.020 20.549 -6.770 1.00 47.12 325 PRO A C 1
ATOM 2560 O O . PRO A 1 325 ? 29.904 19.803 -6.356 1.00 47.12 325 PRO 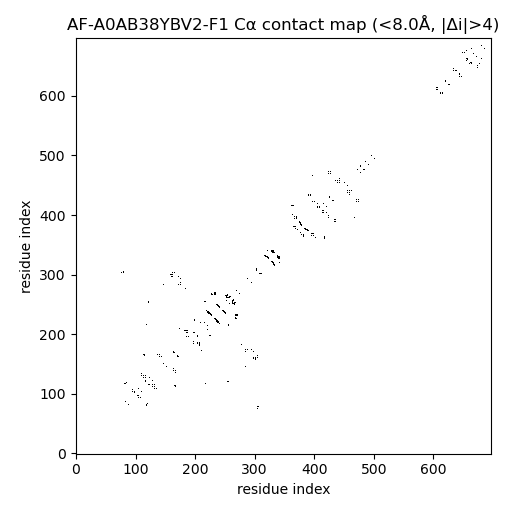A O 1
ATOM 2563 N N . GLY A 1 326 ? 29.251 21.454 -7.724 1.00 68.06 326 GLY A N 1
ATOM 2564 C CA . GLY A 1 326 ? 30.569 21.707 -8.321 1.00 68.06 326 GLY A CA 1
ATOM 2565 C C . GLY A 1 326 ? 30.999 20.769 -9.458 1.00 68.06 326 GLY A C 1
ATOM 2566 O O . GLY A 1 326 ? 31.998 21.063 -10.113 1.00 68.06 326 GLY A O 1
ATOM 2567 N N . VAL A 1 327 ? 30.257 19.690 -9.738 1.00 68.38 327 VAL A N 1
ATOM 2568 C CA . VAL A 1 327 ? 30.581 18.717 -10.807 1.00 68.38 327 VAL A CA 1
ATOM 2569 C C . VAL A 1 327 ? 29.552 18.750 -11.948 1.00 68.38 327 VAL A C 1
ATOM 2571 O O . VAL A 1 327 ? 29.886 18.427 -13.088 1.00 68.38 327 VAL A O 1
ATOM 2574 N N . GLY A 1 328 ? 28.333 19.228 -11.678 1.00 75.69 328 GLY A N 1
ATOM 2575 C CA . GLY A 1 328 ? 27.243 19.328 -12.653 1.00 75.69 328 GLY A CA 1
ATOM 2576 C C . GLY A 1 328 ? 26.314 18.114 -12.620 1.00 75.69 328 GLY A C 1
ATOM 2577 O O . GLY A 1 328 ? 26.349 17.323 -11.678 1.00 75.69 328 GLY A O 1
ATOM 2578 N N . MET A 1 329 ? 25.458 17.978 -13.635 1.00 74.75 329 MET A N 1
ATOM 2579 C CA . MET A 1 329 ? 24.566 16.822 -13.751 1.00 74.75 329 MET A CA 1
ATOM 2580 C C . MET A 1 329 ? 25.337 15.584 -14.210 1.00 74.75 329 MET A C 1
ATOM 2582 O O . MET A 1 329 ? 26.142 15.638 -15.142 1.00 74.75 329 MET A O 1
ATOM 2586 N N . GLY A 1 330 ? 25.076 14.453 -13.573 1.00 79.31 330 GLY A N 1
ATOM 2587 C CA . GLY A 1 330 ? 25.693 13.188 -13.935 1.00 79.31 330 GLY A CA 1
ATOM 2588 C C . GLY A 1 330 ? 24.960 12.001 -13.343 1.00 79.31 330 GLY A C 1
ATOM 2589 O O . GLY A 1 330 ? 24.018 12.148 -12.572 1.00 79.31 330 GLY A O 1
ATOM 2590 N N . GLN A 1 331 ? 25.382 10.817 -13.751 1.00 80.50 331 GLN A N 1
ATOM 2591 C CA . GLN A 1 331 ? 24.809 9.547 -13.327 1.00 80.50 331 GLN A CA 1
ATOM 2592 C C . GLN A 1 331 ? 25.929 8.633 -12.846 1.00 80.50 331 GLN A C 1
ATOM 2594 O O . GLN A 1 331 ? 27.030 8.640 -13.404 1.00 80.50 331 GLN A O 1
ATOM 2599 N N . TYR A 1 332 ? 25.670 7.838 -11.818 1.00 72.75 332 TYR A N 1
ATOM 2600 C CA . TYR A 1 332 ? 26.589 6.789 -11.406 1.00 72.75 332 TYR A CA 1
ATOM 2601 C C . TYR A 1 332 ? 26.413 5.578 -12.312 1.00 72.75 332 TYR A C 1
ATOM 2603 O O . TYR A 1 332 ? 25.295 5.146 -12.562 1.00 72.75 332 TYR A O 1
ATOM 2611 N N . GLY A 1 333 ? 27.511 5.052 -12.844 1.00 65.00 333 GLY A N 1
ATOM 2612 C CA . GLY A 1 333 ? 27.514 3.839 -13.644 1.00 65.00 333 GLY A CA 1
ATOM 2613 C C . GLY A 1 333 ? 27.300 2.581 -12.811 1.00 65.00 333 GLY A C 1
ATOM 2614 O O . GLY A 1 333 ? 27.411 2.622 -11.585 1.00 65.00 333 GLY A O 1
ATOM 2615 N N . PRO A 1 334 ? 27.072 1.433 -13.472 1.00 48.00 334 PRO A N 1
ATOM 2616 C CA . PRO A 1 334 ? 26.961 0.133 -12.806 1.00 48.00 334 PRO A CA 1
ATOM 2617 C C . PRO A 1 334 ? 28.197 -0.250 -11.978 1.00 48.00 334 PRO A C 1
ATOM 2619 O O . PRO A 1 334 ? 28.137 -1.129 -11.124 1.00 48.00 334 PRO A O 1
ATOM 2622 N N . ASP A 1 335 ? 29.335 0.390 -12.250 1.00 68.38 335 ASP A N 1
ATOM 2623 C CA . ASP A 1 335 ? 30.605 0.241 -11.542 1.00 68.38 335 ASP A CA 1
ATOM 2624 C C . ASP A 1 335 ? 30.780 1.242 -10.382 1.00 68.38 335 ASP A C 1
ATOM 2626 O O . ASP A 1 335 ? 31.852 1.309 -9.777 1.00 68.38 335 ASP A O 1
ATOM 2630 N N . GLY A 1 336 ? 29.750 2.039 -10.082 1.00 69.31 336 GLY A N 1
ATOM 2631 C CA . GLY A 1 336 ? 29.761 3.077 -9.056 1.00 69.31 336 GLY A CA 1
ATOM 2632 C C . GLY A 1 336 ? 30.562 4.324 -9.435 1.00 69.31 336 GLY A C 1
ATOM 2633 O O . GLY A 1 336 ? 30.814 5.164 -8.569 1.00 69.31 336 GLY A O 1
ATOM 2634 N N . ARG A 1 337 ? 30.997 4.479 -10.695 1.00 74.62 337 ARG A N 1
ATOM 2635 C CA . ARG A 1 337 ? 31.741 5.669 -11.134 1.00 74.62 337 ARG A CA 1
ATOM 2636 C C . ARG A 1 337 ? 30.813 6.763 -11.631 1.00 74.62 337 ARG A C 1
ATOM 2638 O O . ARG A 1 337 ? 29.816 6.504 -12.286 1.00 74.62 337 ARG A O 1
ATOM 2645 N N . TRP A 1 338 ? 31.171 8.008 -11.342 1.00 72.81 338 TRP A N 1
ATOM 2646 C CA . TRP A 1 338 ? 30.439 9.172 -11.824 1.00 72.81 338 TRP A CA 1
ATOM 2647 C C . TRP A 1 338 ? 30.676 9.403 -13.320 1.00 72.81 338 TRP A C 1
ATOM 2649 O O . TRP A 1 338 ? 31.819 9.551 -13.760 1.00 72.81 338 TRP A O 1
ATOM 2659 N N . HIS A 1 339 ? 29.594 9.499 -14.084 1.00 71.12 339 HIS A N 1
ATOM 2660 C CA . HIS A 1 339 ? 29.590 9.905 -15.481 1.00 71.12 339 HIS A CA 1
ATOM 2661 C C . HIS A 1 339 ? 28.889 11.253 -15.597 1.00 71.12 339 HIS A C 1
ATOM 2663 O O . HIS A 1 339 ? 27.670 11.343 -15.458 1.00 71.12 339 HIS A O 1
ATOM 2669 N N . ALA A 1 340 ? 29.661 12.307 -15.864 1.00 76.12 340 ALA A N 1
ATOM 2670 C CA . ALA A 1 340 ? 29.092 13.613 -16.161 1.00 76.12 340 ALA A CA 1
ATOM 2671 C C . ALA A 1 340 ? 28.231 13.505 -17.427 1.00 76.12 340 ALA A C 1
ATOM 2673 O O . ALA A 1 340 ? 28.725 13.135 -18.496 1.00 76.12 340 ALA A O 1
ATOM 2674 N N . VAL A 1 341 ? 26.946 13.828 -17.305 1.00 72.19 341 VAL A N 1
ATOM 2675 C CA . VAL A 1 341 ? 26.061 13.967 -18.457 1.00 72.19 341 VAL A CA 1
ATOM 2676 C C . VAL A 1 341 ? 26.384 15.335 -19.027 1.00 72.19 341 VAL A C 1
ATOM 2678 O O . VAL A 1 341 ? 26.092 16.363 -18.421 1.00 72.19 341 VAL A O 1
ATOM 2681 N N . GLN A 1 342 ? 27.097 15.343 -20.151 1.00 52.22 342 GLN A N 1
ATOM 2682 C CA . GLN A 1 342 ? 27.607 16.561 -20.761 1.00 52.22 342 GLN A CA 1
ATOM 2683 C C . GLN A 1 342 ? 26.417 17.424 -21.203 1.00 52.22 342 GLN A C 1
ATOM 2685 O O . GLN A 1 342 ? 25.857 17.229 -22.279 1.00 52.22 342 GLN A O 1
ATOM 2690 N N . SER A 1 343 ? 25.999 18.364 -20.351 1.00 47.34 343 SER A N 1
ATOM 2691 C CA . SER A 1 343 ? 25.008 19.361 -20.729 1.00 47.34 343 SER A CA 1
ATOM 2692 C C . SER A 1 343 ? 25.621 20.178 -21.859 1.00 47.34 343 SER A C 1
ATOM 2694 O O . SER A 1 343 ? 26.705 20.750 -21.717 1.00 47.34 343 SER A O 1
ATOM 2696 N N . GLY A 1 344 ? 24.974 20.148 -23.026 1.00 45.59 344 GLY A N 1
ATOM 2697 C CA . GLY A 1 344 ? 25.419 20.876 -24.205 1.00 45.59 344 GLY A CA 1
ATOM 2698 C C . GLY A 1 344 ? 25.640 22.343 -23.851 1.00 45.59 344 GLY A C 1
ATOM 2699 O O . GLY A 1 344 ? 24.698 23.113 -23.668 1.00 45.59 344 GLY A O 1
ATOM 2700 N N . THR A 1 345 ? 26.902 22.730 -23.711 1.00 41.72 345 THR A N 1
ATOM 2701 C CA . THR A 1 345 ? 27.305 24.101 -23.442 1.00 41.72 345 THR A CA 1
ATOM 2702 C C . THR A 1 345 ? 27.179 24.895 -24.733 1.00 41.72 345 THR A C 1
ATOM 2704 O O . THR A 1 345 ? 28.088 24.917 -25.555 1.00 41.72 345 THR A O 1
ATOM 2707 N N . GLY A 1 346 ? 26.051 25.585 -24.910 1.00 44.38 346 GLY A N 1
ATOM 2708 C CA . GLY A 1 346 ? 25.954 26.654 -25.904 1.00 44.38 346 GLY A CA 1
ATOM 2709 C C . GLY A 1 346 ? 24.552 26.909 -26.431 1.00 44.38 346 GLY A C 1
ATOM 2710 O O . GLY A 1 346 ? 24.184 26.387 -27.472 1.00 44.38 346 GLY A O 1
ATOM 2711 N N . GLY A 1 347 ? 23.795 27.779 -25.761 1.00 35.22 347 GLY A N 1
ATOM 2712 C CA . GLY A 1 347 ? 22.502 28.229 -26.277 1.00 35.22 347 GLY A CA 1
ATOM 2713 C C . GLY A 1 347 ? 21.809 29.257 -25.391 1.00 35.22 347 GLY A C 1
ATOM 2714 O O . GLY A 1 347 ? 20.765 28.983 -24.813 1.00 35.22 347 GLY A O 1
ATOM 2715 N N . LYS A 1 348 ? 22.380 30.462 -25.263 1.00 40.38 348 LYS A N 1
ATOM 2716 C CA . LYS A 1 348 ? 21.633 31.634 -24.775 1.00 40.38 348 LYS A CA 1
ATOM 2717 C C . LYS A 1 348 ? 20.634 32.043 -25.866 1.00 40.38 348 LYS A C 1
ATOM 2719 O O . LYS A 1 348 ? 20.992 32.786 -26.772 1.00 40.38 348 LYS A O 1
ATOM 2724 N N . GLY A 1 349 ? 19.399 31.564 -25.779 1.00 36.75 349 GLY A N 1
ATOM 2725 C CA . GLY A 1 349 ? 18.305 31.988 -26.653 1.00 36.75 349 GLY A CA 1
ATOM 2726 C C . GLY A 1 349 ? 17.029 31.232 -26.310 1.00 36.75 349 GLY A C 1
ATOM 2727 O O . GLY A 1 349 ? 16.987 30.017 -26.440 1.00 36.75 349 GLY A O 1
ATOM 2728 N N . GLY A 1 350 ? 16.023 31.936 -25.793 1.00 45.38 350 GLY A N 1
ATOM 2729 C CA . GLY A 1 350 ? 14.823 31.325 -25.231 1.00 45.38 350 GLY A CA 1
ATOM 2730 C C . GLY A 1 350 ? 13.979 30.532 -26.231 1.00 45.38 350 GLY A C 1
ATOM 2731 O O . GLY A 1 350 ? 13.661 31.014 -27.309 1.00 45.38 350 GLY A O 1
ATOM 2732 N N . SER A 1 351 ? 13.545 29.350 -25.807 1.00 41.16 351 SER A N 1
ATOM 2733 C CA . SER A 1 351 ? 12.194 28.816 -26.004 1.00 41.16 351 SER A CA 1
ATOM 2734 C C . SER A 1 351 ? 11.997 27.694 -24.971 1.00 41.16 351 SER A C 1
ATOM 2736 O O . SER A 1 351 ? 12.980 27.116 -24.508 1.00 41.16 351 SER A O 1
ATOM 2738 N N . GLY A 1 352 ? 10.761 27.480 -24.514 1.00 43.56 352 GLY A N 1
ATOM 2739 C CA . GLY A 1 352 ? 10.423 26.682 -23.330 1.00 43.56 352 GLY A CA 1
ATOM 2740 C C . GLY A 1 352 ? 11.133 25.329 -23.256 1.00 43.56 352 GLY A C 1
ATOM 2741 O O . GLY A 1 352 ? 10.926 24.456 -24.095 1.00 43.56 352 GLY A O 1
ATOM 2742 N N . THR A 1 353 ? 11.961 25.138 -22.231 1.00 49.69 353 THR A N 1
ATOM 2743 C CA . THR A 1 353 ? 12.510 23.821 -21.917 1.00 49.69 353 THR A CA 1
ATOM 2744 C C . THR A 1 353 ? 11.393 22.959 -21.336 1.00 49.69 353 THR A C 1
ATOM 2746 O O . THR A 1 353 ? 10.843 23.314 -20.295 1.00 49.69 353 THR A O 1
ATOM 2749 N N . MET A 1 354 ? 11.070 21.844 -22.000 1.00 59.78 354 MET A N 1
ATOM 2750 C CA . MET A 1 354 ? 10.262 20.764 -21.418 1.00 59.78 354 MET A CA 1
ATOM 2751 C C . MET A 1 354 ? 10.809 20.394 -20.037 1.00 59.78 354 MET A C 1
ATOM 2753 O O . MET A 1 354 ? 12.029 20.391 -19.833 1.00 59.78 354 MET A O 1
ATOM 2757 N N . SER A 1 355 ? 9.910 20.096 -19.102 1.00 75.88 355 SER A N 1
ATOM 2758 C CA . SER A 1 355 ? 10.297 19.633 -17.771 1.00 75.88 355 SER A CA 1
ATOM 2759 C C . SER A 1 355 ? 10.988 18.263 -17.851 1.00 75.88 355 SER A C 1
ATOM 2761 O O . SER A 1 355 ? 10.858 17.534 -18.839 1.00 75.88 355 SER A O 1
ATOM 2763 N N . SER A 1 356 ? 11.727 17.878 -16.807 1.00 69.94 356 SER A N 1
ATOM 2764 C CA . SER A 1 356 ? 12.372 16.556 -16.747 1.00 69.94 356 SER A CA 1
ATOM 2765 C C . SER A 1 356 ? 11.362 15.399 -16.756 1.00 69.94 356 SER A C 1
ATOM 2767 O O . SER A 1 356 ? 11.707 14.288 -17.155 1.00 69.94 356 SER A O 1
ATOM 2769 N N . SER A 1 357 ? 10.115 15.636 -16.338 1.00 66.44 357 SER A N 1
ATOM 2770 C CA . SER A 1 357 ? 9.000 14.694 -16.485 1.00 66.44 357 SER A CA 1
ATOM 2771 C C . SER A 1 357 ? 8.515 14.607 -17.931 1.00 66.44 357 SER A C 1
ATOM 2773 O O . SER A 1 357 ? 8.367 13.501 -18.440 1.00 66.44 357 SER A O 1
ATOM 2775 N N . ASP A 1 358 ? 8.366 15.735 -18.632 1.00 73.62 358 ASP A N 1
ATOM 2776 C CA . ASP A 1 358 ? 7.934 15.731 -20.037 1.00 73.62 358 ASP A CA 1
ATOM 2777 C C . ASP A 1 358 ? 8.968 15.038 -20.930 1.00 73.62 358 ASP A C 1
ATOM 2779 O O . ASP A 1 358 ? 8.620 14.295 -21.845 1.00 73.62 358 ASP A O 1
ATOM 2783 N N . GLN A 1 359 ? 10.258 15.255 -20.653 1.00 76.56 359 GLN A N 1
ATOM 2784 C CA . GLN A 1 359 ? 11.340 14.597 -21.382 1.00 76.56 359 GLN A CA 1
ATOM 2785 C C . GLN A 1 359 ? 11.332 13.078 -21.137 1.00 76.56 359 GLN A C 1
ATOM 2787 O O . GLN A 1 359 ? 11.514 12.303 -22.075 1.00 76.56 359 GLN A O 1
ATOM 2792 N N . ARG A 1 360 ? 11.046 12.638 -19.904 1.00 75.25 360 ARG A N 1
ATOM 2793 C CA . ARG A 1 360 ? 10.871 11.212 -19.577 1.00 75.25 360 ARG A CA 1
ATOM 2794 C C . ARG A 1 360 ? 9.675 10.595 -20.299 1.00 75.25 360 ARG A C 1
ATOM 2796 O O . ARG A 1 360 ? 9.817 9.523 -20.887 1.00 75.25 360 ARG A O 1
ATOM 2803 N N . GLN A 1 361 ? 8.535 11.283 -20.308 1.00 80.94 361 GLN A N 1
ATOM 2804 C CA . GLN A 1 361 ? 7.345 10.830 -21.028 1.00 80.94 361 GLN A CA 1
ATOM 2805 C C . GLN A 1 361 ? 7.619 10.707 -22.531 1.00 80.94 361 GLN A C 1
ATOM 2807 O O . GLN A 1 361 ? 7.267 9.704 -23.145 1.00 80.94 361 GLN A O 1
ATOM 2812 N N . TRP A 1 362 ? 8.331 11.678 -23.108 1.00 89.56 362 TRP A N 1
ATOM 2813 C CA . TRP A 1 362 ? 8.691 11.670 -24.523 1.00 89.56 362 TRP A CA 1
ATOM 2814 C C . TRP A 1 362 ? 9.532 10.443 -24.906 1.00 89.56 362 TRP A C 1
ATOM 2816 O O . TRP A 1 362 ? 9.212 9.768 -25.886 1.00 89.56 362 TRP A O 1
ATOM 2826 N N . TYR A 1 363 ? 10.558 10.095 -24.117 1.00 84.25 363 TYR A N 1
ATOM 2827 C CA . TYR A 1 363 ? 11.363 8.892 -24.372 1.00 84.25 363 TYR A CA 1
ATOM 2828 C C . TYR A 1 363 ? 10.561 7.598 -24.189 1.00 84.25 363 TYR A C 1
ATOM 2830 O O . TYR A 1 363 ? 10.707 6.674 -24.991 1.00 84.25 363 TYR A O 1
ATOM 2838 N N . SER A 1 364 ? 9.691 7.537 -23.176 1.00 82.50 364 SER A N 1
ATOM 2839 C CA . SER A 1 364 ? 8.799 6.390 -22.957 1.00 82.50 364 SER A CA 1
ATOM 2840 C C . SER A 1 364 ? 7.882 6.157 -24.163 1.00 82.50 364 SER A C 1
ATOM 2842 O O . SER A 1 364 ? 7.804 5.044 -24.691 1.00 82.50 364 SER A O 1
ATOM 2844 N N . ASP A 1 365 ? 7.275 7.226 -24.684 1.00 85.81 365 ASP A N 1
ATOM 2845 C CA . ASP A 1 365 ? 6.403 7.162 -25.855 1.00 85.81 365 ASP A CA 1
ATOM 2846 C C . ASP A 1 365 ? 7.164 6.710 -27.112 1.00 85.81 365 ASP A C 1
ATOM 2848 O O . ASP A 1 365 ? 6.644 5.912 -27.898 1.00 85.81 365 ASP A O 1
ATOM 2852 N N . ILE A 1 366 ? 8.401 7.179 -27.325 1.00 90.31 366 ILE A N 1
ATOM 2853 C CA . ILE A 1 366 ? 9.261 6.710 -28.425 1.00 90.31 366 ILE A CA 1
ATOM 2854 C C . ILE A 1 366 ? 9.508 5.205 -28.324 1.00 90.31 366 ILE A C 1
ATOM 2856 O O . ILE A 1 366 ? 9.245 4.485 -29.293 1.00 90.31 366 ILE A O 1
ATOM 2860 N N . ASN A 1 367 ? 9.961 4.743 -27.156 1.00 84.88 367 ASN A N 1
ATOM 2861 C CA . ASN A 1 367 ? 10.316 3.347 -26.920 1.00 84.88 367 ASN A CA 1
ATOM 2862 C C . ASN A 1 367 ? 9.127 2.418 -27.140 1.00 84.88 367 ASN A C 1
ATOM 2864 O O . ASN A 1 367 ? 9.248 1.450 -27.891 1.00 84.88 367 ASN A O 1
ATOM 2868 N N . ARG A 1 368 ? 7.961 2.765 -26.584 1.00 87.19 368 ARG A N 1
ATOM 2869 C CA . ARG A 1 368 ? 6.723 2.005 -26.792 1.00 87.19 368 ARG A CA 1
ATOM 2870 C C . ARG A 1 368 ? 6.353 1.928 -28.270 1.00 87.19 368 ARG A C 1
ATOM 2872 O O . ARG A 1 368 ? 6.063 0.855 -28.779 1.00 87.19 368 ARG A O 1
ATOM 2879 N N . GLY A 1 369 ? 6.444 3.044 -28.994 1.00 89.69 369 GLY A N 1
ATOM 2880 C CA . GLY A 1 369 ? 6.102 3.063 -30.416 1.00 89.69 369 GLY A CA 1
ATOM 2881 C C . GLY A 1 369 ? 6.980 2.158 -31.283 1.00 89.69 369 GLY A C 1
ATOM 2882 O O . GLY A 1 369 ? 6.461 1.500 -32.182 1.00 89.69 369 GLY A O 1
ATOM 2883 N N . PHE A 1 370 ? 8.293 2.103 -31.035 1.00 90.25 370 PHE A N 1
ATOM 2884 C CA . PHE A 1 370 ? 9.166 1.172 -31.760 1.00 90.25 370 PHE A CA 1
ATOM 2885 C C . PHE A 1 370 ? 8.990 -0.272 -31.295 1.00 90.25 370 PHE A C 1
ATOM 2887 O O . PHE A 1 370 ? 9.031 -1.178 -32.128 1.00 90.25 370 PHE A O 1
ATOM 2894 N N . ALA A 1 371 ? 8.743 -0.497 -30.006 1.00 86.38 371 ALA A N 1
ATOM 2895 C CA . ALA A 1 371 ? 8.440 -1.821 -29.481 1.00 86.38 371 ALA A CA 1
ATOM 2896 C C . ALA A 1 371 ? 7.181 -2.414 -30.130 1.00 86.38 371 ALA A C 1
ATOM 2898 O O . ALA A 1 371 ? 7.241 -3.526 -30.657 1.00 86.38 371 ALA A O 1
ATOM 2899 N N . ASP A 1 372 ? 6.101 -1.633 -30.225 1.00 88.12 372 ASP A N 1
ATOM 2900 C CA . ASP A 1 372 ? 4.846 -2.035 -30.869 1.00 88.12 372 ASP A CA 1
ATOM 2901 C C . ASP A 1 372 ? 5.056 -2.402 -32.350 1.00 88.12 372 ASP A C 1
ATOM 2903 O O . ASP A 1 372 ? 4.592 -3.446 -32.815 1.00 88.12 372 ASP A O 1
ATOM 2907 N N . MET A 1 373 ? 5.820 -1.599 -33.106 1.00 88.06 373 MET A N 1
ATOM 2908 C CA . MET A 1 373 ? 6.132 -1.885 -34.521 1.00 88.06 373 MET A CA 1
ATOM 2909 C C . MET A 1 373 ? 6.931 -3.186 -34.709 1.00 88.06 373 MET A C 1
ATOM 2911 O O . MET A 1 373 ? 6.828 -3.864 -35.745 1.00 88.06 373 MET A O 1
ATOM 2915 N N . MET A 1 374 ? 7.736 -3.531 -33.707 1.00 88.25 374 MET A N 1
ATOM 2916 C CA . MET A 1 374 ? 8.659 -4.661 -33.725 1.00 88.25 374 MET A CA 1
ATOM 2917 C C . MET A 1 374 ? 8.118 -5.902 -33.001 1.00 88.25 374 MET A C 1
ATOM 2919 O O . MET A 1 374 ? 8.787 -6.939 -33.003 1.00 88.25 374 MET A O 1
ATOM 2923 N N . GLY A 1 375 ? 6.907 -5.823 -32.439 1.00 87.62 375 GLY A N 1
ATOM 2924 C CA . GLY A 1 375 ? 6.282 -6.907 -31.680 1.00 87.62 375 GLY A CA 1
ATOM 2925 C C . GLY A 1 375 ? 7.020 -7.231 -30.379 1.00 87.62 375 GLY A C 1
ATOM 2926 O O . GLY A 1 375 ? 7.084 -8.394 -29.988 1.00 87.62 375 GLY A O 1
ATOM 2927 N N . VAL A 1 376 ? 7.639 -6.230 -29.752 1.00 87.81 376 VAL A N 1
ATOM 2928 C CA . VAL A 1 376 ? 8.295 -6.355 -28.448 1.00 87.81 376 VAL A CA 1
ATOM 2929 C C . VAL A 1 376 ? 7.281 -5.976 -27.375 1.00 87.81 376 VAL A C 1
ATOM 2931 O O . VAL A 1 376 ? 6.779 -4.858 -27.366 1.00 87.81 376 VAL A O 1
ATOM 2934 N N . GLU A 1 377 ? 6.983 -6.900 -26.464 1.00 80.12 377 GLU A N 1
ATOM 2935 C CA . GLU A 1 377 ? 6.069 -6.631 -25.352 1.00 80.12 377 GLU A CA 1
ATOM 2936 C C . GLU A 1 377 ? 6.746 -5.723 -24.320 1.00 80.12 377 GLU A C 1
ATOM 2938 O O . GLU A 1 377 ? 7.748 -6.094 -23.694 1.00 80.12 377 GLU A O 1
ATOM 2943 N N . MET A 1 378 ? 6.176 -4.534 -24.136 1.00 76.62 378 MET A N 1
ATOM 2944 C CA . MET A 1 378 ? 6.538 -3.605 -23.071 1.00 76.62 378 MET A CA 1
ATOM 2945 C C . MET A 1 378 ? 5.416 -3.499 -22.039 1.00 76.62 378 MET A C 1
ATOM 2947 O O . MET A 1 378 ? 4.241 -3.627 -22.376 1.00 76.62 378 MET A O 1
ATOM 2951 N N . ASN A 1 379 ? 5.771 -3.237 -20.783 1.00 74.94 379 ASN A N 1
ATOM 2952 C CA . ASN A 1 379 ? 4.803 -2.903 -19.750 1.00 74.94 379 ASN A CA 1
ATOM 2953 C C . ASN A 1 379 ? 4.335 -1.446 -19.904 1.00 74.94 379 ASN A C 1
ATOM 2955 O O . ASN A 1 379 ? 4.820 -0.651 -20.721 1.00 74.94 379 ASN A O 1
ATOM 2959 N N . GLU A 1 380 ? 3.386 -1.076 -19.057 1.00 55.44 380 GLU A N 1
ATOM 2960 C CA . GLU A 1 380 ? 2.836 0.274 -18.943 1.00 55.44 380 GLU A CA 1
ATOM 2961 C C . GLU A 1 380 ? 3.874 1.360 -18.591 1.00 55.44 380 GLU A C 1
ATOM 2963 O O . GLU A 1 380 ? 3.604 2.546 -18.790 1.00 55.44 380 GLU A O 1
ATOM 2968 N N . PHE A 1 381 ? 5.098 0.976 -18.212 1.00 50.72 381 PHE A N 1
ATOM 2969 C CA . PHE A 1 381 ? 6.218 1.876 -17.919 1.00 50.72 381 PHE A CA 1
ATOM 2970 C C . PHE A 1 381 ? 7.261 1.958 -19.048 1.00 50.72 381 PHE A C 1
ATOM 2972 O O . PHE A 1 381 ? 8.285 2.621 -18.887 1.00 50.72 381 PHE A O 1
ATOM 2979 N N . GLY A 1 382 ? 7.013 1.306 -20.192 1.00 56.94 382 GLY A N 1
ATOM 2980 C CA . GLY A 1 382 ? 7.946 1.281 -21.326 1.00 56.94 382 GLY A CA 1
ATOM 2981 C C . GLY A 1 382 ? 9.129 0.331 -21.117 1.00 56.94 382 GLY A C 1
ATOM 2982 O O . GLY A 1 382 ? 10.140 0.430 -21.810 1.00 56.94 382 GLY A O 1
ATOM 2983 N N . GLU A 1 383 ? 9.023 -0.586 -20.155 1.00 59.00 383 GLU A N 1
ATOM 2984 C CA . GLU A 1 383 ? 10.040 -1.593 -19.882 1.00 59.00 383 GLU A CA 1
ATOM 2985 C C . GLU A 1 383 ? 9.709 -2.890 -20.596 1.00 59.00 383 GLU A C 1
ATOM 2987 O O . GLU A 1 383 ? 8.558 -3.309 -20.672 1.00 59.00 383 GLU A O 1
ATOM 2992 N N . VAL A 1 384 ? 10.739 -3.558 -21.091 1.00 64.38 384 VAL A N 1
ATOM 2993 C CA . VAL A 1 384 ? 10.602 -4.814 -21.821 1.00 64.38 384 VAL A CA 1
ATOM 2994 C C . VAL A 1 384 ? 10.148 -5.917 -20.863 1.00 64.38 384 VAL A C 1
ATOM 2996 O O . VAL A 1 384 ? 10.908 -6.330 -19.990 1.00 64.38 384 VAL A O 1
ATOM 2999 N N . VAL A 1 385 ? 8.926 -6.417 -21.049 1.00 67.94 385 VAL A N 1
ATOM 3000 C CA . VAL A 1 385 ? 8.369 -7.550 -20.283 1.00 67.94 385 VAL A CA 1
ATOM 3001 C C . VAL A 1 385 ? 8.932 -8.863 -20.812 1.00 67.94 385 VAL A C 1
ATOM 3003 O O . VAL A 1 385 ? 9.203 -9.792 -20.051 1.00 67.94 385 VAL A O 1
ATOM 3006 N N . ARG A 1 386 ? 9.161 -8.929 -22.129 1.00 69.44 386 ARG A N 1
ATOM 3007 C CA . ARG A 1 386 ? 9.728 -10.096 -22.803 1.00 69.44 386 ARG A CA 1
ATOM 3008 C C . ARG A 1 386 ? 10.662 -9.661 -23.927 1.00 69.44 386 ARG A C 1
ATOM 3010 O O . ARG A 1 386 ? 10.233 -9.082 -24.922 1.00 69.44 386 ARG A O 1
ATOM 3017 N N . GLY A 1 387 ? 11.956 -9.942 -23.772 1.00 64.44 387 GLY A N 1
ATOM 3018 C CA . GLY A 1 387 ? 12.960 -9.659 -24.799 1.00 64.44 387 GLY A CA 1
ATOM 3019 C C . GLY A 1 387 ? 12.766 -10.561 -26.016 1.00 64.44 387 GLY A C 1
ATOM 3020 O O . GLY A 1 387 ? 13.204 -11.707 -26.008 1.00 64.44 387 GLY A O 1
ATOM 3021 N N . GLY A 1 388 ? 12.079 -10.060 -27.042 1.00 74.62 388 GLY A N 1
ATOM 3022 C CA . GLY A 1 388 ? 11.970 -10.722 -28.343 1.00 74.62 388 GLY A CA 1
ATOM 3023 C C . GLY A 1 388 ? 13.217 -10.513 -29.210 1.00 74.62 388 GLY A C 1
ATOM 3024 O O . GLY A 1 388 ? 14.034 -9.632 -28.947 1.00 74.62 388 GLY A O 1
ATOM 3025 N N . GLU A 1 389 ? 13.335 -11.278 -30.298 1.00 83.38 389 GLU A N 1
ATOM 3026 C CA . GLU A 1 389 ? 14.449 -11.202 -31.267 1.00 83.38 389 GLU A CA 1
ATOM 3027 C C . GLU A 1 389 ? 14.650 -9.801 -31.875 1.00 83.38 389 GLU A C 1
ATOM 3029 O O . GLU A 1 389 ? 15.734 -9.480 -32.361 1.00 83.38 389 GLU A O 1
ATOM 3034 N N . ASN A 1 390 ? 13.626 -8.946 -31.814 1.00 86.75 390 ASN A N 1
ATOM 303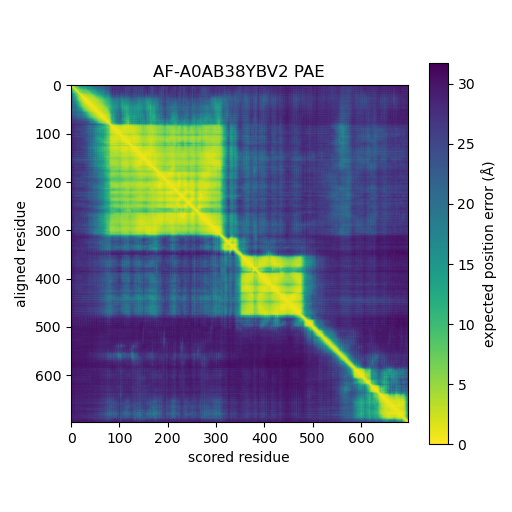5 C CA . ASN A 1 390 ? 13.648 -7.588 -32.350 1.00 86.75 390 ASN A CA 1
ATOM 3036 C C . ASN A 1 390 ? 13.985 -6.496 -31.320 1.00 86.75 390 ASN A C 1
ATOM 3038 O O . ASN A 1 390 ? 13.993 -5.322 -31.690 1.00 86.75 390 ASN A O 1
ATOM 3042 N N . LEU A 1 391 ? 14.257 -6.846 -30.056 1.00 85.25 391 LEU A N 1
ATOM 3043 C CA . LEU A 1 391 ? 14.517 -5.859 -29.004 1.00 85.25 391 LEU A CA 1
ATOM 3044 C C . LEU A 1 391 ? 15.688 -4.936 -29.359 1.00 85.25 391 LEU A C 1
ATOM 3046 O O . LEU A 1 391 ? 15.549 -3.721 -29.314 1.00 85.25 391 LEU A O 1
ATOM 3050 N N . GLU A 1 392 ? 16.815 -5.515 -29.773 1.00 81.62 392 GLU A N 1
ATOM 3051 C CA . GLU A 1 392 ? 18.016 -4.757 -30.141 1.00 81.62 392 GLU A CA 1
ATOM 3052 C C . GLU A 1 392 ? 17.745 -3.773 -31.290 1.00 81.62 392 GLU A C 1
ATOM 3054 O O . GLU A 1 392 ? 18.260 -2.656 -31.310 1.00 81.62 392 GLU A O 1
ATOM 3059 N N . THR A 1 393 ? 16.907 -4.173 -32.245 1.00 83.75 393 THR A N 1
ATOM 3060 C CA . THR A 1 393 ? 16.523 -3.320 -33.368 1.00 83.75 393 THR A CA 1
ATOM 3061 C C . THR A 1 393 ? 15.618 -2.174 -32.914 1.00 83.75 393 THR A C 1
ATOM 3063 O O . THR A 1 393 ? 15.843 -1.036 -33.324 1.00 83.75 393 THR A O 1
ATOM 3066 N N . ALA A 1 394 ? 14.628 -2.444 -32.054 1.00 85.31 394 ALA A N 1
ATOM 3067 C CA . ALA A 1 394 ? 13.765 -1.408 -31.486 1.00 85.31 394 ALA A CA 1
ATOM 3068 C C . ALA A 1 394 ? 14.586 -0.369 -30.700 1.00 85.31 394 ALA A C 1
ATOM 3070 O O . ALA A 1 394 ? 14.429 0.828 -30.926 1.00 85.31 394 ALA A O 1
ATOM 3071 N N . ASP A 1 395 ? 15.531 -0.829 -29.876 1.00 83.94 395 ASP A N 1
ATOM 3072 C CA . ASP A 1 395 ? 16.392 0.023 -29.045 1.00 83.94 395 ASP A CA 1
ATOM 3073 C C . ASP A 1 395 ? 17.265 0.967 -29.890 1.00 83.94 395 ASP A C 1
ATOM 3075 O O . ASP A 1 395 ? 17.366 2.168 -29.625 1.00 83.94 395 ASP A O 1
ATOM 3079 N N . ARG A 1 396 ? 17.841 0.455 -30.987 1.00 85.88 396 ARG A N 1
ATOM 3080 C CA . ARG A 1 396 ? 18.643 1.264 -31.919 1.00 85.88 396 ARG A CA 1
ATOM 3081 C C . ARG A 1 396 ? 17.814 2.358 -32.593 1.00 85.88 396 ARG A C 1
ATOM 3083 O O . ARG A 1 396 ? 18.274 3.495 -32.685 1.00 85.88 396 ARG A O 1
ATOM 3090 N N . TYR A 1 397 ? 16.604 2.054 -33.061 1.00 88.94 397 TYR A N 1
ATOM 3091 C CA . TYR A 1 397 ? 15.758 3.063 -33.710 1.00 88.94 397 TYR A CA 1
ATOM 3092 C C . TYR A 1 397 ? 15.184 4.086 -32.721 1.00 88.94 397 TYR A C 1
ATOM 3094 O O . TYR A 1 397 ? 15.090 5.266 -33.068 1.00 88.94 397 TYR A O 1
ATOM 3102 N N . SER A 1 398 ? 14.907 3.682 -31.479 1.00 87.50 398 SER A N 1
ATOM 3103 C CA . SER A 1 398 ? 14.597 4.611 -30.388 1.00 87.50 398 SER A CA 1
ATOM 3104 C C . SER A 1 398 ? 15.735 5.594 -30.120 1.00 87.50 398 SER A C 1
ATOM 3106 O O . SER A 1 398 ? 15.499 6.800 -30.045 1.00 87.50 398 SER A O 1
ATOM 3108 N N . ALA A 1 399 ? 16.978 5.104 -30.047 1.00 86.38 399 ALA A N 1
ATOM 3109 C CA . ALA A 1 399 ? 18.153 5.955 -29.865 1.00 86.38 399 ALA A CA 1
ATOM 3110 C C . ALA A 1 399 ? 18.328 6.955 -31.020 1.00 86.38 399 ALA A C 1
ATOM 3112 O O . ALA A 1 399 ? 18.703 8.104 -30.797 1.00 86.38 399 ALA A O 1
ATOM 3113 N N . LEU A 1 400 ? 17.996 6.554 -32.251 1.00 88.06 400 LEU A N 1
ATOM 3114 C CA . LEU A 1 400 ? 18.052 7.449 -33.405 1.00 88.06 400 LEU A CA 1
ATOM 3115 C C . LEU A 1 400 ? 16.969 8.539 -33.362 1.00 88.06 400 LEU A C 1
ATOM 3117 O O . LEU A 1 400 ? 17.239 9.688 -33.708 1.00 88.06 400 LEU A O 1
ATOM 3121 N N . ALA A 1 401 ? 15.755 8.203 -32.915 1.00 88.62 401 ALA A N 1
ATOM 3122 C CA . ALA A 1 401 ? 14.699 9.192 -32.705 1.00 88.62 401 ALA A CA 1
ATOM 3123 C C . ALA A 1 401 ? 15.076 10.201 -31.609 1.00 88.62 401 ALA A C 1
ATOM 3125 O O . ALA A 1 401 ? 14.812 11.393 -31.768 1.00 88.62 401 ALA A O 1
ATOM 3126 N N . ALA A 1 402 ? 15.719 9.735 -30.534 1.00 86.50 402 ALA A N 1
ATOM 3127 C CA . ALA A 1 402 ? 16.262 10.584 -29.477 1.00 86.50 402 ALA A CA 1
ATOM 3128 C C . ALA A 1 402 ? 17.342 11.543 -30.007 1.00 86.50 402 ALA A C 1
ATOM 3130 O O . ALA A 1 402 ? 17.232 12.747 -29.794 1.00 86.50 402 ALA A O 1
ATOM 3131 N N . GLU A 1 403 ? 18.320 11.034 -30.766 1.00 89.94 403 GLU A N 1
ATOM 3132 C CA . GLU A 1 403 ? 19.379 11.854 -31.375 1.00 89.94 403 GLU A CA 1
ATOM 3133 C C . GLU A 1 403 ? 18.798 12.936 -32.303 1.00 89.94 403 GLU A C 1
ATOM 3135 O O . GLU A 1 403 ? 19.201 14.099 -32.249 1.00 89.94 403 GLU A O 1
ATOM 3140 N N . PHE A 1 404 ? 17.807 12.576 -33.124 1.00 89.81 404 PHE A N 1
ATOM 3141 C CA . PHE A 1 404 ? 17.115 13.522 -34.000 1.00 89.81 404 PHE A CA 1
ATOM 3142 C C . PHE A 1 404 ? 16.367 14.607 -33.219 1.00 89.81 404 PHE A C 1
ATOM 3144 O O . PHE A 1 404 ? 16.423 15.784 -33.574 1.00 89.81 404 PHE A O 1
ATOM 3151 N N . TRP A 1 405 ? 15.686 14.233 -32.136 1.00 89.56 405 TRP A N 1
ATOM 3152 C CA . TRP A 1 405 ? 14.999 15.191 -31.275 1.00 89.56 405 TRP A CA 1
ATOM 3153 C C . TRP A 1 405 ? 15.968 16.150 -30.583 1.00 89.56 405 TRP A C 1
ATOM 3155 O O . TRP A 1 405 ? 15.715 17.356 -30.573 1.00 89.56 405 TRP A O 1
ATOM 3165 N N . ASP A 1 406 ? 17.099 15.652 -30.081 1.00 84.62 406 ASP A N 1
ATOM 3166 C CA . ASP A 1 406 ? 18.141 16.487 -29.479 1.00 84.62 406 ASP A CA 1
ATOM 3167 C C . ASP A 1 406 ? 18.718 17.487 -30.496 1.00 84.62 406 ASP A C 1
ATOM 3169 O O . ASP A 1 406 ? 18.921 18.660 -30.167 1.00 84.62 406 ASP A O 1
ATOM 3173 N N . GLN A 1 407 ? 18.907 17.071 -31.755 1.00 88.06 407 GLN A N 1
ATOM 3174 C CA . GLN A 1 407 ? 19.358 17.961 -32.829 1.00 88.06 407 GLN A CA 1
ATOM 3175 C C . GLN A 1 407 ? 18.327 19.055 -33.146 1.00 88.06 407 GLN A C 1
ATOM 3177 O O . GLN A 1 407 ? 18.682 20.233 -33.236 1.00 88.06 407 GLN A O 1
ATOM 3182 N N . LEU A 1 408 ? 17.047 18.699 -33.282 1.00 84.12 408 LEU A N 1
ATOM 3183 C CA . LEU A 1 408 ? 15.975 19.672 -33.510 1.00 84.12 408 LEU A CA 1
ATOM 3184 C C . LEU A 1 408 ? 15.863 20.659 -32.345 1.00 84.12 408 LEU A C 1
ATOM 3186 O O . LEU A 1 408 ? 15.755 21.867 -32.563 1.00 84.12 408 LEU A O 1
ATOM 3190 N N . ARG A 1 409 ? 15.974 20.165 -31.108 1.00 84.44 409 ARG A N 1
ATOM 3191 C CA . ARG A 1 409 ? 15.941 20.991 -29.899 1.00 84.44 409 ARG A CA 1
ATOM 3192 C C . ARG A 1 409 ? 17.110 21.971 -29.853 1.00 84.44 409 ARG A C 1
ATOM 3194 O O . ARG A 1 409 ? 16.900 23.136 -29.516 1.00 84.44 409 ARG A O 1
ATOM 3201 N N . ALA A 1 410 ? 18.312 21.541 -30.239 1.00 81.31 410 ALA A N 1
ATOM 3202 C CA . ALA A 1 410 ? 19.470 22.426 -30.374 1.00 81.31 410 ALA A CA 1
ATOM 3203 C C . ALA A 1 410 ? 19.236 23.548 -31.407 1.00 81.31 410 ALA A C 1
ATOM 3205 O O . ALA A 1 410 ? 19.762 24.649 -31.251 1.00 81.31 410 ALA A O 1
ATOM 3206 N N . ASN A 1 411 ? 18.380 23.302 -32.404 1.00 84.62 411 ASN A N 1
ATOM 3207 C CA . ASN A 1 411 ? 17.948 24.278 -33.407 1.00 84.62 411 ASN A CA 1
ATOM 3208 C C . ASN A 1 411 ? 16.686 25.073 -33.002 1.00 84.62 411 ASN A C 1
ATOM 3210 O O . ASN A 1 411 ? 16.154 25.835 -33.810 1.00 84.62 411 ASN A O 1
ATOM 3214 N N . GLY A 1 412 ? 16.187 24.916 -31.769 1.00 88.00 412 GLY A N 1
ATOM 3215 C CA . GLY A 1 412 ? 14.979 25.592 -31.281 1.00 88.00 412 GLY A CA 1
ATOM 3216 C C . GLY A 1 412 ? 13.667 25.033 -31.844 1.00 88.00 412 GLY A C 1
ATOM 3217 O O . GLY A 1 412 ? 12.639 25.706 -31.785 1.00 88.00 412 GLY A O 1
ATOM 3218 N N . GLN A 1 413 ? 13.690 23.824 -32.402 1.00 89.06 413 GLN A N 1
ATOM 3219 C CA . GLN A 1 413 ? 12.518 23.115 -32.905 1.00 89.06 413 GLN A CA 1
ATOM 3220 C C . GLN A 1 413 ? 12.099 22.020 -31.920 1.00 89.06 413 GLN A C 1
ATOM 3222 O O . GLN A 1 413 ? 12.931 21.346 -31.317 1.00 89.06 413 GLN A O 1
ATOM 3227 N N . THR A 1 414 ? 10.794 21.816 -31.762 1.00 84.94 414 THR A N 1
ATOM 3228 C CA . THR A 1 414 ? 10.237 20.711 -30.976 1.00 84.94 414 THR A CA 1
ATOM 3229 C C . THR A 1 414 ? 9.366 19.844 -31.875 1.00 84.94 414 THR A C 1
ATOM 3231 O O . THR A 1 414 ? 8.608 20.343 -32.707 1.00 84.94 414 THR A O 1
ATOM 3234 N N . VAL A 1 415 ? 9.484 18.525 -31.728 1.00 90.38 415 VAL A N 1
ATOM 3235 C CA . VAL A 1 415 ? 8.649 17.550 -32.441 1.00 90.38 415 VAL A CA 1
ATOM 3236 C C . VAL A 1 415 ? 8.046 16.562 -31.456 1.00 90.38 415 VAL A C 1
ATOM 3238 O O . VAL A 1 415 ? 8.673 16.184 -30.462 1.00 90.38 415 VAL A O 1
ATOM 3241 N N . SER A 1 416 ? 6.812 16.141 -31.732 1.00 92.56 416 SER A N 1
ATOM 3242 C CA . SER A 1 416 ? 6.161 15.099 -30.943 1.00 92.56 416 SER A CA 1
ATOM 3243 C C . SER A 1 416 ? 6.860 13.745 -31.149 1.00 92.56 416 SER A C 1
ATOM 3245 O O . SER A 1 416 ? 7.473 13.530 -32.204 1.00 92.56 416 SER A O 1
ATOM 3247 N N . PRO A 1 417 ? 6.733 12.801 -30.196 1.00 90.50 417 PRO A N 1
ATOM 3248 C CA . PRO A 1 417 ? 7.282 11.453 -30.342 1.00 90.50 417 PRO A CA 1
ATOM 3249 C C . PRO A 1 417 ? 6.844 10.779 -31.649 1.00 90.50 417 PRO A C 1
ATOM 3251 O O . PRO A 1 417 ? 7.642 10.176 -32.359 1.00 90.50 417 PRO A O 1
ATOM 3254 N N . GLN A 1 418 ? 5.572 10.942 -32.021 1.00 90.75 418 GLN A N 1
ATOM 3255 C CA . GLN A 1 418 ? 5.001 10.380 -33.248 1.00 90.75 418 GLN A CA 1
ATOM 3256 C C . GLN A 1 418 ? 5.709 10.893 -34.507 1.00 90.75 418 GLN A C 1
ATOM 3258 O O . GLN A 1 418 ? 6.025 10.098 -35.390 1.00 90.75 418 GLN A O 1
ATOM 3263 N N . VAL A 1 419 ? 5.995 12.198 -34.576 1.00 90.88 419 VAL A N 1
ATOM 3264 C CA . VAL A 1 419 ? 6.694 12.805 -35.716 1.00 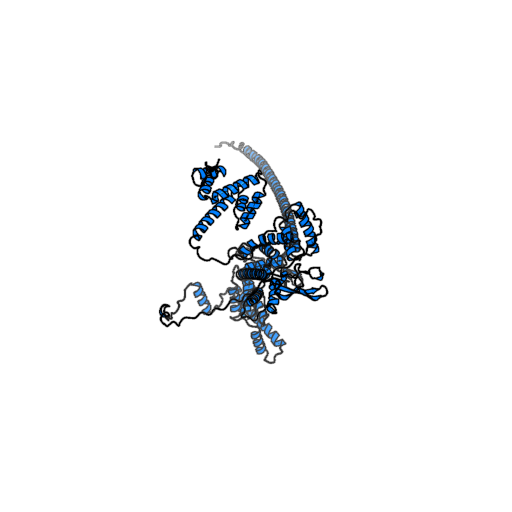90.88 419 VAL A CA 1
ATOM 3265 C C . VAL A 1 419 ? 8.141 12.324 -35.778 1.00 90.88 419 VAL A C 1
ATOM 3267 O O . VAL A 1 419 ? 8.603 11.958 -36.856 1.00 90.88 419 VAL A O 1
ATOM 3270 N N . ALA A 1 420 ? 8.845 12.261 -34.644 1.00 91.62 420 ALA A N 1
ATOM 3271 C CA . ALA A 1 420 ? 10.215 11.748 -34.603 1.00 91.62 420 ALA A CA 1
ATOM 3272 C C . ALA A 1 420 ? 10.291 10.277 -35.052 1.00 91.62 420 ALA A C 1
ATOM 3274 O O . ALA A 1 420 ? 11.115 9.943 -35.904 1.00 91.62 420 ALA A O 1
ATOM 3275 N N . ARG A 1 421 ? 9.378 9.413 -34.579 1.00 93.88 421 ARG A N 1
ATOM 3276 C CA . ARG A 1 421 ? 9.285 8.020 -35.055 1.00 93.88 421 ARG A CA 1
ATOM 3277 C C . ARG A 1 421 ? 9.004 7.945 -36.549 1.00 93.88 421 ARG A C 1
ATOM 3279 O O . ARG A 1 421 ? 9.683 7.200 -37.246 1.00 93.88 421 ARG A O 1
ATOM 3286 N N . GLN A 1 422 ? 8.034 8.715 -37.047 1.00 92.38 422 GLN A N 1
ATOM 3287 C CA . GLN A 1 422 ? 7.684 8.692 -38.467 1.00 92.38 422 GLN A CA 1
ATOM 3288 C C . GLN A 1 422 ? 8.874 9.103 -39.336 1.00 92.38 422 GLN A C 1
ATOM 3290 O O . GLN A 1 422 ? 9.159 8.437 -40.321 1.00 92.38 422 GLN A O 1
ATOM 3295 N N . ARG A 1 423 ? 9.633 10.128 -38.932 1.00 92.69 423 ARG A N 1
ATOM 3296 C CA . ARG A 1 423 ? 10.847 10.550 -39.644 1.00 92.69 423 ARG A CA 1
ATOM 3297 C C . ARG A 1 423 ? 11.914 9.462 -39.681 1.00 92.69 423 ARG A C 1
ATOM 3299 O O . ARG A 1 423 ? 12.540 9.278 -40.719 1.00 92.69 423 ARG A O 1
ATOM 3306 N N . VAL A 1 424 ? 12.097 8.725 -38.586 1.00 92.25 424 VAL A N 1
ATOM 3307 C CA . VAL A 1 424 ? 13.003 7.567 -38.547 1.00 92.25 424 VAL A CA 1
ATOM 3308 C C . VAL A 1 424 ? 12.519 6.456 -39.486 1.00 92.25 424 VAL A C 1
ATOM 3310 O O . VAL A 1 424 ? 13.322 5.903 -40.232 1.00 92.25 424 VAL A O 1
ATOM 3313 N N . VAL A 1 425 ? 11.217 6.157 -39.502 1.00 92.44 425 VAL A N 1
ATOM 3314 C CA . VAL A 1 425 ? 10.628 5.153 -40.406 1.00 92.44 425 VAL A CA 1
ATOM 3315 C C . VAL A 1 425 ? 10.756 5.578 -41.872 1.00 92.44 425 VAL A C 1
ATOM 3317 O O . VAL A 1 425 ? 11.145 4.766 -42.710 1.00 92.44 425 VAL A O 1
ATOM 3320 N N . ASP A 1 426 ? 10.496 6.845 -42.187 1.00 92.62 426 ASP A N 1
ATOM 3321 C CA . ASP A 1 426 ? 10.639 7.404 -43.534 1.00 92.62 426 ASP A CA 1
ATOM 3322 C C . ASP A 1 426 ? 12.103 7.357 -43.993 1.00 92.62 426 ASP A C 1
ATOM 3324 O O . ASP A 1 426 ? 12.390 6.921 -45.109 1.00 92.62 426 ASP A O 1
ATOM 3328 N N . ALA A 1 427 ? 13.043 7.729 -43.115 1.00 91.00 427 ALA A N 1
ATOM 3329 C CA . ALA A 1 427 ? 14.479 7.647 -43.379 1.00 91.00 427 ALA A CA 1
ATOM 3330 C C . ALA A 1 427 ? 14.965 6.199 -43.567 1.00 91.00 427 ALA A C 1
ATOM 3332 O O . ALA A 1 427 ? 15.939 5.969 -44.280 1.00 91.00 427 ALA A O 1
ATOM 3333 N N . ALA A 1 428 ? 14.270 5.223 -42.974 1.00 90.38 428 ALA A N 1
ATOM 3334 C CA . ALA A 1 428 ? 14.522 3.798 -43.168 1.00 90.38 428 ALA A CA 1
ATOM 3335 C C . ALA A 1 428 ? 13.868 3.234 -44.448 1.00 90.38 428 ALA A C 1
ATOM 3337 O O . ALA A 1 428 ? 13.964 2.036 -44.705 1.00 90.38 428 ALA A O 1
ATOM 3338 N N . GLY A 1 429 ? 13.200 4.067 -45.256 1.00 91.12 429 GLY A N 1
ATOM 3339 C CA . GLY A 1 429 ? 12.516 3.643 -46.481 1.00 91.12 429 GLY A CA 1
ATOM 3340 C C . GLY A 1 429 ? 11.097 3.113 -46.256 1.00 91.12 429 GLY A C 1
ATOM 3341 O O . GLY A 1 429 ? 10.605 2.311 -47.047 1.00 91.12 429 GLY A O 1
ATOM 3342 N N . GLY A 1 430 ? 10.432 3.527 -45.174 1.00 87.94 430 GLY A N 1
ATOM 3343 C CA . GLY A 1 430 ? 9.043 3.174 -44.859 1.00 87.94 430 GLY A CA 1
ATOM 3344 C C . GLY A 1 430 ? 8.867 1.849 -44.109 1.00 87.94 430 GLY A C 1
ATOM 3345 O O . GLY A 1 430 ? 7.747 1.505 -43.732 1.00 87.94 430 GLY A O 1
ATOM 3346 N N . ARG A 1 431 ? 9.951 1.103 -43.861 1.00 86.44 431 ARG A N 1
ATOM 3347 C CA . ARG A 1 431 ? 9.950 -0.121 -43.046 1.00 86.44 431 ARG A CA 1
ATOM 3348 C C . ARG A 1 431 ? 11.265 -0.278 -42.289 1.00 86.44 431 ARG A C 1
ATOM 3350 O O . ARG A 1 431 ? 12.339 -0.130 -42.858 1.00 86.44 431 ARG A O 1
ATOM 3357 N N . LEU A 1 432 ? 11.163 -0.635 -41.011 1.00 90.44 432 LEU A N 1
ATOM 3358 C CA . LEU A 1 432 ? 12.311 -1.012 -40.188 1.00 90.44 432 LEU A CA 1
ATOM 3359 C C . LEU A 1 432 ? 12.646 -2.480 -40.448 1.00 90.44 432 LEU A C 1
ATOM 3361 O O . LEU A 1 432 ? 11.750 -3.326 -40.474 1.00 90.44 432 LEU A O 1
ATOM 3365 N N . LEU A 1 433 ? 13.927 -2.779 -40.648 1.00 91.50 433 LEU A N 1
ATOM 3366 C CA . LEU A 1 433 ? 14.379 -4.135 -40.939 1.00 91.50 433 LEU A CA 1
ATOM 3367 C C . LEU A 1 433 ? 14.339 -4.986 -39.664 1.00 91.50 433 LEU A C 1
ATOM 3369 O O . LEU A 1 433 ? 15.057 -4.690 -38.710 1.00 91.50 433 LEU A O 1
ATOM 3373 N N . ARG A 1 434 ? 13.518 -6.043 -39.628 1.00 92.00 434 ARG A N 1
ATOM 3374 C CA . ARG A 1 434 ? 13.478 -6.967 -38.482 1.00 92.00 434 ARG A CA 1
ATOM 3375 C C . ARG A 1 434 ? 14.714 -7.857 -38.468 1.00 92.00 434 ARG A C 1
ATOM 3377 O O . ARG A 1 434 ? 15.341 -8.079 -39.503 1.00 92.00 434 ARG A O 1
ATOM 3384 N N . ARG A 1 435 ? 15.058 -8.399 -37.295 1.00 91.38 435 ARG A N 1
ATOM 3385 C CA . ARG A 1 435 ? 16.224 -9.288 -37.169 1.00 91.38 435 ARG A CA 1
ATOM 3386 C C . ARG A 1 435 ? 16.071 -10.536 -38.037 1.00 91.38 435 ARG A C 1
ATOM 3388 O O . ARG A 1 435 ? 17.022 -10.917 -38.707 1.00 91.38 435 ARG A O 1
ATOM 3395 N N . SER A 1 436 ? 14.869 -11.105 -38.082 1.00 92.19 436 SER A N 1
ATOM 3396 C CA . SER A 1 436 ? 14.542 -12.250 -38.935 1.00 92.19 436 SER A CA 1
ATOM 3397 C C . SER A 1 436 ? 14.670 -11.935 -40.431 1.00 92.19 436 SER A C 1
ATOM 3399 O O . SER A 1 436 ? 15.170 -12.761 -41.187 1.00 92.19 436 SER A O 1
ATOM 3401 N N . ASP A 1 437 ? 14.284 -10.731 -40.864 1.00 93.56 437 ASP A N 1
ATOM 3402 C CA . ASP A 1 437 ? 14.454 -10.289 -42.255 1.00 93.56 437 ASP A CA 1
ATOM 3403 C C . ASP A 1 437 ? 15.948 -10.130 -42.592 1.00 93.56 437 ASP A C 1
ATOM 3405 O O . ASP A 1 437 ? 16.415 -10.590 -43.633 1.00 93.56 437 ASP A O 1
ATOM 3409 N N . ALA A 1 438 ? 16.729 -9.532 -41.684 1.00 93.69 438 ALA A N 1
ATOM 3410 C CA . ALA A 1 438 ? 18.180 -9.410 -41.827 1.00 93.69 438 ALA A CA 1
ATOM 3411 C C . ALA A 1 438 ? 18.886 -10.777 -41.859 1.00 93.69 438 ALA A C 1
ATOM 3413 O O . ALA A 1 438 ? 19.847 -10.953 -42.606 1.00 93.69 438 ALA A O 1
ATOM 3414 N N . GLU A 1 439 ? 18.397 -11.751 -41.090 1.00 95.31 439 GLU A N 1
ATOM 3415 C CA . GLU A 1 439 ? 18.896 -13.125 -41.106 1.00 95.31 439 GLU A CA 1
ATOM 3416 C C . GLU A 1 439 ? 18.594 -13.820 -42.437 1.00 95.31 439 GLU A C 1
ATOM 3418 O O . GLU A 1 439 ? 19.477 -14.460 -43.005 1.00 95.31 439 GLU A O 1
ATOM 3423 N N . GLN A 1 440 ? 17.396 -13.628 -42.999 1.00 96.06 440 GLN A N 1
ATOM 3424 C CA . GLN A 1 440 ? 17.066 -14.132 -44.335 1.00 96.06 440 GLN A CA 1
ATOM 3425 C C . GLN A 1 440 ? 17.987 -13.544 -45.409 1.00 96.06 440 GLN A C 1
ATOM 3427 O O . GLN A 1 440 ? 18.489 -14.291 -46.251 1.00 96.06 440 GLN A O 1
ATOM 3432 N N . PHE A 1 441 ? 18.274 -12.239 -45.354 1.00 96.38 441 PHE A N 1
ATOM 3433 C CA . PHE A 1 441 ? 19.245 -11.616 -46.256 1.00 96.38 441 PHE A CA 1
ATOM 3434 C C . PHE A 1 441 ? 20.658 -12.175 -46.055 1.00 96.38 441 PHE A C 1
ATOM 3436 O O . PHE A 1 441 ? 21.338 -12.482 -47.033 1.00 96.38 441 PHE A O 1
ATOM 3443 N N . ALA A 1 442 ? 21.086 -12.385 -44.807 1.00 96.56 442 ALA A N 1
ATOM 3444 C CA . ALA A 1 442 ? 22.382 -12.985 -44.506 1.00 96.56 442 ALA A CA 1
ATOM 3445 C C . ALA A 1 442 ? 22.506 -14.415 -45.063 1.00 96.56 442 ALA A C 1
ATOM 3447 O O . ALA A 1 442 ? 23.531 -14.755 -45.655 1.00 96.56 442 ALA A O 1
ATOM 3448 N N . VAL A 1 443 ? 21.466 -15.243 -44.922 1.00 97.12 443 VAL A N 1
ATOM 3449 C CA . VAL A 1 443 ? 21.424 -16.600 -45.495 1.00 97.12 443 VAL A CA 1
ATOM 3450 C C . VAL A 1 443 ? 21.416 -16.549 -47.023 1.00 97.12 443 VAL A C 1
ATOM 3452 O O . VAL A 1 443 ? 22.109 -17.337 -47.663 1.00 97.12 443 VAL A O 1
ATOM 3455 N N . GLN A 1 444 ? 20.688 -15.606 -47.623 1.00 96.69 444 GLN A N 1
ATOM 3456 C CA . GLN A 1 444 ? 20.654 -15.435 -49.075 1.00 96.69 444 GLN A CA 1
ATOM 3457 C C . GLN A 1 444 ? 22.025 -15.033 -49.645 1.00 96.69 444 GLN A C 1
ATOM 3459 O O . GLN A 1 444 ? 22.411 -15.521 -50.706 1.00 96.69 444 GLN A O 1
ATOM 3464 N N . GLU A 1 445 ? 22.769 -14.171 -48.951 1.00 96.44 445 GLU A N 1
ATOM 3465 C CA . GLU A 1 445 ? 24.097 -13.720 -49.382 1.00 96.44 445 GLU A CA 1
ATOM 3466 C C . GLU A 1 445 ? 25.201 -14.760 -49.149 1.00 96.44 445 GLU A C 1
ATOM 3468 O O . GLU A 1 445 ? 26.118 -14.874 -49.963 1.00 96.44 445 GLU A O 1
ATOM 3473 N N . LEU A 1 446 ? 25.133 -15.517 -48.048 1.00 96.69 446 LEU A N 1
ATOM 3474 C CA . LEU A 1 446 ? 26.155 -16.507 -47.682 1.00 96.69 446 LEU A CA 1
ATOM 3475 C C . LEU A 1 446 ? 25.867 -17.919 -48.230 1.00 96.69 446 LEU A C 1
ATOM 3477 O O . LEU A 1 446 ? 26.779 -18.746 -48.299 1.00 96.69 446 LEU A O 1
ATOM 3481 N N . GLY A 1 447 ? 24.623 -18.190 -48.637 1.00 96.19 447 GLY A N 1
ATOM 3482 C CA . GLY A 1 447 ? 24.122 -19.491 -49.087 1.00 96.19 447 GLY A CA 1
ATOM 3483 C C . GLY A 1 447 ? 23.545 -20.353 -47.953 1.00 96.19 447 GLY A C 1
ATOM 3484 O O . GLY A 1 447 ? 23.982 -20.276 -46.807 1.00 96.19 447 GLY A O 1
ATOM 3485 N N . GLU A 1 448 ? 22.601 -21.247 -48.282 1.00 95.06 448 GLU A N 1
ATOM 3486 C CA . GLU A 1 448 ? 21.856 -22.101 -47.325 1.00 95.06 448 GLU A CA 1
ATOM 3487 C C . GLU A 1 448 ? 22.733 -23.051 -46.476 1.00 95.06 448 GLU A C 1
ATOM 3489 O O . GLU A 1 448 ? 22.258 -23.636 -45.506 1.00 95.06 448 GLU A O 1
ATOM 3494 N N . GLY A 1 449 ? 24.018 -23.207 -46.816 1.00 95.12 449 GLY A N 1
ATOM 3495 C CA . GLY A 1 449 ? 24.995 -24.019 -46.077 1.00 95.12 449 GLY A CA 1
ATOM 3496 C C . GLY A 1 449 ? 25.970 -23.224 -45.203 1.00 95.12 449 GLY A C 1
ATOM 3497 O O . GLY A 1 449 ? 26.945 -23.799 -44.715 1.00 95.12 449 GLY A O 1
ATOM 3498 N N . ALA A 1 450 ? 25.773 -21.913 -45.049 1.00 95.94 450 ALA A N 1
ATOM 3499 C CA . ALA A 1 450 ? 26.662 -21.064 -44.266 1.00 95.94 450 ALA A CA 1
ATOM 3500 C C . ALA A 1 450 ? 26.682 -21.463 -42.781 1.00 95.94 450 ALA A C 1
ATOM 3502 O O . ALA A 1 450 ? 25.669 -21.858 -42.200 1.00 95.94 450 ALA A O 1
ATOM 3503 N N . ALA A 1 451 ? 27.848 -21.345 -42.139 1.00 96.88 451 ALA A N 1
ATOM 3504 C CA . ALA A 1 451 ? 27.967 -21.642 -40.718 1.00 96.88 451 ALA A CA 1
ATOM 3505 C C . ALA A 1 451 ? 27.099 -20.663 -39.895 1.00 96.88 451 ALA A C 1
ATOM 3507 O O . ALA A 1 451 ? 27.137 -19.459 -40.165 1.00 96.88 451 ALA A O 1
ATOM 3508 N N . PRO A 1 452 ? 26.388 -21.117 -38.839 1.00 95.69 452 PRO A N 1
ATOM 3509 C CA . PRO A 1 452 ? 25.510 -20.250 -38.043 1.00 95.69 452 PRO A CA 1
ATOM 3510 C C . PRO A 1 452 ? 26.197 -18.990 -37.489 1.00 95.69 452 PRO A C 1
ATOM 3512 O O . PRO A 1 452 ? 25.587 -17.929 -37.382 1.00 95.69 452 PRO A O 1
ATOM 3515 N N . GLY A 1 453 ? 27.493 -19.081 -37.168 1.00 94.12 453 GLY A N 1
ATOM 3516 C CA . GLY A 1 453 ? 28.280 -17.935 -36.706 1.00 94.12 453 GLY A CA 1
ATOM 3517 C C . GLY A 1 453 ? 28.506 -16.862 -37.777 1.00 94.12 453 GLY A C 1
ATOM 3518 O O . GLY A 1 453 ? 28.531 -15.676 -37.448 1.00 94.12 453 GLY A O 1
ATOM 3519 N N . ASP A 1 454 ? 28.632 -17.255 -39.045 1.00 95.38 454 ASP A N 1
ATOM 3520 C CA . ASP A 1 454 ? 28.800 -16.317 -40.158 1.00 95.38 454 ASP A CA 1
ATOM 3521 C C . ASP A 1 454 ? 27.462 -15.677 -40.541 1.00 95.38 454 ASP A C 1
ATOM 3523 O O . ASP A 1 454 ? 27.417 -14.463 -40.745 1.00 95.38 454 ASP A O 1
ATOM 3527 N N . VAL A 1 455 ? 26.366 -16.449 -40.512 1.00 94.62 455 VAL A N 1
ATOM 3528 C CA . VAL A 1 455 ? 24.995 -15.927 -40.673 1.00 94.62 455 VAL A CA 1
ATOM 3529 C C . VAL A 1 455 ? 24.696 -14.874 -39.611 1.00 94.62 455 VAL A C 1
ATOM 3531 O O . VAL A 1 455 ? 24.280 -13.765 -39.946 1.00 94.62 455 VAL A O 1
ATOM 3534 N N . ARG A 1 456 ? 24.994 -15.157 -38.337 1.00 93.12 456 ARG A N 1
ATOM 3535 C CA . ARG A 1 456 ? 24.805 -14.191 -37.246 1.00 93.12 456 ARG A CA 1
ATOM 3536 C C . ARG A 1 456 ? 25.643 -12.926 -37.441 1.00 93.12 456 ARG A C 1
ATOM 3538 O O . ARG A 1 456 ? 25.102 -11.828 -37.361 1.00 93.12 456 ARG A O 1
ATOM 3545 N N . ARG A 1 457 ? 26.941 -13.064 -37.750 1.00 94.94 457 ARG A N 1
ATOM 3546 C CA . ARG A 1 457 ? 27.835 -11.913 -37.978 1.00 94.94 457 ARG A CA 1
ATOM 3547 C C . ARG A 1 457 ? 27.341 -11.043 -39.134 1.00 94.94 457 ARG A C 1
ATOM 3549 O O . ARG A 1 457 ? 27.379 -9.819 -39.033 1.00 94.94 457 ARG A O 1
ATOM 3556 N N . ARG A 1 458 ? 26.869 -11.661 -40.221 1.00 96.81 458 ARG A N 1
ATOM 3557 C CA . ARG A 1 458 ? 26.347 -10.928 -41.376 1.00 96.81 458 ARG A CA 1
ATOM 3558 C C . ARG A 1 458 ? 24.991 -10.285 -41.083 1.00 96.81 458 ARG A C 1
ATOM 3560 O O . ARG A 1 458 ? 24.797 -9.143 -41.475 1.00 96.81 458 ARG A O 1
ATOM 3567 N N . THR A 1 459 ? 24.120 -10.947 -40.323 1.00 94.00 459 THR A N 1
ATOM 3568 C CA . THR A 1 459 ? 22.852 -10.374 -39.827 1.00 94.00 459 THR A CA 1
ATOM 3569 C C . THR A 1 459 ? 23.107 -9.088 -39.040 1.00 94.00 459 THR A C 1
ATOM 3571 O O . THR A 1 459 ? 22.522 -8.048 -39.338 1.00 94.00 459 THR A O 1
ATOM 3574 N N . ASP A 1 460 ? 24.039 -9.128 -38.082 1.00 91.06 460 ASP A N 1
ATOM 3575 C CA . ASP A 1 460 ? 24.397 -7.960 -37.269 1.00 91.06 460 ASP A CA 1
ATOM 3576 C C . ASP A 1 460 ? 25.003 -6.832 -38.130 1.00 91.06 460 ASP A C 1
ATOM 3578 O O . ASP A 1 460 ? 24.748 -5.648 -37.888 1.00 91.06 460 ASP A O 1
ATOM 3582 N N . GLN A 1 461 ? 25.776 -7.188 -39.165 1.00 94.56 461 GLN A N 1
ATOM 3583 C CA . GLN A 1 461 ? 26.332 -6.231 -40.122 1.00 94.56 461 GLN A CA 1
ATOM 3584 C C . GLN A 1 461 ? 25.240 -5.567 -40.973 1.00 94.56 461 GLN A C 1
ATOM 3586 O O . GLN A 1 461 ? 25.253 -4.347 -41.101 1.00 94.56 461 GLN A O 1
ATOM 3591 N N . ILE A 1 462 ? 24.283 -6.331 -41.505 1.00 93.69 462 ILE A N 1
ATOM 3592 C CA . ILE A 1 462 ? 23.158 -5.810 -42.298 1.00 93.69 462 ILE A CA 1
ATOM 3593 C C . ILE A 1 462 ? 22.311 -4.846 -41.454 1.00 93.69 462 ILE A C 1
ATOM 3595 O O . ILE A 1 462 ? 21.989 -3.745 -41.901 1.00 93.69 462 ILE A O 1
ATOM 3599 N N . LEU A 1 463 ? 22.007 -5.208 -40.201 1.00 91.00 463 LEU A N 1
ATOM 3600 C CA . LEU A 1 463 ? 21.292 -4.325 -39.272 1.00 91.00 463 LEU A CA 1
ATOM 3601 C C . LEU A 1 463 ? 22.073 -3.030 -38.995 1.00 91.00 463 LEU A C 1
ATOM 3603 O O . LEU A 1 463 ? 21.485 -1.951 -38.924 1.00 91.00 463 LEU A O 1
ATOM 3607 N N . MET A 1 464 ? 23.400 -3.115 -38.856 1.00 90.69 464 MET A N 1
ATOM 3608 C CA . MET A 1 464 ? 24.254 -1.938 -38.682 1.00 90.69 464 MET A CA 1
ATOM 3609 C C . MET A 1 464 ? 24.299 -1.062 -39.942 1.00 90.69 464 MET A C 1
ATOM 3611 O O . MET A 1 464 ? 24.212 0.159 -39.833 1.00 90.69 464 MET A O 1
ATOM 3615 N N . GLU A 1 465 ? 24.406 -1.658 -41.130 1.00 93.25 465 GLU A N 1
ATOM 3616 C CA . GLU A 1 465 ? 24.382 -0.948 -42.414 1.00 93.25 465 GLU A CA 1
ATOM 3617 C C . GLU A 1 465 ? 23.058 -0.186 -42.587 1.00 93.25 465 GLU A C 1
ATOM 3619 O O . GLU A 1 465 ? 23.081 1.014 -42.868 1.00 93.25 465 GLU A O 1
ATOM 3624 N N . GLN A 1 466 ? 21.920 -0.830 -42.306 1.00 92.75 466 GLN A N 1
ATOM 3625 C CA . GLN A 1 466 ? 20.600 -0.193 -42.355 1.00 92.75 466 GLN A CA 1
ATOM 3626 C C . GLN A 1 466 ? 20.472 0.953 -41.344 1.00 92.75 466 GLN A C 1
ATOM 3628 O O . GLN A 1 466 ? 19.946 2.022 -41.667 1.00 92.75 466 GLN A O 1
ATOM 3633 N N . PHE A 1 467 ? 20.971 0.762 -40.120 1.00 91.12 467 PHE A N 1
ATOM 3634 C CA . PHE A 1 467 ? 20.981 1.808 -39.100 1.00 91.12 467 PHE A CA 1
ATOM 3635 C C . PHE A 1 467 ? 21.790 3.034 -39.552 1.00 91.12 467 PHE A C 1
ATOM 3637 O O . PHE A 1 467 ? 21.304 4.160 -39.460 1.00 91.12 467 PHE A O 1
ATOM 3644 N N . GLN A 1 468 ? 22.994 2.830 -40.099 1.00 91.31 468 GLN A N 1
ATOM 3645 C CA . GLN A 1 468 ? 23.836 3.925 -40.594 1.00 91.31 468 GLN A CA 1
ATOM 3646 C C . GLN A 1 468 ? 23.200 4.648 -41.787 1.00 91.31 468 GLN A C 1
ATOM 3648 O O . GLN A 1 468 ? 23.242 5.876 -41.838 1.00 91.31 468 GLN A O 1
ATOM 3653 N N . GLN A 1 469 ? 22.572 3.919 -42.715 1.00 91.75 469 GLN A N 1
ATOM 3654 C CA . GLN A 1 469 ? 21.829 4.517 -43.829 1.00 91.75 469 GLN A CA 1
ATOM 3655 C C . GLN A 1 469 ? 20.653 5.367 -43.332 1.00 91.75 469 GLN A C 1
ATOM 3657 O O . GLN A 1 469 ? 20.510 6.517 -43.746 1.00 91.75 469 GLN A O 1
ATOM 3662 N N . THR A 1 470 ? 19.869 4.841 -42.384 1.00 91.19 470 THR A N 1
ATOM 3663 C CA . THR A 1 470 ? 18.741 5.564 -41.770 1.00 91.19 470 THR A CA 1
ATOM 3664 C C . THR A 1 470 ? 19.233 6.842 -41.090 1.00 91.19 470 THR A C 1
ATOM 3666 O O . THR A 1 470 ? 18.692 7.923 -41.316 1.00 91.19 470 THR A O 1
ATOM 3669 N N . ARG A 1 471 ? 20.311 6.747 -40.302 1.00 92.25 471 ARG A N 1
ATOM 3670 C CA . ARG A 1 471 ? 20.927 7.890 -39.621 1.00 92.25 471 ARG A CA 1
ATOM 3671 C C . ARG A 1 471 ? 21.435 8.947 -40.598 1.00 92.25 471 ARG A C 1
ATOM 3673 O O . ARG A 1 471 ? 21.215 10.132 -40.375 1.00 92.25 471 ARG A O 1
ATOM 3680 N N . GLN A 1 472 ? 22.072 8.543 -41.696 1.00 91.81 472 GLN A N 1
ATOM 3681 C CA . GLN A 1 472 ? 22.530 9.473 -42.733 1.00 91.81 472 GLN A CA 1
ATOM 3682 C C . GLN A 1 472 ? 21.366 10.159 -43.458 1.00 91.81 472 GLN A C 1
ATOM 3684 O O . GLN A 1 472 ? 21.450 11.356 -43.717 1.00 91.81 472 GLN A O 1
ATOM 3689 N N . GLY A 1 473 ? 20.274 9.447 -43.750 1.00 90.31 473 GLY A N 1
ATOM 3690 C CA . GLY A 1 473 ? 19.071 10.052 -44.331 1.00 90.31 473 GLY A CA 1
ATOM 3691 C C . GLY A 1 473 ? 18.418 11.069 -43.392 1.00 90.31 473 GLY A C 1
ATOM 3692 O O . GLY A 1 473 ? 18.022 12.157 -43.820 1.00 90.31 473 GLY A O 1
ATOM 3693 N N . LEU A 1 474 ? 18.373 10.737 -42.100 1.00 90.38 474 LEU A N 1
ATOM 3694 C CA . LEU A 1 474 ? 17.748 11.556 -41.067 1.00 90.38 474 LEU A CA 1
ATOM 3695 C C . LEU A 1 474 ? 18.562 12.816 -40.740 1.00 90.38 474 LEU A C 1
ATOM 3697 O O . LEU A 1 474 ? 18.013 13.911 -40.756 1.00 90.38 474 LEU A O 1
ATOM 3701 N N . LEU A 1 475 ? 19.868 12.675 -40.494 1.00 86.25 475 LEU A N 1
ATOM 3702 C CA . LEU A 1 475 ? 20.730 13.777 -40.041 1.00 86.25 475 LEU A CA 1
ATOM 3703 C C . LEU A 1 475 ? 21.433 14.509 -41.201 1.00 86.25 475 LEU A C 1
ATOM 3705 O O . LEU A 1 475 ? 21.838 15.663 -41.064 1.00 86.25 475 LEU A O 1
ATOM 3709 N N . GLY A 1 476 ? 21.613 13.850 -42.350 1.00 78.12 476 GLY A N 1
ATOM 3710 C CA . GLY A 1 476 ? 22.367 14.380 -43.493 1.00 78.12 476 GLY A CA 1
ATOM 3711 C C . GLY A 1 476 ? 21.551 15.239 -44.462 1.00 78.12 476 GLY A C 1
ATOM 3712 O O . GLY A 1 476 ? 22.129 16.062 -45.175 1.00 78.12 476 GLY A O 1
ATOM 3713 N N . SER A 1 477 ? 20.222 15.095 -44.488 1.00 60.91 477 SER A N 1
ATOM 3714 C CA . SER A 1 477 ? 19.365 15.872 -45.396 1.00 60.91 477 SER A CA 1
ATOM 3715 C C . SER A 1 477 ? 19.314 17.363 -45.035 1.00 60.91 477 SER A C 1
ATOM 3717 O O . SER A 1 477 ? 19.311 18.202 -45.933 1.00 60.91 477 SER A O 1
ATOM 3719 N N . GLU A 1 478 ? 19.402 17.721 -43.751 1.00 53.72 478 GLU A N 1
ATOM 3720 C CA . GLU A 1 478 ? 19.345 19.124 -43.313 1.00 53.72 478 GLU A CA 1
ATOM 3721 C C . GLU A 1 478 ? 20.699 19.849 -43.373 1.00 53.72 478 GLU A C 1
ATOM 3723 O O . GLU A 1 478 ? 20.751 21.045 -43.665 1.00 53.72 478 GLU A O 1
ATOM 3728 N N . ALA A 1 479 ? 21.818 19.135 -43.202 1.00 47.75 479 ALA A N 1
ATOM 3729 C CA . ALA A 1 479 ? 23.159 19.729 -43.233 1.00 47.75 479 ALA A CA 1
ATOM 3730 C C . ALA A 1 479 ? 23.588 20.238 -44.629 1.00 47.75 479 ALA A C 1
ATOM 3732 O O . ALA A 1 479 ? 24.559 20.986 -44.741 1.00 47.75 479 ALA A O 1
ATOM 3733 N N . SER A 1 480 ? 22.875 19.852 -45.695 1.00 45.38 480 SER A N 1
ATOM 3734 C CA . SER A 1 480 ? 23.208 20.214 -47.083 1.00 45.38 480 SER A CA 1
ATOM 3735 C C . SER A 1 480 ? 22.422 21.406 -47.652 1.00 45.38 480 SER A C 1
ATOM 3737 O O . SER A 1 480 ? 22.677 21.808 -48.787 1.00 45.38 480 SER A O 1
ATOM 3739 N N . GLY A 1 481 ? 21.492 22.006 -46.896 1.00 42.78 481 GLY A N 1
ATOM 3740 C CA . GLY A 1 481 ? 20.753 23.207 -47.323 1.00 42.78 481 GLY A CA 1
ATOM 3741 C C . GLY A 1 481 ? 19.881 23.036 -48.580 1.00 42.78 481 GLY A C 1
ATOM 3742 O O . GLY A 1 481 ? 19.422 24.028 -49.147 1.00 42.78 481 GLY A O 1
ATOM 3743 N N . GLY A 1 482 ? 19.649 21.801 -49.034 1.00 38.25 482 GLY A N 1
ATOM 3744 C CA . GLY A 1 482 ? 18.813 21.480 -50.186 1.00 38.25 482 GLY A CA 1
ATOM 3745 C C . GLY A 1 482 ? 17.445 20.960 -49.753 1.00 38.25 482 GLY A C 1
ATOM 3746 O O . GLY A 1 482 ? 17.361 20.009 -48.984 1.00 38.25 482 GLY A O 1
ATOM 3747 N N . SER A 1 483 ? 16.373 21.568 -50.274 1.00 39.41 483 SER A N 1
ATOM 3748 C CA . SER A 1 483 ? 15.002 21.039 -50.219 1.00 39.41 483 SER A CA 1
ATOM 3749 C C . SER A 1 483 ? 15.000 19.532 -50.475 1.00 39.41 483 SER A C 1
ATOM 3751 O O . SER A 1 483 ? 15.422 19.092 -51.545 1.00 39.41 483 SER A O 1
ATOM 3753 N N . ALA A 1 484 ? 14.507 18.757 -49.509 1.00 41.19 484 ALA A N 1
ATOM 3754 C CA . ALA A 1 484 ? 14.336 17.319 -49.641 1.00 41.19 484 ALA A CA 1
ATOM 3755 C C . ALA A 1 484 ? 13.614 16.979 -50.956 1.00 41.19 484 ALA A C 1
ATOM 3757 O O . ALA A 1 484 ? 12.609 17.607 -51.303 1.00 41.19 484 ALA A O 1
ATOM 3758 N N . ASN A 1 485 ? 14.108 15.964 -51.671 1.00 39.34 485 ASN A N 1
ATOM 3759 C CA . ASN A 1 485 ? 13.339 15.272 -52.702 1.00 39.34 485 ASN A CA 1
ATOM 3760 C C . ASN A 1 485 ? 12.174 14.543 -52.015 1.00 39.34 485 ASN A C 1
ATOM 3762 O O . ASN A 1 485 ? 12.245 13.348 -51.743 1.00 39.34 485 ASN A O 1
ATOM 3766 N N . LEU A 1 486 ? 11.109 15.277 -51.699 1.00 39.69 486 LEU A N 1
ATOM 3767 C CA . LEU A 1 486 ? 9.805 14.689 -51.437 1.00 39.69 486 LEU A CA 1
ATOM 3768 C C . LEU A 1 486 ? 9.274 14.157 -52.767 1.00 39.69 486 LEU A C 1
ATOM 3770 O O . LEU A 1 486 ? 9.358 14.840 -53.794 1.00 39.69 486 LEU A O 1
ATOM 3774 N N . THR A 1 487 ? 8.720 12.948 -52.769 1.00 48.12 487 THR A N 1
ATOM 3775 C CA . THR A 1 487 ? 7.976 12.485 -53.940 1.00 48.12 487 THR A CA 1
ATOM 3776 C C . THR A 1 487 ? 6.782 13.430 -54.167 1.00 48.12 487 THR A C 1
ATOM 3778 O O . THR A 1 487 ? 6.240 13.987 -53.205 1.00 48.12 487 THR A O 1
ATOM 3781 N N . PRO A 1 488 ? 6.345 13.659 -55.421 1.00 41.75 488 PRO A N 1
ATOM 3782 C CA . PRO A 1 488 ? 5.234 14.572 -55.716 1.00 41.75 488 PRO A CA 1
ATOM 3783 C C . PRO A 1 488 ? 3.955 14.280 -54.910 1.00 41.75 488 PRO A C 1
ATOM 3785 O O . PRO A 1 488 ? 3.199 15.194 -54.591 1.00 41.75 488 PRO A O 1
ATOM 3788 N N . GLU A 1 489 ? 3.749 13.020 -54.522 1.00 39.97 489 GLU A N 1
ATOM 3789 C CA . GLU A 1 489 ? 2.601 12.554 -53.740 1.00 39.97 489 GLU A CA 1
ATOM 3790 C C . GLU A 1 489 ? 2.650 12.995 -52.265 1.00 39.97 489 GLU A C 1
ATOM 3792 O O . GLU A 1 489 ? 1.619 13.373 -51.712 1.00 39.97 489 GLU A O 1
ATOM 3797 N N . THR A 1 490 ? 3.828 13.050 -51.630 1.00 40.62 490 THR A N 1
ATOM 3798 C CA . THR A 1 490 ? 3.953 13.509 -50.230 1.00 40.62 490 THR A CA 1
ATOM 3799 C C . THR A 1 490 ? 3.839 15.028 -50.107 1.00 40.62 490 THR A C 1
ATOM 3801 O O . THR A 1 490 ? 3.251 15.526 -49.145 1.00 40.62 490 THR A O 1
ATOM 3804 N N . SER A 1 491 ? 4.308 15.777 -51.112 1.00 37.94 491 SER A N 1
ATOM 3805 C CA . SER A 1 491 ? 4.089 17.231 -51.188 1.00 37.94 491 SER A CA 1
ATOM 3806 C C . SER A 1 491 ? 2.607 17.597 -51.354 1.00 37.94 491 SER A C 1
ATOM 3808 O O . SER A 1 491 ? 2.157 18.592 -50.783 1.00 37.94 491 SER A O 1
ATOM 3810 N N . ALA A 1 492 ? 1.832 16.789 -52.087 1.00 42.53 492 ALA A N 1
ATOM 3811 C CA . ALA A 1 492 ? 0.402 17.024 -52.294 1.00 42.53 492 ALA A CA 1
ATOM 3812 C C . ALA A 1 492 ? -0.418 16.805 -51.010 1.00 42.53 492 ALA A C 1
ATOM 3814 O O . ALA A 1 492 ? -1.285 17.616 -50.686 1.00 42.53 492 ALA A O 1
ATOM 3815 N N . VAL A 1 493 ? -0.093 15.768 -50.229 1.00 40.62 493 VAL A N 1
ATOM 3816 C CA . VAL A 1 493 ? -0.764 15.483 -48.949 1.00 40.62 493 VAL A CA 1
ATOM 3817 C C . VAL A 1 493 ? -0.444 16.556 -47.901 1.00 40.62 493 VAL A C 1
ATOM 3819 O O . VAL A 1 493 ? -1.348 17.003 -47.195 1.00 40.62 493 VAL A O 1
ATOM 3822 N N . LEU A 1 494 ? 0.798 17.056 -47.848 1.00 37.47 494 LEU A N 1
ATOM 3823 C CA . LEU A 1 494 ? 1.163 18.158 -46.948 1.00 37.47 494 LEU A CA 1
ATOM 3824 C C . LEU A 1 494 ? 0.487 19.487 -47.329 1.00 37.47 494 LEU A C 1
ATOM 3826 O O . LEU A 1 494 ? 0.039 20.217 -46.446 1.00 37.47 494 LEU A O 1
ATOM 3830 N N . GLN A 1 495 ? 0.363 19.805 -48.623 1.00 42.84 495 GLN A N 1
ATOM 3831 C CA . GLN A 1 495 ? -0.366 21.003 -49.065 1.00 42.84 495 GLN A CA 1
ATOM 3832 C C . GLN A 1 495 ? -1.879 20.899 -48.816 1.00 42.84 495 GLN A C 1
ATOM 3834 O O . GLN A 1 495 ? -2.519 21.906 -48.508 1.00 42.84 495 GLN A O 1
ATOM 3839 N N . GLN A 1 496 ? -2.453 19.696 -48.884 1.00 41.16 496 GLN A N 1
ATOM 3840 C CA . GLN A 1 496 ? -3.870 19.458 -48.603 1.00 41.16 496 GLN A CA 1
ATOM 3841 C C . GLN A 1 496 ? -4.186 19.497 -47.097 1.00 41.16 496 GLN A C 1
ATOM 3843 O O . GLN A 1 496 ? -5.245 19.982 -46.704 1.00 41.16 496 GLN A O 1
ATOM 3848 N N . PHE A 1 497 ? -3.246 19.078 -46.246 1.00 38.00 497 PHE A N 1
ATOM 3849 C CA . PHE A 1 497 ? -3.397 19.149 -44.789 1.00 38.00 497 PHE A CA 1
ATOM 3850 C C . PHE A 1 497 ? -3.194 20.574 -44.243 1.00 38.00 497 PHE A C 1
ATOM 3852 O O . PHE A 1 497 ? -3.889 20.990 -43.319 1.00 38.00 497 PHE A O 1
ATOM 3859 N N . MET A 1 498 ? -2.301 21.365 -44.853 1.00 44.25 498 MET A N 1
ATOM 3860 C CA . MET A 1 498 ? -2.066 22.762 -44.456 1.00 44.25 498 MET A CA 1
ATOM 3861 C C . MET A 1 498 ? -3.126 23.755 -44.969 1.00 44.25 498 MET A C 1
ATOM 3863 O O . MET A 1 498 ? -3.176 24.883 -44.486 1.00 44.25 498 MET A O 1
ATOM 3867 N N . SER A 1 499 ? -3.980 23.369 -45.926 1.00 44.12 499 SER A N 1
ATOM 3868 C CA . SER A 1 499 ? -4.986 24.262 -46.534 1.00 44.12 499 SER A CA 1
ATOM 3869 C C . SER A 1 499 ? -6.406 24.140 -45.960 1.00 44.12 499 SER A C 1
ATOM 3871 O O . SER A 1 499 ? -7.300 24.852 -46.411 1.00 44.12 499 SER A O 1
ATOM 3873 N N . GLY A 1 500 ? -6.634 23.306 -44.938 1.00 35.88 500 GLY A N 1
ATOM 3874 C CA . GLY A 1 500 ? -7.883 23.315 -44.157 1.00 35.88 500 GLY A CA 1
ATOM 3875 C C . GLY A 1 500 ? -9.164 22.948 -44.927 1.00 35.88 500 GLY A C 1
ATOM 3876 O O . GLY A 1 500 ? -10.250 23.375 -44.541 1.00 35.88 500 GLY A O 1
ATOM 3877 N N . GLY A 1 501 ? -9.067 22.179 -46.016 1.00 35.44 501 GLY A N 1
ATOM 3878 C CA . GLY A 1 501 ? -10.221 21.750 -46.813 1.00 35.44 501 GLY A CA 1
ATOM 3879 C C . GLY A 1 501 ? -10.813 20.419 -46.339 1.00 35.44 501 GLY A C 1
ATOM 3880 O O . GLY A 1 501 ? -10.179 19.376 -46.481 1.00 35.44 501 GLY A O 1
ATOM 3881 N N . GLY A 1 502 ? -12.041 20.440 -45.813 1.00 35.47 502 GLY A N 1
ATOM 3882 C CA . GLY A 1 502 ? -12.810 19.234 -45.483 1.00 35.47 502 GLY A CA 1
ATOM 3883 C C . GLY A 1 502 ? -13.181 18.414 -46.726 1.00 35.47 502 GLY A C 1
ATOM 3884 O O . GLY A 1 502 ? -13.570 18.967 -47.755 1.00 35.47 502 GLY A O 1
ATOM 3885 N N . VAL A 1 503 ? -13.072 17.087 -46.626 1.00 34.31 503 VAL A N 1
ATOM 3886 C CA . VAL A 1 503 ? -13.435 16.136 -47.691 1.00 34.31 503 VAL A CA 1
ATOM 3887 C C . VAL A 1 503 ? -14.907 15.707 -47.533 1.00 34.31 503 VAL A C 1
ATOM 3889 O O . VAL A 1 503 ? -15.334 15.449 -46.406 1.00 34.31 503 VAL A O 1
ATOM 3892 N N . PRO A 1 504 ? -15.698 15.616 -48.623 1.00 35.47 504 PRO A N 1
ATOM 3893 C CA . PRO A 1 504 ? -17.104 15.228 -48.574 1.00 35.47 504 PRO A CA 1
ATOM 3894 C C . PRO A 1 504 ? -17.280 13.702 -48.530 1.00 35.47 504 PRO A C 1
ATOM 3896 O O . PRO A 1 504 ? -16.545 12.951 -49.170 1.00 35.47 504 PRO A O 1
ATOM 3899 N N . VAL A 1 505 ? -18.302 13.252 -47.802 1.00 33.94 505 VAL A N 1
ATOM 3900 C CA . VAL A 1 505 ? -18.699 11.840 -47.685 1.00 33.94 505 VAL A CA 1
ATOM 3901 C C . VAL A 1 505 ? -19.632 11.458 -48.849 1.00 33.94 505 VAL A C 1
ATOM 3903 O O . VAL A 1 505 ? -20.592 12.192 -49.099 1.00 33.94 505 VAL A O 1
ATOM 3906 N N . PRO A 1 506 ? -19.427 10.325 -49.552 1.00 35.38 506 PRO A N 1
ATOM 3907 C CA . PRO A 1 506 ? -20.408 9.790 -50.490 1.00 35.38 506 PRO A CA 1
ATOM 3908 C C . PRO A 1 506 ? -21.496 9.012 -49.738 1.00 35.38 506 PRO A C 1
ATOM 3910 O O . PRO A 1 506 ? -21.208 8.125 -48.937 1.00 35.38 506 PRO A O 1
ATOM 3913 N N . GLY A 1 507 ? -22.753 9.365 -50.003 1.00 37.22 507 GLY A N 1
ATOM 3914 C CA . GLY A 1 507 ? -23.928 8.790 -49.355 1.00 37.22 507 GLY A CA 1
ATOM 3915 C C . GLY A 1 507 ? -24.310 7.392 -49.849 1.00 37.22 507 GLY A C 1
ATOM 3916 O O . GLY A 1 507 ? -24.215 7.077 -51.033 1.00 37.22 507 GLY A O 1
ATOM 3917 N N . GLY A 1 508 ? -24.838 6.598 -48.917 1.00 31.73 508 GLY A N 1
ATOM 3918 C CA . GLY A 1 508 ? -25.646 5.409 -49.167 1.00 31.73 508 GLY A CA 1
ATOM 3919 C C . GLY A 1 508 ? -26.785 5.370 -48.149 1.00 31.73 508 GLY A C 1
ATOM 3920 O O . GLY A 1 508 ? -26.558 5.077 -46.980 1.00 31.73 508 GLY A O 1
ATOM 3921 N N . GLN A 1 509 ? -27.993 5.729 -48.586 1.00 37.44 509 GLN A N 1
ATOM 3922 C CA . GLN A 1 509 ? -29.237 5.603 -47.822 1.00 37.44 509 GLN A CA 1
ATOM 3923 C C . GLN A 1 509 ? -29.670 4.131 -47.769 1.00 37.44 509 GLN A C 1
ATOM 3925 O O . GLN A 1 509 ? -29.914 3.526 -48.813 1.00 37.44 509 GLN A O 1
ATOM 3930 N N . GLN A 1 510 ? -29.833 3.585 -46.565 1.00 34.25 510 GLN A N 1
ATOM 3931 C CA . GLN A 1 510 ? -30.749 2.476 -46.297 1.00 34.25 510 GLN A CA 1
ATOM 3932 C C . GLN A 1 510 ? -31.558 2.823 -45.046 1.00 34.25 510 GLN A C 1
ATOM 3934 O O . GLN A 1 510 ? -31.010 2.957 -43.953 1.00 34.25 510 GLN A O 1
ATOM 3939 N N . ASP A 1 511 ? -32.859 3.023 -45.250 1.00 35.12 511 ASP A N 1
ATOM 3940 C CA . ASP A 1 511 ? -33.839 3.305 -44.208 1.00 35.12 511 ASP A CA 1
ATOM 3941 C C . ASP A 1 511 ? -34.019 2.085 -43.293 1.00 35.12 511 ASP A C 1
ATOM 3943 O O . ASP A 1 511 ? -34.292 0.977 -43.760 1.00 35.12 511 ASP A O 1
ATOM 3947 N N . MET A 1 512 ? -33.912 2.302 -41.979 1.00 34.19 512 MET A N 1
ATOM 3948 C CA . MET A 1 512 ? -34.385 1.357 -40.965 1.00 34.19 512 MET A CA 1
ATOM 3949 C C . MET A 1 512 ? -35.761 1.793 -40.438 1.00 34.19 512 MET A C 1
ATOM 3951 O O . MET A 1 512 ? -35.980 2.990 -40.235 1.00 34.19 512 MET A O 1
ATOM 3955 N N . PRO A 1 513 ? -36.693 0.850 -40.204 1.00 40.38 513 PRO A N 1
ATOM 3956 C CA . PRO A 1 513 ? -38.046 1.171 -39.774 1.00 40.38 513 PRO A CA 1
ATOM 3957 C C . PRO A 1 513 ? -38.085 1.646 -38.319 1.00 40.38 513 PRO A C 1
ATOM 3959 O O . PRO A 1 513 ? -37.358 1.169 -37.446 1.00 40.38 513 PRO A O 1
ATOM 3962 N N . SER A 1 514 ? -38.979 2.596 -38.066 1.00 44.31 514 SER A N 1
ATOM 3963 C CA . SER A 1 514 ? -39.218 3.208 -36.766 1.00 44.31 514 SER A CA 1
ATOM 3964 C C . SER A 1 514 ? -39.753 2.205 -35.741 1.00 44.31 514 SER A C 1
ATOM 3966 O O . SER A 1 514 ? -40.546 1.312 -36.045 1.00 44.31 514 SER A O 1
ATOM 3968 N N . ARG A 1 515 ? -39.377 2.457 -34.485 1.00 36.03 515 ARG A N 1
ATOM 3969 C CA . ARG A 1 515 ? -39.684 1.719 -33.247 1.00 36.03 515 ARG A CA 1
ATOM 3970 C C . ARG A 1 515 ? -41.179 1.456 -32.967 1.00 36.03 515 ARG A C 1
ATOM 3972 O O . ARG A 1 515 ? -41.485 0.634 -32.112 1.00 36.03 515 ARG A O 1
ATOM 3979 N N . ASP A 1 516 ? -42.090 2.064 -33.724 1.00 42.44 516 ASP A N 1
ATOM 3980 C CA . ASP A 1 516 ? -43.542 1.868 -33.603 1.00 42.44 516 ASP A CA 1
ATOM 3981 C C . ASP A 1 516 ? -44.093 0.688 -34.432 1.00 42.44 516 ASP A C 1
ATOM 3983 O O . ASP A 1 516 ? -45.251 0.312 -34.269 1.00 42.44 516 ASP A O 1
ATOM 3987 N N . GLN A 1 517 ? -43.278 0.044 -35.281 1.00 44.12 517 GLN A N 1
ATOM 3988 C CA . GLN A 1 517 ? -43.684 -1.154 -36.042 1.00 44.12 517 GLN A CA 1
ATOM 3989 C C . GLN A 1 517 ? -43.419 -2.491 -35.322 1.00 44.12 517 GLN A C 1
ATOM 3991 O O . GLN A 1 517 ? -43.807 -3.540 -35.830 1.00 44.12 517 GLN A O 1
ATOM 3996 N N . LEU A 1 518 ? -42.810 -2.477 -34.130 1.00 43.09 518 LEU A N 1
ATOM 3997 C CA . LEU A 1 518 ? -42.495 -3.688 -33.351 1.00 43.09 518 LEU A CA 1
ATOM 3998 C C . LEU A 1 518 ? -43.508 -4.010 -32.234 1.00 43.09 518 LEU A C 1
ATOM 4000 O O . LEU A 1 518 ? -43.308 -4.963 -31.487 1.00 43.09 518 LEU A O 1
ATOM 4004 N N . LEU A 1 519 ? -44.611 -3.261 -32.124 1.00 42.56 519 LEU A N 1
ATOM 4005 C CA . LEU A 1 519 ? -45.638 -3.445 -31.086 1.00 42.56 519 LEU A CA 1
ATOM 4006 C C . LEU A 1 519 ? -47.022 -3.771 -31.667 1.00 42.56 519 LEU A C 1
ATOM 4008 O O . LEU A 1 519 ? -48.010 -3.128 -31.333 1.00 42.56 519 LEU A O 1
ATOM 4012 N N . GLN A 1 520 ? -47.120 -4.790 -32.519 1.00 44.97 520 GLN A N 1
ATOM 4013 C CA . GLN A 1 520 ? -48.392 -5.442 -32.855 1.00 44.97 520 GLN A CA 1
ATOM 4014 C C . GLN A 1 520 ? -48.139 -6.934 -33.099 1.00 44.97 520 GLN A C 1
ATOM 4016 O O . GLN A 1 520 ? -47.413 -7.269 -34.028 1.00 44.97 520 GLN A O 1
ATOM 4021 N N . ASN A 1 521 ? -48.726 -7.772 -32.227 1.00 37.47 521 ASN A N 1
ATOM 4022 C CA . ASN A 1 521 ? -48.871 -9.248 -32.195 1.00 37.47 521 ASN A CA 1
ATOM 4023 C C . ASN A 1 521 ? -48.440 -9.738 -30.792 1.00 37.47 521 ASN A C 1
ATOM 4025 O O . ASN A 1 521 ? -47.269 -9.656 -30.462 1.00 37.47 521 ASN A O 1
ATOM 4029 N N . GLY A 1 522 ? -49.268 -10.214 -29.861 1.00 31.53 522 GLY A N 1
ATOM 4030 C CA . GLY A 1 522 ? -50.621 -10.755 -29.913 1.00 31.53 522 GLY A CA 1
ATOM 4031 C C . GLY A 1 522 ? -50.630 -12.151 -29.264 1.00 31.53 522 GLY A C 1
ATOM 4032 O O . GLY A 1 522 ? -49.886 -13.014 -29.711 1.00 31.53 522 GLY A O 1
ATOM 4033 N N . MET A 1 523 ? -51.549 -12.356 -28.302 1.00 31.97 523 MET A N 1
ATOM 4034 C CA . MET A 1 523 ? -51.978 -13.613 -27.632 1.00 31.97 523 MET A CA 1
ATOM 4035 C C . MET A 1 523 ? -51.176 -14.054 -26.390 1.00 31.97 523 MET A C 1
ATOM 4037 O O . MET A 1 523 ? -49.960 -13.965 -26.387 1.00 31.97 523 MET A O 1
ATOM 4041 N N . ALA A 1 524 ? -51.737 -14.640 -25.325 1.00 33.78 524 ALA A N 1
ATOM 4042 C CA . ALA A 1 524 ? -53.067 -14.719 -24.689 1.00 33.78 524 ALA A CA 1
ATOM 4043 C C . ALA A 1 524 ? -52.857 -15.493 -23.349 1.00 33.78 524 ALA A C 1
ATOM 4045 O O . ALA A 1 524 ? -51.867 -16.215 -23.238 1.00 33.78 524 ALA A O 1
ATOM 4046 N N . PRO A 1 525 ? -53.732 -15.376 -22.329 1.00 35.97 525 PRO A N 1
ATOM 4047 C CA . PRO A 1 525 ? -53.426 -15.806 -20.961 1.00 35.97 525 PRO A CA 1
ATOM 4048 C C . PRO A 1 525 ? -53.889 -17.242 -20.650 1.00 35.97 525 PRO A C 1
ATOM 4050 O O . PRO A 1 525 ? -54.965 -17.656 -21.084 1.00 35.97 525 PRO A O 1
ATOM 4053 N N . GLN A 1 526 ? -53.136 -17.972 -19.818 1.00 32.06 526 GLN A N 1
ATOM 4054 C CA . GLN A 1 526 ? -53.600 -19.212 -19.179 1.00 32.06 526 GLN A CA 1
ATOM 4055 C C . GLN A 1 526 ? -53.524 -19.150 -17.646 1.00 32.06 526 GLN A C 1
ATOM 4057 O O . GLN A 1 526 ? -52.454 -19.134 -17.058 1.00 32.06 526 GLN A O 1
ATOM 4062 N N . GLN A 1 527 ? -54.730 -19.098 -17.076 1.00 31.00 527 GLN A N 1
ATOM 4063 C CA . GLN A 1 527 ? -55.301 -19.903 -15.988 1.00 31.00 527 GLN A CA 1
ATOM 4064 C C . GLN A 1 527 ? -54.584 -20.058 -14.636 1.00 31.00 527 GLN A C 1
ATOM 4066 O O . GLN A 1 527 ? -53.414 -20.384 -14.496 1.00 31.00 527 GLN A O 1
ATOM 4071 N N . SER A 1 528 ? -55.430 -19.866 -13.631 1.00 33.22 528 SER A N 1
ATOM 4072 C CA . SER A 1 528 ? -55.202 -19.758 -12.203 1.00 33.22 528 SER A CA 1
ATOM 4073 C C . SER A 1 528 ? -55.185 -21.111 -11.474 1.00 33.22 528 SER A C 1
ATOM 4075 O O . SER A 1 528 ? -56.038 -21.950 -11.749 1.00 33.22 528 SER A O 1
ATOM 4077 N N . GLN A 1 529 ? -54.358 -21.161 -10.415 1.00 33.19 529 GLN A N 1
ATOM 4078 C CA . GLN A 1 529 ? -54.530 -21.874 -9.125 1.00 33.19 529 GLN A CA 1
ATOM 4079 C C . GLN A 1 529 ? -54.416 -23.423 -9.087 1.00 33.19 529 GLN A C 1
ATOM 4081 O O . GLN A 1 529 ? -54.653 -24.061 -10.108 1.00 33.19 529 GLN A O 1
ATOM 4086 N N . PRO A 1 530 ? -54.095 -24.057 -7.921 1.00 43.41 530 PRO A N 1
ATOM 4087 C CA . PRO A 1 530 ? -54.188 -23.523 -6.550 1.00 43.41 530 PRO A CA 1
ATOM 4088 C C . PRO A 1 530 ? -53.008 -23.759 -5.576 1.00 43.41 530 PRO A C 1
ATOM 4090 O O . PRO A 1 530 ? -52.217 -24.688 -5.681 1.00 43.41 530 PRO A O 1
ATOM 4093 N N . ASN A 1 531 ? -53.006 -22.869 -4.580 1.00 36.31 531 ASN A N 1
ATOM 4094 C CA . ASN A 1 531 ? -52.715 -23.018 -3.150 1.00 36.31 531 ASN A CA 1
ATOM 4095 C C . ASN A 1 531 ? -52.370 -24.431 -2.624 1.00 36.31 531 ASN A C 1
ATOM 4097 O O . ASN A 1 531 ? -53.220 -25.321 -2.656 1.00 36.31 531 ASN A O 1
ATOM 4101 N N . VAL A 1 532 ? -51.186 -24.575 -2.017 1.00 32.44 532 VAL A N 1
ATOM 4102 C CA . VAL A 1 532 ? -50.831 -25.673 -1.100 1.00 32.44 532 VAL A CA 1
ATOM 4103 C C . VAL A 1 532 ? -49.966 -25.100 0.033 1.00 32.44 532 VAL A C 1
ATOM 4105 O O . VAL A 1 532 ? -48.845 -24.656 -0.201 1.00 32.44 532 VAL A O 1
ATOM 4108 N N . GLU A 1 533 ? -50.521 -25.086 1.248 1.00 38.31 533 GLU A N 1
ATOM 4109 C CA . GLU A 1 533 ? -49.789 -24.971 2.520 1.00 38.31 533 GLU A CA 1
ATOM 4110 C C . GLU A 1 533 ? -48.895 -26.206 2.725 1.00 38.31 533 GLU A C 1
ATOM 4112 O O . GLU A 1 533 ? -49.227 -27.288 2.232 1.00 38.31 533 GLU A O 1
ATOM 4117 N N . PRO A 1 534 ? -47.830 -26.105 3.538 1.00 43.12 534 PRO A N 1
ATOM 4118 C CA . PRO A 1 534 ? -47.849 -27.007 4.688 1.00 43.12 534 PRO A CA 1
ATOM 4119 C C . PRO A 1 534 ? -47.300 -26.421 5.997 1.00 43.12 534 PRO A C 1
ATOM 4121 O O . PRO A 1 534 ? -46.218 -25.847 6.072 1.00 43.12 534 PRO A O 1
ATOM 4124 N N . GLU A 1 535 ? -48.099 -26.663 7.034 1.00 31.70 535 GLU A N 1
ATOM 4125 C CA . GLU A 1 535 ? -47.748 -27.335 8.290 1.00 31.70 535 GLU A CA 1
ATOM 4126 C C . GLU A 1 535 ? -46.569 -26.824 9.134 1.00 31.70 535 GLU A C 1
ATOM 4128 O O . GLU A 1 535 ? -45.390 -27.109 8.930 1.00 31.70 535 GLU A O 1
ATOM 4133 N N . ALA A 1 536 ? -46.976 -26.195 10.238 1.00 34.09 536 ALA A N 1
ATOM 4134 C CA . ALA A 1 536 ? -46.214 -26.016 11.456 1.00 34.09 536 ALA A CA 1
ATOM 4135 C C . ALA A 1 536 ? -45.803 -27.363 12.079 1.00 34.09 536 ALA A C 1
ATOM 4137 O O . ALA A 1 536 ? -46.644 -28.200 12.405 1.00 34.09 536 ALA A O 1
ATOM 4138 N N . SER A 1 537 ? -44.508 -27.517 12.351 1.00 35.38 537 SER A N 1
ATOM 4139 C CA . SER A 1 537 ? -43.974 -28.550 13.239 1.00 35.38 537 SER A CA 1
ATOM 4140 C C . SER A 1 537 ? -43.298 -27.877 14.427 1.00 35.38 537 SER A C 1
ATOM 4142 O O . SER A 1 537 ? -42.253 -27.245 14.299 1.00 35.38 537 SER A O 1
ATOM 4144 N N . GLY A 1 538 ? -43.941 -27.976 15.589 1.00 32.53 538 GLY A N 1
ATOM 4145 C CA . GLY A 1 538 ? -43.426 -27.465 16.850 1.00 32.53 538 GLY A CA 1
ATOM 4146 C C . GLY A 1 538 ? -42.355 -28.370 17.449 1.00 32.53 538 GLY A C 1
ATOM 4147 O O . GLY A 1 538 ? -42.508 -29.589 17.472 1.00 32.53 538 GLY A O 1
ATOM 4148 N N . LEU A 1 539 ? -41.321 -27.762 18.031 1.00 31.88 539 LEU A N 1
ATOM 4149 C CA . LEU A 1 539 ? -40.437 -28.420 18.987 1.00 31.88 539 LEU A CA 1
ATOM 4150 C C . LEU A 1 539 ? -40.147 -27.505 20.182 1.00 31.88 539 LEU A C 1
ATOM 4152 O O . LEU A 1 539 ? -40.063 -26.285 20.080 1.00 31.88 539 LEU A O 1
ATOM 4156 N N . ARG A 1 540 ? -40.099 -28.160 21.341 1.00 31.03 540 ARG A N 1
ATOM 4157 C CA . ARG A 1 540 ? -40.126 -27.620 22.701 1.00 31.03 540 ARG A CA 1
ATOM 4158 C C . ARG A 1 540 ? -38.773 -27.051 23.132 1.00 31.03 540 ARG A C 1
ATOM 4160 O O . ARG A 1 540 ? -37.739 -27.666 22.894 1.00 31.03 540 ARG A O 1
ATOM 4167 N N . ALA A 1 541 ? -38.820 -25.954 23.884 1.00 31.30 541 ALA A N 1
ATOM 4168 C CA . ALA A 1 541 ? -37.715 -25.447 24.691 1.00 31.30 541 ALA A CA 1
ATOM 4169 C C . ALA A 1 541 ? -37.380 -26.379 25.877 1.00 31.30 541 ALA A C 1
ATOM 4171 O O . ALA A 1 541 ? -38.301 -26.943 26.480 1.00 31.30 541 ALA A O 1
ATOM 4172 N N . PRO A 1 542 ? -36.101 -26.481 26.285 1.00 38.59 542 PRO A N 1
ATOM 4173 C CA . PRO A 1 542 ? -35.729 -26.925 27.617 1.00 38.59 542 PRO A CA 1
ATOM 4174 C C . PRO A 1 542 ? -35.393 -25.751 28.555 1.00 38.59 542 PRO A C 1
ATOM 4176 O O . PRO A 1 542 ? -34.667 -24.818 28.222 1.00 38.59 542 PRO A O 1
ATOM 4179 N N . THR A 1 543 ? -35.950 -25.861 29.756 1.00 38.16 543 THR A N 1
ATOM 4180 C CA . THR A 1 543 ? -35.770 -25.061 30.975 1.00 38.16 543 THR A CA 1
ATOM 4181 C C . THR A 1 543 ? -34.303 -25.019 31.453 1.00 38.16 543 THR A C 1
ATOM 4183 O O . THR A 1 543 ? -33.603 -26.024 31.311 1.00 38.16 543 THR A O 1
ATOM 4186 N N . PRO A 1 544 ? -33.827 -23.917 32.075 1.00 33.72 544 PRO A N 1
ATOM 4187 C CA . PRO A 1 544 ? -32.442 -23.785 32.529 1.00 33.72 544 PRO A CA 1
ATOM 4188 C C . PRO A 1 544 ? -32.202 -24.484 33.875 1.00 33.72 544 PRO A C 1
ATOM 4190 O O . PRO A 1 544 ? -33.074 -24.491 34.746 1.00 33.72 544 PRO A O 1
ATOM 4193 N N . MET A 1 545 ? -30.998 -25.031 34.071 1.00 28.81 545 MET A N 1
ATOM 4194 C CA . MET A 1 545 ? -30.570 -25.628 35.339 1.00 28.81 545 MET A CA 1
ATOM 4195 C C . MET A 1 545 ? -29.249 -25.012 35.833 1.00 28.81 545 MET A C 1
ATOM 4197 O O . MET A 1 545 ? -28.220 -25.103 35.177 1.00 28.81 545 MET A O 1
ATOM 4201 N N . ASN A 1 546 ? -29.353 -24.394 37.012 1.00 33.25 546 ASN A N 1
ATOM 4202 C CA . ASN A 1 546 ? -28.405 -24.248 38.123 1.00 33.25 546 ASN A CA 1
ATOM 4203 C C . ASN A 1 546 ? -26.921 -23.901 37.885 1.00 33.25 546 ASN A C 1
ATOM 4205 O O . ASN A 1 546 ? -26.084 -24.728 37.536 1.00 33.25 546 ASN A O 1
ATOM 4209 N N . ARG A 1 547 ? -26.606 -22.678 38.322 1.00 30.42 547 ARG A N 1
ATOM 4210 C CA . ARG A 1 547 ? -25.311 -22.165 38.788 1.00 30.42 547 ARG A CA 1
ATOM 4211 C C . ARG A 1 547 ? -24.997 -22.712 40.194 1.00 30.42 547 ARG A C 1
ATOM 4213 O O . ARG A 1 547 ? -25.919 -22.760 41.008 1.00 30.42 547 ARG A O 1
ATOM 4220 N N . PRO A 1 548 ? -23.730 -22.995 40.540 1.00 42.16 548 PRO A N 1
ATOM 4221 C CA . PRO A 1 548 ? -23.282 -22.908 41.920 1.00 42.16 548 PRO A CA 1
ATOM 4222 C C . PRO A 1 548 ? -22.315 -21.739 42.134 1.00 42.16 548 PRO A C 1
ATOM 4224 O O . PRO A 1 548 ? -21.530 -21.353 41.269 1.00 42.16 548 PRO A O 1
ATOM 4227 N N . GLU A 1 549 ? -22.449 -21.181 43.329 1.00 32.88 549 GLU A N 1
ATOM 4228 C CA . GLU A 1 549 ? -21.691 -20.101 43.943 1.00 32.88 549 GLU A CA 1
ATOM 4229 C C . GLU A 1 549 ? -20.201 -20.441 44.095 1.00 32.88 549 GLU A C 1
ATOM 4231 O O . GLU A 1 549 ? -19.847 -21.571 44.434 1.00 32.88 549 GLU A O 1
ATOM 4236 N N . GLN A 1 550 ? -19.333 -19.433 43.976 1.00 33.56 550 GLN A N 1
ATOM 4237 C CA . GLN A 1 550 ? -18.094 -19.408 44.750 1.00 33.56 550 GLN A CA 1
ATOM 4238 C C . GLN A 1 550 ? -17.673 -17.974 45.090 1.00 33.56 550 GLN A C 1
ATOM 4240 O O . GLN A 1 550 ? -17.512 -17.109 44.235 1.00 33.56 550 GLN A O 1
ATOM 4245 N N . THR A 1 551 ? -17.541 -17.761 46.394 1.00 33.38 551 THR A N 1
ATOM 4246 C CA . THR A 1 551 ? -17.121 -16.560 47.114 1.00 33.38 551 THR A CA 1
ATOM 4247 C C . THR A 1 551 ? -15.604 -16.537 47.327 1.00 33.38 551 THR A C 1
ATOM 4249 O O . THR A 1 551 ? -15.040 -17.556 47.723 1.00 33.38 551 THR A O 1
ATOM 4252 N N . GLY A 1 552 ? -14.964 -15.368 47.214 1.00 32.19 552 GLY A N 1
ATOM 4253 C CA . GLY A 1 552 ? -13.615 -15.120 47.750 1.00 32.19 552 GLY A CA 1
ATOM 4254 C C . GLY A 1 552 ? -13.041 -13.750 47.340 1.00 32.19 552 GLY A C 1
ATOM 4255 O O . GLY A 1 552 ? -13.074 -13.449 46.151 1.00 32.19 552 GLY A O 1
ATOM 4256 N N . PRO A 1 553 ? -12.537 -12.902 48.268 1.00 40.06 553 PRO A N 1
ATOM 4257 C CA . PRO A 1 553 ? -12.263 -11.491 47.984 1.00 40.06 553 PRO A CA 1
ATOM 4258 C C . PRO A 1 553 ? -10.810 -11.237 47.548 1.00 40.06 553 PRO A C 1
ATOM 4260 O O . PRO A 1 553 ? -9.867 -11.516 48.291 1.00 40.06 553 PRO A O 1
ATOM 4263 N N . GLY A 1 554 ? -10.633 -10.640 46.368 1.00 33.72 554 GLY A N 1
ATOM 4264 C CA . GLY A 1 554 ? -9.372 -10.061 45.901 1.00 33.72 554 GLY A CA 1
ATOM 4265 C C . GLY A 1 554 ? -9.390 -8.540 46.051 1.00 33.72 554 GLY A C 1
ATOM 4266 O O . GLY A 1 554 ? -10.343 -7.883 45.652 1.00 33.72 554 GLY A O 1
ATOM 4267 N N . ARG A 1 555 ? -8.351 -7.981 46.675 1.00 41.69 555 ARG A N 1
ATOM 4268 C CA . ARG A 1 555 ? -8.140 -6.535 46.833 1.00 41.69 555 ARG A CA 1
ATOM 4269 C C . ARG A 1 555 ? -7.844 -5.890 45.476 1.00 41.69 555 ARG A C 1
ATOM 4271 O O . ARG A 1 555 ? -6.813 -6.189 44.885 1.00 41.69 555 ARG A O 1
ATOM 4278 N N . GLU A 1 556 ? -8.694 -4.965 45.049 1.00 33.81 556 GLU A N 1
ATOM 4279 C CA . GLU A 1 556 ? -8.457 -4.103 43.886 1.00 33.81 556 GLU A CA 1
ATOM 4280 C C . GLU A 1 556 ? -7.701 -2.824 44.272 1.00 33.81 556 GLU A C 1
ATOM 4282 O O . GLU A 1 556 ? -7.898 -2.251 45.349 1.00 33.81 556 GLU A O 1
ATOM 4287 N N . SER A 1 557 ? -6.806 -2.398 43.380 1.00 38.91 557 SER A N 1
ATOM 4288 C CA . SER A 1 557 ? -5.973 -1.202 43.496 1.00 38.91 557 SER A CA 1
ATOM 4289 C C . SER A 1 557 ? -6.710 0.062 43.003 1.00 38.91 557 SER A C 1
ATOM 4291 O O . SER A 1 557 ? -7.660 -0.033 42.226 1.00 38.91 557 SER A O 1
ATOM 4293 N N . PRO A 1 558 ? -6.291 1.278 43.415 1.00 32.22 558 PRO A N 1
ATOM 4294 C CA . PRO A 1 558 ? -7.045 2.516 43.168 1.00 32.22 558 PRO A CA 1
ATOM 4295 C C . PRO A 1 558 ? -7.114 2.987 41.703 1.00 32.22 558 PRO A C 1
ATOM 4297 O O . PRO A 1 558 ? -7.852 3.925 41.419 1.00 32.22 558 PRO A O 1
ATOM 4300 N N . ALA A 1 559 ? -6.382 2.359 40.777 1.00 38.38 559 ALA A N 1
ATOM 4301 C CA . ALA A 1 559 ? -6.305 2.784 39.375 1.00 38.38 559 ALA A CA 1
ATOM 4302 C C . ALA A 1 559 ? -7.507 2.333 38.512 1.00 38.38 559 ALA A C 1
ATOM 4304 O O . ALA A 1 559 ? -7.735 2.894 37.448 1.00 38.38 559 ALA A O 1
ATOM 4305 N N . GLY A 1 560 ? -8.326 1.380 38.979 1.00 36.53 560 GLY A N 1
ATOM 4306 C CA . GLY A 1 560 ? -9.461 0.829 38.214 1.00 36.53 560 GLY A CA 1
ATOM 4307 C C . GLY A 1 560 ? -10.783 1.610 38.290 1.00 36.53 560 GLY A C 1
ATOM 4308 O O . GLY A 1 560 ? -11.758 1.221 37.654 1.00 36.53 560 GLY A O 1
ATOM 4309 N N . ARG A 1 561 ? -10.872 2.704 39.063 1.00 36.53 561 ARG A N 1
ATOM 4310 C CA . ARG A 1 561 ? -12.155 3.407 39.302 1.00 36.53 561 ARG A CA 1
ATOM 4311 C C . ARG A 1 561 ? -12.516 4.503 38.303 1.00 36.53 561 ARG A C 1
ATOM 4313 O O . ARG A 1 561 ? -13.660 4.941 38.317 1.00 36.53 561 ARG A O 1
ATOM 4320 N N . ALA A 1 562 ? -11.594 4.938 37.448 1.00 37.53 562 ALA A N 1
ATOM 4321 C CA . ALA A 1 562 ? -11.873 6.017 36.498 1.00 37.53 562 ALA A CA 1
ATOM 4322 C C . ALA A 1 562 ? -12.475 5.533 35.162 1.00 37.53 562 ALA A C 1
ATOM 4324 O O . ALA A 1 562 ? -13.039 6.342 34.437 1.00 37.53 562 ALA A O 1
ATOM 4325 N N . VAL A 1 563 ? -12.409 4.230 34.853 1.00 38.75 563 VAL A N 1
ATOM 4326 C CA . VAL A 1 563 ? -12.778 3.692 33.523 1.00 38.75 563 VAL A CA 1
ATOM 4327 C C . VAL A 1 563 ? -14.050 2.823 33.550 1.00 38.75 563 VAL A C 1
ATOM 4329 O O . VAL A 1 563 ? -14.672 2.589 32.520 1.00 38.75 563 VAL A O 1
ATOM 4332 N N . HIS A 1 564 ? -14.539 2.418 34.727 1.00 35.81 564 HIS A N 1
ATOM 4333 C CA . HIS A 1 564 ? -15.649 1.456 34.824 1.00 35.81 564 HIS A CA 1
ATOM 4334 C C . HIS A 1 564 ? -17.073 2.043 34.740 1.00 35.81 564 HIS A C 1
ATOM 4336 O O . HIS A 1 564 ? -18.042 1.291 34.767 1.00 35.81 564 HIS A O 1
ATOM 4342 N N . GLY A 1 565 ? -17.231 3.364 34.617 1.00 33.78 565 GLY A N 1
ATOM 4343 C CA . GLY A 1 565 ? -18.549 4.016 34.575 1.00 33.78 565 GLY A CA 1
ATOM 4344 C C . GLY A 1 565 ? -19.275 3.977 33.223 1.00 33.78 565 GLY A C 1
ATOM 4345 O O . GLY A 1 565 ? -20.405 4.445 33.154 1.00 33.78 565 GLY A O 1
ATOM 4346 N N . ALA A 1 566 ? -18.652 3.457 32.158 1.00 33.38 566 ALA A N 1
ATOM 4347 C CA . ALA A 1 566 ? -19.122 3.653 30.780 1.00 33.38 566 ALA A CA 1
ATOM 4348 C C . ALA A 1 566 ? -19.480 2.370 29.994 1.00 33.38 566 ALA A C 1
ATOM 4350 O O . ALA A 1 566 ? -19.788 2.477 28.812 1.00 33.38 566 ALA A O 1
ATOM 4351 N N . LEU A 1 567 ? -19.453 1.166 30.591 1.00 32.62 567 LEU A N 1
ATOM 4352 C CA . LEU A 1 567 ? -19.503 -0.090 29.809 1.00 32.62 567 LEU A CA 1
ATOM 4353 C C . LEU A 1 567 ? -20.579 -1.133 30.180 1.00 32.62 567 LEU A C 1
ATOM 4355 O O . LEU A 1 567 ? -20.600 -2.198 29.571 1.00 32.62 567 LEU A O 1
ATOM 4359 N N . ASP A 1 568 ? -21.545 -0.831 31.054 1.00 31.42 568 ASP A N 1
ATOM 4360 C CA . ASP A 1 568 ? -22.639 -1.777 31.384 1.00 31.42 568 ASP A CA 1
ATOM 4361 C C . ASP A 1 568 ? -23.898 -1.658 30.485 1.00 31.42 568 ASP A C 1
ATOM 4363 O O . ASP A 1 568 ? -24.918 -2.297 30.741 1.00 31.42 568 ASP A O 1
ATOM 4367 N N . GLY A 1 569 ? -23.856 -0.872 29.400 1.00 32.62 569 GLY A N 1
ATOM 4368 C CA . GLY A 1 569 ? -25.034 -0.573 28.563 1.00 32.62 569 GLY A CA 1
ATOM 4369 C C . GLY A 1 569 ? -25.242 -1.406 27.287 1.00 32.62 569 GLY A C 1
ATOM 4370 O O . GLY A 1 569 ? -26.288 -1.280 26.661 1.00 32.62 569 GLY A O 1
ATOM 4371 N N . VAL A 1 570 ? -24.293 -2.247 26.857 1.00 30.66 570 VAL A N 1
ATOM 4372 C CA . VAL A 1 570 ? -24.233 -2.681 25.435 1.00 30.66 570 VAL A CA 1
ATOM 4373 C C . VAL A 1 570 ? -24.783 -4.097 25.154 1.00 30.66 570 VAL A C 1
ATOM 4375 O O . VAL A 1 570 ? -24.788 -4.555 24.018 1.00 30.66 570 VAL A O 1
ATOM 4378 N N . GLN A 1 571 ? -25.338 -4.816 26.135 1.00 28.47 571 GLN A N 1
ATOM 4379 C CA . GLN A 1 571 ? -25.764 -6.218 25.925 1.00 28.47 571 GLN A CA 1
ATOM 4380 C C . GLN A 1 571 ? -27.234 -6.456 25.516 1.00 28.47 571 GLN A C 1
ATOM 4382 O O . GLN A 1 571 ? -27.682 -7.602 25.515 1.00 28.47 571 GLN A O 1
ATOM 4387 N N . GLY A 1 572 ? -27.996 -5.433 25.117 1.00 31.75 572 GLY A N 1
ATOM 4388 C CA . GLY A 1 572 ? -29.438 -5.580 24.870 1.00 31.75 572 GLY A CA 1
ATOM 4389 C C . GLY A 1 572 ? -29.973 -4.972 23.576 1.00 31.75 572 GLY A C 1
ATOM 4390 O O . GLY A 1 572 ? -30.881 -4.161 23.671 1.00 31.75 572 GLY A O 1
ATOM 4391 N N . LEU A 1 573 ? -29.472 -5.333 22.383 1.00 26.98 573 LEU A N 1
ATOM 4392 C CA . LEU A 1 573 ? -30.040 -4.815 21.119 1.00 26.98 573 LEU A CA 1
ATOM 4393 C C . LEU A 1 573 ? -29.753 -5.697 19.882 1.00 26.98 573 LEU A C 1
ATOM 4395 O O . LEU A 1 573 ? -29.077 -5.288 18.947 1.00 26.98 573 LEU A O 1
ATOM 4399 N N . VAL A 1 574 ? -30.297 -6.922 19.848 1.00 28.36 574 VAL A N 1
ATOM 4400 C CA . VAL A 1 574 ? -30.311 -7.758 18.618 1.00 28.36 574 VAL A CA 1
ATOM 4401 C C . VAL A 1 574 ? -31.722 -8.053 18.081 1.00 28.36 574 VAL A C 1
ATOM 4403 O O . VAL A 1 574 ? -31.856 -8.594 16.989 1.00 28.36 574 VAL A O 1
ATOM 4406 N N . HIS A 1 575 ? -32.816 -7.627 18.721 1.00 30.69 575 HIS A N 1
ATOM 4407 C CA . HIS A 1 575 ? -34.167 -7.877 18.185 1.00 30.69 575 HIS A CA 1
ATOM 4408 C C . HIS A 1 575 ? -35.107 -6.671 18.295 1.00 30.69 575 HIS A C 1
ATOM 4410 O O . HIS A 1 575 ? -35.862 -6.570 19.255 1.00 30.69 575 HIS A O 1
ATOM 4416 N N . ALA A 1 576 ? -35.105 -5.799 17.281 1.00 26.97 576 ALA A N 1
ATOM 4417 C CA . ALA A 1 576 ? -36.287 -5.047 16.839 1.00 26.97 576 ALA A CA 1
ATOM 4418 C C . ALA A 1 576 ? -35.980 -4.309 15.525 1.00 26.97 576 ALA A C 1
ATOM 4420 O O . ALA A 1 576 ? -35.096 -3.459 15.506 1.00 26.97 576 ALA A O 1
ATOM 4421 N N . GLY A 1 577 ? -36.721 -4.590 14.445 1.00 24.50 577 GLY A N 1
ATOM 4422 C CA . GLY A 1 577 ? -36.704 -3.699 13.277 1.00 24.50 577 GLY A CA 1
ATOM 4423 C C . GLY A 1 577 ? -36.984 -4.289 11.896 1.00 24.50 577 GLY A C 1
ATOM 4424 O O . GLY A 1 577 ? -36.450 -3.768 10.926 1.00 24.50 577 GLY A O 1
ATOM 4425 N N . ILE A 1 578 ? -37.814 -5.327 11.769 1.00 29.41 578 ILE A N 1
ATOM 4426 C CA . ILE A 1 578 ? -38.542 -5.586 10.517 1.00 29.41 578 ILE A CA 1
ATOM 4427 C C . ILE A 1 578 ? -39.994 -5.206 10.798 1.00 29.41 578 ILE A C 1
ATOM 4429 O O . ILE A 1 578 ? -40.644 -5.910 11.559 1.00 29.41 578 ILE A O 1
ATOM 4433 N N . ASP A 1 579 ? -40.429 -4.048 10.286 1.00 26.86 579 ASP A N 1
ATOM 4434 C CA . ASP A 1 579 ? -41.791 -3.757 9.802 1.00 26.86 579 ASP A CA 1
ATOM 4435 C C . ASP A 1 579 ? -41.957 -2.256 9.476 1.00 26.86 579 ASP A C 1
ATOM 4437 O O . ASP A 1 579 ? -41.667 -1.390 10.300 1.00 26.86 579 ASP A O 1
ATOM 4441 N N . GLY A 1 580 ? -42.494 -1.945 8.286 1.00 25.53 580 GLY A N 1
ATOM 4442 C CA . GLY A 1 580 ? -43.216 -0.684 8.056 1.00 25.53 580 GLY A CA 1
ATOM 4443 C C . GLY A 1 580 ? -42.694 0.290 6.990 1.00 25.53 580 GLY A C 1
ATOM 4444 O O . GLY A 1 580 ? -42.504 1.470 7.277 1.00 25.53 580 GLY A O 1
ATOM 4445 N N . VAL A 1 581 ? -42.575 -0.139 5.728 1.00 28.94 581 VAL A N 1
ATOM 4446 C CA . VAL A 1 581 ? -42.602 0.781 4.571 1.00 28.94 581 VAL A CA 1
ATOM 4447 C C . VAL A 1 581 ? -44.065 1.045 4.204 1.00 28.94 581 VAL A C 1
ATOM 4449 O O . VAL A 1 581 ? -44.765 0.131 3.776 1.00 28.94 581 VAL A O 1
ATOM 4452 N N . GLY A 1 582 ? -44.544 2.284 4.365 1.00 27.38 582 GLY A N 1
ATOM 4453 C CA . GLY A 1 582 ? -45.919 2.618 3.966 1.00 27.38 582 GLY A CA 1
ATOM 4454 C C . GLY A 1 582 ? -46.378 4.080 4.002 1.00 27.38 582 GLY A C 1
ATOM 4455 O O . GLY A 1 582 ? -47.481 4.352 3.539 1.00 27.38 582 GLY A O 1
ATOM 4456 N N . GLY A 1 583 ? -45.596 5.054 4.484 1.00 30.75 583 GLY A N 1
ATOM 4457 C CA . GLY A 1 583 ? -46.127 6.424 4.566 1.00 30.75 583 GLY A CA 1
ATOM 4458 C C . GLY A 1 583 ? -45.115 7.539 4.774 1.00 30.75 583 GLY A C 1
ATOM 4459 O O . GLY A 1 583 ? -45.142 8.173 5.816 1.00 30.75 583 GLY A O 1
ATOM 4460 N N . LEU A 1 584 ? -44.249 7.833 3.796 1.00 30.16 584 LEU A N 1
ATOM 4461 C CA . LEU A 1 584 ? -43.336 8.988 3.866 1.00 30.16 584 LEU A CA 1
ATOM 4462 C C . LEU A 1 584 ? -43.022 9.598 2.488 1.00 30.16 584 LEU A C 1
ATOM 4464 O O . LEU A 1 584 ? -41.884 9.581 2.041 1.00 30.16 584 LEU A O 1
ATOM 4468 N N . ILE A 1 585 ? -44.013 10.197 1.819 1.00 33.56 585 ILE A N 1
ATOM 4469 C CA . ILE A 1 585 ? -43.743 11.077 0.656 1.00 33.56 585 ILE A CA 1
ATOM 4470 C C . ILE A 1 585 ? -44.128 12.549 0.933 1.00 33.56 585 ILE A C 1
ATOM 4472 O O . ILE A 1 585 ? -43.629 13.455 0.273 1.00 33.56 585 ILE A O 1
ATOM 4476 N N . GLY A 1 586 ? -44.892 12.846 1.993 1.00 32.69 586 GLY A N 1
ATOM 4477 C CA . GLY A 1 586 ? -45.231 14.233 2.369 1.00 32.69 586 GLY A CA 1
ATOM 4478 C C . GLY A 1 586 ? -44.187 14.964 3.231 1.00 32.69 586 GLY A C 1
ATOM 4479 O O . GLY A 1 586 ? -44.034 16.174 3.119 1.00 32.69 586 GLY A O 1
ATOM 4480 N N . GLY A 1 587 ? -43.440 14.246 4.078 1.00 34.94 587 GLY A N 1
ATOM 4481 C CA . GLY A 1 587 ? -42.577 14.850 5.108 1.00 34.94 587 GLY A CA 1
ATOM 4482 C C . GLY A 1 587 ? -41.106 15.050 4.729 1.00 34.94 587 GLY A C 1
ATOM 4483 O O . GLY A 1 587 ? -40.332 15.492 5.573 1.00 34.94 587 GLY A O 1
ATOM 4484 N N . ALA A 1 588 ? -40.688 14.681 3.515 1.00 38.09 588 ALA A N 1
ATOM 4485 C CA . ALA A 1 588 ? -39.283 14.765 3.103 1.00 38.09 588 ALA A CA 1
ATOM 4486 C C . ALA A 1 588 ? -38.869 16.204 2.750 1.00 38.09 588 ALA A C 1
ATOM 4488 O O . ALA A 1 588 ? -37.826 16.669 3.193 1.00 38.09 588 ALA A O 1
ATOM 4489 N N . ARG A 1 589 ? -39.728 16.949 2.040 1.00 39.97 589 ARG A N 1
ATOM 4490 C CA . ARG A 1 589 ? -39.427 18.329 1.613 1.00 39.97 589 ARG A CA 1
ATOM 4491 C C . ARG A 1 589 ? -39.398 19.327 2.769 1.00 39.97 589 ARG A C 1
ATOM 4493 O O . ARG A 1 589 ? -38.585 20.244 2.763 1.00 39.97 589 ARG A O 1
ATOM 4500 N N . GLU A 1 590 ? -40.252 19.125 3.770 1.00 42.50 590 GLU A N 1
ATOM 4501 C CA . GLU A 1 590 ? -40.280 19.982 4.958 1.00 42.50 590 GLU A CA 1
ATOM 4502 C C . GLU A 1 590 ? -39.083 19.702 5.879 1.00 42.50 590 GLU A C 1
ATOM 4504 O O . GLU A 1 590 ? -38.443 20.637 6.350 1.00 42.50 590 GLU A O 1
ATOM 4509 N N . ARG A 1 591 ? -38.679 18.432 6.027 1.00 44.47 591 ARG A N 1
ATOM 4510 C CA . ARG A 1 591 ? -37.453 18.066 6.756 1.00 44.47 591 ARG A CA 1
ATOM 4511 C C . ARG A 1 591 ? -36.177 18.533 6.057 1.00 44.47 591 ARG A C 1
ATOM 4513 O O . ARG A 1 591 ? -35.228 18.925 6.724 1.00 44.47 591 ARG A O 1
ATOM 4520 N N . GLU A 1 592 ? -36.161 18.564 4.728 1.00 41.91 592 GLU A N 1
ATOM 4521 C CA . GLU A 1 592 ? -35.040 19.101 3.949 1.00 41.91 592 GLU A CA 1
ATOM 4522 C C . GLU A 1 592 ? -34.938 20.636 4.051 1.00 41.91 592 GLU A C 1
ATOM 4524 O O . GLU A 1 592 ? -33.842 21.200 4.052 1.00 41.91 592 GLU A O 1
ATOM 4529 N N . ARG A 1 593 ? -36.072 21.342 4.168 1.00 53.09 593 ARG A N 1
ATOM 4530 C CA . ARG A 1 593 ? -36.098 22.786 4.453 1.00 53.09 593 ARG A CA 1
ATOM 4531 C C . ARG A 1 593 ? -35.592 23.078 5.868 1.00 53.09 593 ARG A C 1
ATOM 4533 O O . ARG A 1 593 ? -34.644 23.845 6.016 1.00 53.09 593 ARG A O 1
ATOM 4540 N N . GLN A 1 594 ? -36.141 22.388 6.866 1.00 44.16 594 GLN A N 1
ATOM 4541 C CA . GLN A 1 594 ? -35.746 22.523 8.272 1.00 44.16 594 GLN A CA 1
ATOM 4542 C C . GLN A 1 594 ? -34.270 22.155 8.494 1.00 44.16 594 GLN A C 1
ATOM 4544 O O . GLN A 1 594 ? -33.560 22.857 9.206 1.00 44.16 594 GLN A O 1
ATOM 4549 N N . GLY A 1 595 ? -33.767 21.118 7.814 1.00 47.44 595 GLY A N 1
ATOM 4550 C CA . GLY A 1 595 ? -32.353 20.738 7.855 1.00 47.44 595 GLY A CA 1
ATOM 4551 C C . GLY A 1 595 ? -31.418 21.802 7.269 1.00 47.44 595 GLY A C 1
ATOM 4552 O O . GLY A 1 595 ? -30.348 22.054 7.824 1.00 47.44 595 GLY A O 1
ATOM 4553 N N . ARG A 1 596 ? -31.821 22.482 6.186 1.00 47.88 596 ARG A N 1
ATOM 4554 C CA . ARG A 1 596 ? -31.034 23.577 5.588 1.00 47.88 596 ARG A CA 1
ATOM 4555 C C . ARG A 1 596 ? -31.016 24.828 6.463 1.00 47.88 596 ARG A C 1
ATOM 4557 O O . ARG A 1 596 ? -29.955 25.428 6.633 1.00 47.88 596 ARG A O 1
ATOM 4564 N N . GLU A 1 597 ? -32.153 25.196 7.045 1.00 46.34 597 GLU A N 1
ATOM 4565 C CA . GLU A 1 597 ? -32.259 26.337 7.967 1.00 46.34 597 GLU A CA 1
ATOM 4566 C C . GLU A 1 597 ? -31.451 26.089 9.255 1.00 46.34 597 GLU A C 1
ATOM 4568 O O . GLU A 1 597 ? -30.698 26.959 9.697 1.00 46.34 597 GLU A O 1
ATOM 4573 N N . TYR A 1 598 ? -31.493 24.861 9.779 1.00 45.22 598 TYR A N 1
ATOM 4574 C CA . TYR A 1 598 ? -30.705 24.420 10.931 1.00 45.22 598 TYR A CA 1
ATOM 4575 C C . TYR A 1 598 ? -29.185 24.437 10.669 1.00 45.22 598 TYR A C 1
ATOM 4577 O O . TYR A 1 598 ? -28.416 24.950 11.485 1.00 45.22 598 TYR A O 1
ATOM 4585 N N . MET A 1 599 ? -28.732 23.958 9.505 1.00 48.03 599 MET A N 1
ATOM 4586 C CA . MET A 1 599 ? -27.308 23.989 9.135 1.00 48.03 599 MET A CA 1
ATOM 4587 C C . MET A 1 599 ? -26.795 25.414 8.883 1.00 48.03 599 MET A C 1
ATOM 4589 O O . MET A 1 599 ? -25.663 25.737 9.245 1.00 48.03 599 MET A O 1
ATOM 4593 N N . SER A 1 600 ? -27.629 26.293 8.320 1.00 50.44 600 SER A N 1
ATOM 4594 C CA . SER A 1 600 ? -27.303 27.716 8.172 1.00 50.44 600 SER A CA 1
ATOM 4595 C C . SER A 1 600 ? -27.126 28.406 9.530 1.00 50.44 600 SER A C 1
ATOM 4597 O O . SER A 1 600 ? -26.213 29.217 9.692 1.00 50.44 600 SER A O 1
ATOM 4599 N N . TRP A 1 601 ? -27.963 28.074 10.517 1.00 59.00 601 TRP A N 1
ATOM 4600 C CA . TRP A 1 601 ? -27.858 28.596 11.881 1.00 59.00 601 TRP A CA 1
ATOM 4601 C C . TRP A 1 601 ? -26.594 28.102 12.606 1.00 59.00 601 TRP A C 1
ATOM 4603 O O . TRP A 1 601 ? -25.867 28.915 13.181 1.00 59.00 601 TRP A O 1
ATOM 4613 N N . LEU A 1 602 ? -26.262 26.807 12.510 1.00 47.69 602 LEU A N 1
ATOM 4614 C CA . LEU A 1 602 ? -25.029 26.252 13.092 1.00 47.69 602 LEU A CA 1
ATOM 4615 C C . LEU A 1 602 ? -23.767 26.939 12.547 1.00 47.69 602 LEU A C 1
ATOM 4617 O O . LEU A 1 602 ? -22.863 27.270 13.315 1.00 47.69 602 LEU A O 1
ATOM 4621 N N . ASN A 1 603 ? -23.733 27.219 11.243 1.00 49.75 603 ASN A N 1
ATOM 4622 C CA . ASN A 1 603 ? -22.610 27.909 10.605 1.00 49.75 603 ASN A CA 1
ATOM 4623 C C . ASN A 1 603 ? -22.489 29.380 11.042 1.00 49.75 603 ASN A C 1
ATOM 4625 O O . ASN A 1 603 ? -21.380 29.904 11.138 1.00 49.75 603 ASN A O 1
ATOM 4629 N N . GLN A 1 604 ? -23.603 30.056 11.343 1.00 51.53 604 GLN A N 1
ATOM 4630 C CA . GLN A 1 604 ? -23.574 31.416 11.899 1.00 51.53 604 GLN A CA 1
ATOM 4631 C C . GLN A 1 604 ? -23.080 31.427 13.351 1.00 51.53 604 GLN A C 1
ATOM 4633 O O . GLN A 1 604 ? -22.283 32.290 13.719 1.00 51.53 604 GLN A O 1
ATOM 4638 N N . MET A 1 605 ? -23.485 30.441 14.156 1.00 48.50 605 MET A N 1
ATOM 4639 C CA . MET A 1 605 ? -23.044 30.296 15.547 1.00 48.50 605 MET A CA 1
ATOM 4640 C C . MET A 1 605 ? -21.554 29.946 15.657 1.00 48.50 605 MET A C 1
ATOM 4642 O O . MET A 1 605 ? -20.889 30.424 16.573 1.00 48.50 605 MET A O 1
ATOM 4646 N N . GLN A 1 606 ? -20.999 29.179 14.708 1.00 50.44 606 GLN A N 1
ATOM 4647 C CA . GLN A 1 606 ? -19.582 28.787 14.680 1.00 50.44 606 GLN A CA 1
ATOM 4648 C C . GLN A 1 606 ? -18.611 29.981 14.614 1.00 50.44 606 GLN A C 1
ATOM 4650 O O . GLN A 1 606 ? -17.489 29.878 15.107 1.00 50.44 606 GLN A O 1
ATOM 4655 N N . ASN A 1 607 ? -19.051 31.120 14.070 1.00 46.22 607 ASN A N 1
ATOM 4656 C CA . ASN A 1 607 ? -18.224 32.318 13.893 1.00 46.22 607 ASN A CA 1
ATOM 4657 C C . ASN A 1 607 ? -18.265 33.296 15.090 1.00 46.22 607 ASN A C 1
ATOM 4659 O O . ASN A 1 607 ? -17.573 34.313 15.068 1.00 46.22 607 ASN A O 1
ATOM 4663 N N . GLY A 1 608 ? -19.057 33.015 16.134 1.00 45.03 608 GLY A N 1
ATOM 4664 C CA . GLY A 1 608 ? -19.107 33.802 17.373 1.00 45.03 608 GLY A CA 1
ATOM 4665 C C . GLY A 1 608 ? -18.152 33.288 18.461 1.00 45.03 608 GLY A C 1
ATOM 4666 O O . GLY A 1 608 ? -17.767 32.118 18.470 1.00 45.03 608 GLY A O 1
ATOM 4667 N N . GLN A 1 609 ? -17.783 34.138 19.430 1.00 32.09 609 GLN A N 1
ATOM 4668 C CA . GLN A 1 609 ? -17.011 33.698 20.604 1.00 32.09 609 GLN A CA 1
ATOM 4669 C C . GLN A 1 609 ? -17.811 32.651 21.403 1.00 32.09 609 GLN A C 1
ATOM 4671 O O . GLN A 1 609 ? -18.881 32.950 21.924 1.00 32.09 609 GLN A O 1
ATOM 4676 N N . GLY A 1 610 ? -17.293 31.419 21.480 1.00 48.41 610 GLY A N 1
ATOM 4677 C CA . GLY A 1 610 ? -17.961 30.263 22.104 1.00 48.41 610 GLY A CA 1
ATOM 4678 C C . GLY A 1 610 ? -18.688 29.323 21.126 1.00 48.41 610 GLY A C 1
ATOM 4679 O O . GLY A 1 610 ? -19.113 28.237 21.525 1.00 48.41 610 GLY A O 1
ATOM 4680 N N . GLY A 1 611 ? -18.763 29.685 19.840 1.00 46.12 611 GLY A N 1
ATOM 4681 C CA . GLY A 1 611 ? -19.434 28.933 18.773 1.00 46.12 611 GLY A CA 1
ATOM 4682 C C . GLY A 1 611 ? -19.088 27.441 18.679 1.00 46.12 611 GLY A C 1
ATOM 4683 O O . GLY A 1 611 ? -20.001 26.618 18.627 1.00 46.12 611 GLY A O 1
ATOM 4684 N N . PRO A 1 612 ? -17.803 27.043 18.732 1.00 46.91 612 PRO A N 1
ATOM 4685 C CA . PRO A 1 612 ? -17.413 25.636 18.595 1.00 46.91 612 PRO A CA 1
ATOM 4686 C C . PRO A 1 612 ? -17.911 24.713 19.722 1.00 46.91 612 PRO A C 1
ATOM 4688 O O . PRO A 1 612 ? -18.155 23.532 19.475 1.00 46.91 612 PRO A O 1
ATOM 4691 N N . ALA A 1 613 ? -18.083 25.230 20.945 1.00 45.34 613 ALA A N 1
ATOM 4692 C CA . ALA A 1 613 ? -18.595 24.455 22.081 1.00 45.34 613 ALA A CA 1
ATOM 4693 C C . ALA A 1 613 ? -20.123 24.290 22.010 1.00 45.34 613 ALA A C 1
ATOM 4695 O O . ALA A 1 613 ? -20.650 23.217 22.300 1.00 45.34 613 ALA A O 1
ATOM 4696 N N . ILE A 1 614 ? -20.826 25.328 21.546 1.00 45.88 614 ILE A N 1
ATOM 4697 C CA . ILE A 1 614 ? -22.282 25.318 21.357 1.00 45.88 614 ILE A CA 1
ATOM 4698 C C . ILE A 1 614 ? -22.665 24.386 20.196 1.00 45.88 614 ILE A C 1
ATOM 4700 O O . ILE A 1 614 ? -23.568 23.569 20.335 1.00 45.88 614 ILE A O 1
ATOM 4704 N N . VAL A 1 615 ? -21.929 24.421 19.080 1.00 49.72 615 VAL A N 1
ATOM 4705 C CA . VAL A 1 615 ? -22.167 23.546 17.914 1.00 49.72 615 VAL A CA 1
ATOM 4706 C C . VAL A 1 615 ? -22.009 22.056 18.258 1.00 49.72 615 VAL A C 1
ATOM 4708 O O . VAL A 1 615 ? -22.759 21.234 17.732 1.00 49.72 615 VAL A O 1
ATOM 4711 N N . ARG A 1 616 ? -21.096 21.693 19.174 1.00 49.91 616 ARG A N 1
ATOM 4712 C CA . ARG A 1 616 ? -20.951 20.303 19.655 1.00 49.91 616 ARG A CA 1
ATOM 4713 C C . ARG A 1 616 ? -22.129 19.835 20.508 1.00 49.91 616 ARG A C 1
ATOM 4715 O O . ARG A 1 616 ? -22.521 18.684 20.388 1.00 49.91 616 ARG A O 1
ATOM 4722 N N . ALA A 1 617 ? -22.715 20.709 21.325 1.00 47.59 617 ALA A N 1
ATOM 4723 C CA . ALA A 1 617 ? -23.834 20.347 22.200 1.00 47.59 617 ALA A CA 1
ATOM 4724 C C . ALA A 1 617 ? -25.161 20.125 21.445 1.00 47.59 617 ALA A C 1
ATOM 4726 O O . ALA A 1 617 ? -26.051 19.439 21.947 1.00 47.59 617 ALA A O 1
ATOM 4727 N N . PHE A 1 618 ? -25.307 20.695 20.244 1.00 46.09 618 PHE A N 1
ATOM 4728 C CA . PHE A 1 618 ? -26.553 20.646 19.473 1.00 46.09 618 PHE A CA 1
ATOM 4729 C C . PHE A 1 618 ? -26.599 19.584 18.366 1.00 46.09 618 PHE A C 1
ATOM 4731 O O . PHE A 1 618 ? -27.671 19.415 17.793 1.00 46.09 618 PHE A O 1
ATOM 4738 N N . LYS A 1 619 ? -25.518 18.835 18.093 1.00 54.56 619 LYS A N 1
ATOM 4739 C CA . LYS A 1 619 ? -25.477 17.762 17.074 1.00 54.56 619 LYS A CA 1
ATOM 4740 C C . LYS A 1 619 ? -25.489 16.325 17.660 1.00 54.56 619 LYS A C 1
ATOM 4742 O O . LYS A 1 619 ? -24.508 15.615 17.467 1.00 54.56 619 LYS A O 1
ATOM 4747 N N . PRO A 1 620 ? -26.554 15.832 18.319 1.00 47.16 620 PRO A N 1
ATOM 4748 C CA . PRO A 1 620 ? -26.725 14.390 18.478 1.00 47.16 620 PRO A CA 1
ATOM 4749 C C . PRO A 1 620 ? -27.415 13.805 17.232 1.00 47.16 620 PRO A C 1
ATOM 4751 O O . PRO A 1 620 ? -28.509 14.229 16.858 1.00 47.16 620 PRO A O 1
ATOM 4754 N N . GLN A 1 621 ? -26.764 12.847 16.576 1.00 48.56 621 GLN A N 1
ATOM 4755 C CA . GLN A 1 621 ? -27.263 12.079 15.433 1.00 48.56 621 GLN A CA 1
ATOM 4756 C C . GLN A 1 621 ? -28.109 10.862 15.850 1.00 48.56 621 GLN A C 1
ATOM 4758 O O . GLN A 1 621 ? -28.728 10.235 14.989 1.00 48.56 621 GLN A O 1
ATOM 4763 N N . SER A 1 622 ? -28.194 10.544 17.149 1.00 56.03 622 SER A N 1
ATOM 4764 C CA . SER A 1 622 ? -29.030 9.454 17.674 1.00 56.03 622 SER A CA 1
ATOM 4765 C C . SER A 1 622 ? -29.679 9.765 19.037 1.00 56.03 622 SER A C 1
ATOM 4767 O O . SER A 1 622 ? -29.289 10.684 19.762 1.00 56.03 622 SER A O 1
ATOM 4769 N N . GLN A 1 623 ? -30.695 8.974 19.404 1.00 45.97 623 GLN A N 1
ATOM 4770 C CA . GLN A 1 623 ? -31.395 9.067 20.694 1.00 45.97 623 GLN A CA 1
ATOM 4771 C C . GLN A 1 623 ? -30.520 8.621 21.886 1.00 45.97 623 GLN A C 1
ATOM 4773 O O . GLN A 1 623 ? -30.788 9.010 23.021 1.00 45.97 623 GLN A O 1
ATOM 4778 N N . GLU A 1 624 ? -29.447 7.868 21.638 1.00 47.22 624 GLU A N 1
ATOM 4779 C CA . GLU A 1 624 ? -28.434 7.506 22.641 1.00 47.22 624 GLU A CA 1
ATOM 4780 C C . GLU A 1 624 ? -27.446 8.646 22.894 1.00 47.22 624 GLU A C 1
ATOM 4782 O O . GLU A 1 624 ? -27.179 8.967 24.050 1.00 47.22 624 GLU A O 1
ATOM 4787 N N . GLU A 1 625 ? -26.990 9.352 21.851 1.00 48.62 625 GLU A N 1
ATOM 4788 C CA . GLU A 1 625 ? -26.185 10.573 22.028 1.00 48.62 625 GLU A CA 1
ATOM 4789 C C . GLU A 1 625 ? -26.970 11.646 22.791 1.00 48.62 625 GLU A C 1
ATOM 4791 O O . GLU A 1 625 ? -26.404 12.399 23.585 1.00 48.62 625 GLU A O 1
ATOM 4796 N N . TYR A 1 626 ? -28.295 11.675 22.622 1.00 46.44 626 TYR A N 1
ATOM 4797 C CA . TYR A 1 626 ? -29.195 12.518 23.406 1.00 46.44 626 TYR A CA 1
ATOM 4798 C C . TYR A 1 626 ? -29.189 12.168 24.905 1.00 46.44 626 TYR A C 1
ATOM 4800 O O . TYR A 1 626 ? -29.131 13.068 25.745 1.00 46.44 626 TYR A O 1
ATOM 4808 N N . GLN A 1 627 ? -29.232 10.880 25.259 1.00 49.78 627 GLN A N 1
ATOM 4809 C CA . GLN A 1 627 ? -29.195 10.440 26.658 1.00 49.78 627 GLN A CA 1
ATOM 4810 C C . GLN A 1 627 ? -27.811 10.653 27.280 1.00 49.78 627 GLN A C 1
ATOM 4812 O O . GLN A 1 627 ? -27.721 11.222 28.366 1.00 49.78 627 GLN A O 1
ATOM 4817 N N . HIS A 1 628 ? -26.743 10.330 26.550 1.00 49.22 628 HIS A N 1
ATOM 4818 C CA . HIS A 1 628 ? -25.364 10.521 26.996 1.00 49.22 628 HIS A CA 1
ATOM 4819 C C . HIS A 1 628 ? -25.014 12.002 27.218 1.00 49.22 628 HIS A C 1
ATOM 4821 O O . HIS A 1 628 ? -24.432 12.370 28.239 1.00 49.22 628 HIS A O 1
ATOM 4827 N N . THR A 1 629 ? -25.452 12.887 26.313 1.00 49.28 629 THR A N 1
ATOM 4828 C CA . THR A 1 629 ? -25.304 14.341 26.492 1.00 49.28 629 THR A CA 1
ATOM 4829 C C . THR A 1 629 ? -26.062 14.808 27.739 1.00 49.28 629 THR A C 1
ATOM 4831 O O . THR A 1 629 ? -25.526 15.581 28.526 1.00 49.28 629 THR A O 1
ATOM 4834 N N . ASN A 1 630 ? -27.275 14.302 27.988 1.00 48.31 630 ASN A N 1
ATOM 4835 C CA . ASN A 1 630 ? -28.051 14.634 29.189 1.00 48.31 630 ASN A CA 1
ATOM 4836 C C . ASN A 1 630 ? -27.424 14.116 30.497 1.00 48.31 630 ASN A C 1
ATOM 4838 O O . ASN A 1 630 ? -27.568 14.762 31.537 1.00 48.31 630 ASN A O 1
ATOM 4842 N N . GLU A 1 631 ? -26.716 12.990 30.470 1.00 52.22 631 GLU A N 1
ATOM 4843 C CA . GLU A 1 631 ? -25.972 12.465 31.621 1.00 52.22 631 GLU A CA 1
ATOM 4844 C C . GLU A 1 631 ? -24.708 13.286 31.913 1.00 52.22 631 GLU A C 1
ATOM 4846 O O . GLU A 1 631 ? -24.481 13.669 33.063 1.00 52.22 631 GLU A O 1
ATOM 4851 N N . LEU A 1 632 ? -23.955 13.668 30.875 1.00 46.91 632 LEU A N 1
ATOM 4852 C CA . LEU A 1 632 ? -22.829 14.606 30.973 1.00 46.91 632 LEU A CA 1
ATOM 4853 C C . LEU A 1 632 ? -23.263 15.973 31.522 1.00 46.91 632 LEU A C 1
ATOM 4855 O O . LEU A 1 632 ? -22.587 16.551 32.374 1.00 46.91 632 LEU A O 1
ATOM 4859 N N . LEU A 1 633 ? -24.427 16.465 31.091 1.00 44.22 633 LEU A N 1
ATOM 4860 C CA . LEU A 1 633 ? -25.015 17.717 31.572 1.00 44.22 633 LEU A CA 1
ATOM 4861 C C . LEU A 1 633 ? -25.421 17.653 33.054 1.00 44.22 633 LEU A C 1
ATOM 4863 O O . LEU A 1 633 ? -25.348 18.665 33.747 1.00 44.22 633 LEU A O 1
ATOM 4867 N N . ARG A 1 634 ? -25.809 16.476 33.565 1.00 46.53 634 ARG A N 1
ATOM 4868 C CA . ARG A 1 634 ? -26.127 16.259 34.991 1.00 46.53 634 ARG A CA 1
ATOM 4869 C C . ARG A 1 634 ? -24.886 16.106 35.876 1.00 46.53 634 ARG A C 1
ATOM 4871 O O . ARG A 1 634 ? -24.982 16.344 37.077 1.00 46.53 634 ARG A O 1
ATOM 4878 N N . ALA A 1 635 ? -23.745 15.713 35.306 1.00 44.19 635 ALA A N 1
ATOM 4879 C CA . ALA A 1 635 ? -22.492 15.492 36.034 1.00 44.19 635 ALA A CA 1
ATOM 4880 C C . ALA A 1 635 ? -21.708 16.787 36.337 1.00 44.19 635 ALA A C 1
ATOM 4882 O O . ALA A 1 635 ? -20.835 16.795 37.206 1.00 44.19 635 ALA A O 1
ATOM 4883 N N . ILE A 1 636 ? -22.014 17.894 35.653 1.00 47.25 636 ILE A N 1
ATOM 4884 C CA . ILE A 1 636 ? -21.350 19.185 35.869 1.00 47.25 636 ILE A CA 1
ATOM 4885 C C . ILE A 1 636 ? -21.999 19.897 37.060 1.00 47.25 636 ILE A C 1
ATOM 4887 O O . ILE A 1 636 ? -23.204 20.142 37.077 1.00 47.25 636 ILE A O 1
ATOM 4891 N N . ALA A 1 637 ? -21.190 20.226 38.073 1.00 40.88 637 ALA A N 1
ATOM 4892 C CA . ALA A 1 637 ? -21.666 20.790 39.334 1.00 40.88 637 ALA A CA 1
ATOM 4893 C C . ALA A 1 637 ? -22.518 22.068 39.117 1.00 40.88 637 ALA A C 1
ATOM 4895 O O . ALA A 1 637 ? -22.023 23.035 38.514 1.00 40.88 637 ALA A O 1
ATOM 4896 N N . PRO A 1 638 ? -23.769 22.106 39.627 1.00 48.91 638 PRO A N 1
ATOM 4897 C CA . PRO A 1 638 ? -24.615 23.295 39.584 1.00 48.91 638 PRO A CA 1
ATOM 4898 C C . PRO A 1 638 ? -23.918 24.490 40.251 1.00 48.91 638 PRO A C 1
ATOM 4900 O O . PRO A 1 638 ? -23.390 24.358 41.354 1.00 48.91 638 PRO A O 1
ATOM 4903 N N . GLY A 1 639 ? -23.920 25.651 39.589 1.00 52.78 639 GLY A N 1
ATOM 4904 C CA . GLY A 1 639 ? -23.307 26.891 40.096 1.00 52.78 639 GLY A CA 1
ATOM 4905 C C . GLY A 1 639 ? -21.869 27.159 39.634 1.00 52.78 639 GLY A C 1
ATOM 4906 O O . GLY A 1 639 ? -21.243 28.108 40.100 1.00 52.78 639 GLY A O 1
ATOM 4907 N N . THR A 1 640 ? -21.322 26.352 38.720 1.00 65.25 640 THR A N 1
ATOM 4908 C CA . THR A 1 640 ? -20.102 26.716 37.976 1.00 65.25 640 THR A CA 1
ATOM 4909 C C . THR A 1 640 ? -20.461 27.518 36.717 1.00 65.25 640 THR A C 1
ATOM 4911 O O . THR A 1 640 ? -21.517 27.266 36.137 1.00 65.25 640 THR A O 1
ATOM 4914 N N . PRO A 1 641 ? -19.592 28.419 36.213 1.00 57.09 641 PRO A N 1
ATOM 4915 C CA . PRO A 1 641 ? -19.849 29.153 34.966 1.00 57.09 641 PRO A CA 1
ATOM 4916 C C . PRO A 1 641 ? -20.137 28.239 33.761 1.00 57.09 641 PRO A C 1
ATOM 4918 O O . PRO A 1 641 ? -20.959 28.567 32.910 1.00 57.09 641 PRO A O 1
ATOM 4921 N N . ALA A 1 642 ? -19.500 27.063 33.711 1.00 49.53 642 ALA A N 1
ATOM 4922 C CA . ALA A 1 642 ? -19.779 26.038 32.706 1.00 49.53 642 ALA A CA 1
ATOM 4923 C C . ALA A 1 642 ? -21.163 25.394 32.909 1.00 49.53 642 ALA A C 1
ATOM 4925 O O . ALA A 1 642 ? -21.909 25.244 31.946 1.00 49.53 642 ALA A O 1
ATOM 4926 N N . GLY A 1 643 ? -21.539 25.072 34.151 1.00 61.59 643 GLY A N 1
ATOM 4927 C CA . GLY A 1 643 ? -22.873 24.561 34.480 1.00 61.59 643 GLY A CA 1
ATOM 4928 C C . GLY A 1 643 ? -23.993 25.564 34.184 1.00 61.59 643 GLY A C 1
ATOM 4929 O O . GLY A 1 643 ? -25.039 25.181 33.670 1.00 61.59 643 GLY A O 1
ATOM 4930 N N . GLU A 1 644 ? -23.769 26.857 34.430 1.00 63.94 644 GLU A N 1
ATOM 4931 C CA . GLU A 1 644 ? -24.724 27.924 34.102 1.00 63.94 644 GLU A CA 1
ATOM 4932 C C . GLU A 1 644 ? -24.879 28.123 32.589 1.00 63.94 644 GLU A C 1
ATOM 4934 O O . GLU A 1 644 ? -26.004 28.225 32.097 1.00 63.94 644 GLU A O 1
ATOM 4939 N N . ALA A 1 645 ? -23.776 28.119 31.831 1.00 60.22 645 ALA A N 1
ATOM 4940 C CA . ALA A 1 645 ? -23.817 28.205 30.370 1.00 60.22 645 ALA A CA 1
ATOM 4941 C C . ALA A 1 645 ? -24.552 27.005 29.748 1.00 60.22 645 ALA A C 1
ATOM 4943 O O . ALA A 1 645 ? -25.347 27.161 28.822 1.00 60.22 645 ALA A O 1
ATOM 4944 N N . LEU A 1 646 ? -24.340 25.806 30.291 1.00 57.06 646 LEU A N 1
ATOM 4945 C CA . LEU A 1 646 ? -25.001 24.589 29.828 1.00 57.06 646 LEU A CA 1
ATOM 4946 C C . LEU A 1 646 ? -26.486 24.540 30.214 1.00 57.06 646 LEU A C 1
ATOM 4948 O O . LEU A 1 646 ? -27.306 24.115 29.402 1.00 57.06 646 LEU A O 1
ATOM 4952 N N . ALA A 1 647 ? -26.862 25.048 31.390 1.00 67.19 647 ALA A N 1
ATOM 4953 C CA . ALA A 1 647 ? -28.266 25.215 31.771 1.00 67.19 647 ALA A CA 1
ATOM 4954 C C . ALA A 1 647 ? -28.997 26.206 30.846 1.00 67.19 647 ALA A C 1
ATOM 4956 O O . ALA A 1 647 ? -30.139 25.968 30.453 1.00 67.19 647 ALA A O 1
ATOM 4957 N N . GLN A 1 648 ? -28.325 27.286 30.435 1.00 73.38 648 GLN A N 1
ATOM 4958 C CA . GLN A 1 648 ? -28.858 28.230 29.449 1.00 73.38 648 GLN A CA 1
ATOM 4959 C C . GLN A 1 648 ? -29.037 27.583 28.069 1.00 73.38 648 GLN A C 1
ATOM 4961 O O . GLN A 1 648 ? -30.058 27.805 27.420 1.00 73.38 648 GLN A O 1
ATOM 4966 N N . ILE A 1 649 ? -28.090 26.741 27.645 1.00 71.81 649 ILE A N 1
ATOM 4967 C CA . ILE A 1 649 ? -28.172 25.967 26.398 1.00 71.81 649 ILE A CA 1
ATOM 4968 C C . ILE A 1 649 ? -29.339 24.970 26.435 1.00 71.81 649 ILE A C 1
ATOM 4970 O O . ILE A 1 649 ? -30.103 24.887 25.473 1.00 71.81 649 ILE A O 1
ATOM 4974 N N . ALA A 1 650 ? -29.525 24.257 27.549 1.00 73.75 650 ALA A N 1
ATOM 4975 C CA . ALA A 1 650 ? -30.639 23.329 27.728 1.00 73.75 650 ALA A CA 1
ATOM 4976 C C . ALA A 1 650 ? -32.003 24.049 27.704 1.00 73.75 650 ALA A C 1
ATOM 4978 O O . ALA A 1 650 ? -32.947 23.560 27.075 1.00 73.75 650 ALA A O 1
ATOM 4979 N N . ASN A 1 651 ? -32.099 25.238 28.317 1.00 80.69 651 ASN A N 1
ATOM 4980 C CA . ASN A 1 651 ? -33.323 26.042 28.269 1.00 80.69 651 ASN A CA 1
ATOM 4981 C C . ASN A 1 651 ? -33.613 26.534 26.842 1.00 80.69 651 ASN A C 1
ATOM 4983 O O . ASN A 1 651 ? -34.710 26.338 26.330 1.00 80.69 651 ASN A O 1
ATOM 4987 N N . LEU A 1 652 ? -32.608 27.080 26.144 1.00 79.00 652 LEU A N 1
ATOM 4988 C CA . LEU A 1 652 ? -32.754 27.512 24.748 1.00 79.00 652 LEU A CA 1
ATOM 4989 C C . LEU A 1 652 ? -33.186 26.374 23.822 1.00 79.00 652 LEU A C 1
ATOM 4991 O O . LEU A 1 652 ? -34.022 26.588 22.948 1.00 79.00 652 LEU A O 1
ATOM 4995 N N . ARG A 1 653 ? -32.654 25.166 24.029 1.00 78.38 653 ARG A N 1
ATOM 4996 C CA . ARG A 1 653 ? -33.074 23.979 23.282 1.00 78.38 653 ARG A CA 1
ATOM 4997 C C . ARG A 1 653 ? -34.554 23.673 23.501 1.00 78.38 653 ARG A C 1
ATOM 4999 O O . ARG A 1 653 ? -35.274 23.457 22.533 1.00 78.38 653 ARG A O 1
ATOM 5006 N N . THR A 1 654 ? -35.001 23.702 24.754 1.00 85.06 654 THR A N 1
ATOM 5007 C CA . THR A 1 654 ? -36.399 23.428 25.121 1.00 85.06 654 THR A CA 1
ATOM 5008 C C . THR A 1 654 ? -37.346 24.451 24.491 1.00 85.06 654 THR A C 1
ATOM 5010 O O . THR A 1 654 ? -38.380 24.083 23.942 1.00 85.06 654 THR A O 1
ATOM 5013 N N . LEU A 1 655 ? -36.965 25.731 24.500 1.00 85.56 655 LEU A N 1
ATOM 5014 C CA . LEU A 1 655 ? -37.728 26.796 23.846 1.00 85.56 655 LEU A CA 1
ATOM 5015 C C . LEU A 1 655 ? -37.758 26.623 22.320 1.00 85.56 655 LEU A C 1
ATOM 5017 O O . LEU A 1 655 ? -38.797 26.839 21.702 1.00 85.56 655 LEU A O 1
ATOM 5021 N N . PHE A 1 656 ? -36.643 26.207 21.709 1.00 87.94 656 PHE A N 1
ATOM 5022 C CA . PHE A 1 656 ? -36.549 26.015 20.257 1.00 87.94 656 PHE A CA 1
ATOM 5023 C C . PHE A 1 656 ? -37.387 24.827 19.774 1.00 87.94 656 PHE A C 1
ATOM 5025 O O . PHE A 1 656 ? -37.982 24.896 18.705 1.00 87.94 656 PHE A O 1
ATOM 5032 N N . GLU A 1 657 ? -37.468 23.755 20.567 1.00 84.69 657 GLU A N 1
ATOM 5033 C CA . GLU A 1 657 ? -38.340 22.607 20.285 1.00 84.69 657 GLU A CA 1
ATOM 5034 C C . GLU A 1 657 ? -39.834 22.981 20.360 1.00 84.69 657 GLU A C 1
ATOM 5036 O O . GLU A 1 657 ? -40.644 22.392 19.645 1.00 84.69 657 GLU A O 1
ATOM 5041 N N . GLN A 1 658 ? -40.204 23.972 21.181 1.00 88.75 658 GLN A N 1
ATOM 5042 C CA . GLN A 1 658 ? -41.586 24.453 21.297 1.00 88.75 658 GLN A CA 1
ATOM 5043 C C . GLN A 1 658 ? -41.963 25.465 20.207 1.00 88.75 658 GLN A C 1
ATOM 5045 O O . GLN A 1 658 ? -43.069 25.395 19.675 1.00 88.75 658 GLN A O 1
ATOM 5050 N N . ASP A 1 659 ? -41.069 26.402 19.877 1.00 92.06 659 ASP A N 1
ATOM 5051 C CA . ASP A 1 659 ? -41.335 27.450 18.890 1.00 92.06 659 ASP A CA 1
ATOM 5052 C C . ASP A 1 659 ? -40.045 27.987 18.224 1.00 92.06 659 ASP A C 1
ATOM 5054 O O . ASP A 1 659 ? -39.490 29.019 18.629 1.00 92.06 659 ASP A O 1
ATOM 5058 N N . PRO A 1 660 ? -39.554 27.315 17.168 1.00 87.06 660 PRO A N 1
ATOM 5059 C CA . PRO A 1 660 ? -38.265 27.633 16.556 1.00 87.06 660 PRO A CA 1
ATOM 5060 C C . PRO A 1 660 ? -38.244 29.026 15.911 1.00 87.06 660 PRO A C 1
ATOM 5062 O O . PRO A 1 660 ? -37.250 29.748 16.014 1.00 87.06 660 PRO A O 1
ATOM 5065 N N . GLU A 1 661 ? -39.348 29.454 15.294 1.00 86.69 661 GLU A N 1
ATOM 5066 C CA . GLU A 1 661 ? -39.444 30.775 14.661 1.00 86.69 661 GLU A CA 1
ATOM 5067 C C . GLU A 1 661 ? -39.395 31.911 15.691 1.00 86.69 661 GLU A C 1
ATOM 5069 O O . GLU A 1 661 ? -38.793 32.959 15.443 1.00 86.69 661 GLU A O 1
ATOM 5074 N N . GLY A 1 662 ? -40.016 31.724 16.857 1.00 90.44 662 GLY A N 1
ATOM 5075 C CA . GLY A 1 662 ? -40.017 32.724 17.919 1.00 90.44 662 GLY A CA 1
ATOM 5076 C C . GLY A 1 662 ? -38.661 32.833 18.593 1.00 90.44 662 GLY A C 1
ATOM 5077 O O . GLY A 1 662 ? -38.191 33.945 18.846 1.00 90.44 662 GLY A O 1
ATOM 5078 N N . VAL A 1 663 ? -37.992 31.697 18.803 1.00 90.06 663 VAL A N 1
ATOM 5079 C CA . VAL A 1 663 ? -36.623 31.673 19.322 1.00 90.06 663 VAL A CA 1
ATOM 5080 C C . VAL A 1 663 ? -35.667 32.417 18.393 1.00 90.06 663 VAL A C 1
ATOM 5082 O O . VAL A 1 663 ? -34.918 33.279 18.853 1.00 90.06 663 VAL A O 1
ATOM 5085 N N . LEU A 1 664 ? -35.732 32.170 17.081 1.00 84.50 664 LEU A N 1
ATOM 5086 C CA . LEU A 1 664 ? -34.897 32.880 16.106 1.00 84.50 664 LEU A CA 1
ATOM 5087 C C . LEU A 1 664 ? -35.192 34.387 16.076 1.00 84.50 664 LEU A C 1
ATOM 5089 O O . LEU A 1 664 ? -34.257 35.189 16.062 1.00 84.50 664 LEU A O 1
ATOM 5093 N N . ALA A 1 665 ? -36.467 34.784 16.120 1.00 88.31 665 ALA A N 1
ATOM 5094 C CA . ALA A 1 665 ? -36.864 36.192 16.125 1.00 88.31 665 ALA A CA 1
ATOM 5095 C C . ALA A 1 665 ? -36.372 36.945 17.374 1.00 88.31 665 ALA A C 1
ATOM 5097 O O . ALA A 1 665 ? -35.912 38.082 17.263 1.00 88.31 665 ALA A O 1
ATOM 5098 N N . GLY A 1 666 ? -36.433 36.325 18.555 1.00 87.06 666 GLY A N 1
ATOM 5099 C CA . GLY A 1 666 ? -35.940 36.948 19.783 1.00 87.06 666 GLY A CA 1
ATOM 5100 C C . GLY A 1 666 ? -34.409 36.966 19.883 1.00 87.06 666 GLY A C 1
ATOM 5101 O O . GLY A 1 666 ? -33.845 37.962 20.338 1.00 87.06 666 GLY A O 1
ATOM 5102 N N . ILE A 1 667 ? -33.712 35.945 19.362 1.00 83.69 667 ILE A N 1
ATOM 5103 C CA . ILE A 1 667 ? -32.239 35.959 19.244 1.00 83.69 667 ILE A CA 1
ATOM 5104 C C . ILE A 1 667 ? -31.778 37.089 18.312 1.00 83.69 667 ILE A C 1
ATOM 5106 O O . ILE A 1 667 ? -30.844 37.814 18.650 1.00 83.69 667 ILE A O 1
ATOM 5110 N N . GLN A 1 668 ? -32.454 37.305 17.177 1.00 83.00 668 GLN A N 1
ATOM 5111 C CA . GLN A 1 668 ? -32.158 38.429 16.272 1.00 83.00 668 GLN A CA 1
ATOM 5112 C C . GLN A 1 668 ? -32.351 39.801 16.936 1.00 83.00 668 GLN A C 1
ATOM 5114 O O . GLN A 1 668 ? -31.707 40.772 16.544 1.00 83.00 668 GLN A O 1
ATOM 5119 N N . GLN A 1 669 ? -33.202 39.882 17.961 1.00 88.25 669 GLN A N 1
ATOM 5120 C CA . GLN A 1 669 ? -33.413 41.084 18.771 1.00 88.25 669 GLN A CA 1
ATOM 5121 C C . GLN A 1 669 ? -32.437 41.193 19.958 1.00 88.25 669 GLN A C 1
ATOM 5123 O O . GLN A 1 669 ? -32.543 42.126 20.752 1.00 88.25 669 GLN A O 1
ATOM 5128 N N . GLY A 1 670 ? -31.476 40.270 20.081 1.00 88.38 670 GLY A N 1
ATOM 5129 C CA . GLY A 1 670 ? -30.463 40.273 21.137 1.00 88.38 670 GLY A CA 1
ATOM 5130 C C . GLY A 1 670 ? -30.988 39.856 22.513 1.00 88.38 670 GLY A C 1
ATOM 5131 O O . GLY A 1 670 ? -30.386 40.220 23.523 1.00 88.38 670 GLY A O 1
ATOM 5132 N N . MET A 1 671 ? -32.107 39.126 22.575 1.00 90.38 671 MET A N 1
ATOM 5133 C CA . MET A 1 671 ? -32.677 38.650 23.838 1.00 90.38 671 MET A CA 1
ATOM 5134 C C . MET A 1 671 ? -31.841 37.508 24.421 1.00 90.38 671 MET A C 1
ATOM 5136 O O . MET A 1 671 ? -31.483 36.560 23.722 1.00 90.38 671 MET A O 1
ATOM 5140 N N . ASN A 1 672 ? -31.564 37.569 25.723 1.00 89.06 672 ASN A N 1
ATOM 5141 C CA . ASN A 1 672 ? -30.993 36.435 26.451 1.00 89.06 672 ASN A CA 1
ATOM 5142 C C . ASN A 1 672 ? -32.066 35.346 26.714 1.00 89.06 672 ASN A C 1
ATOM 5144 O O . ASN A 1 672 ? -33.256 35.621 26.553 1.00 89.06 672 ASN A O 1
ATOM 5148 N N . PRO A 1 673 ? -31.698 34.122 27.144 1.00 87.44 673 PRO A N 1
ATOM 5149 C CA . PRO A 1 673 ? -32.650 33.010 27.275 1.00 87.44 673 PRO A CA 1
ATOM 5150 C C . PRO A 1 673 ? -33.868 33.298 28.167 1.00 87.44 673 PRO A C 1
ATOM 5152 O O . PRO A 1 673 ? -34.977 32.894 27.836 1.00 87.44 673 PRO A O 1
ATOM 5155 N N . GLN A 1 674 ? -33.686 34.035 29.267 1.00 88.19 674 GLN A N 1
ATOM 5156 C CA . GLN A 1 674 ? -34.778 34.388 30.187 1.00 88.19 674 GLN A CA 1
ATOM 5157 C C . GLN A 1 674 ? -35.715 35.438 29.578 1.00 88.19 674 GLN A C 1
ATOM 5159 O O . GLN A 1 674 ? -36.934 35.350 29.718 1.00 88.19 674 GLN A O 1
ATOM 5164 N N . GLN A 1 675 ? -35.153 36.432 28.883 1.00 92.50 675 GLN A N 1
ATOM 5165 C CA . GLN A 1 675 ? -35.930 37.426 28.138 1.00 92.50 675 GLN A CA 1
ATOM 5166 C C . GLN A 1 675 ? -36.710 36.772 26.998 1.00 92.50 675 GLN A C 1
ATOM 5168 O O . GLN A 1 675 ? -37.856 37.141 26.755 1.00 92.50 675 GLN A O 1
ATOM 5173 N N . LEU A 1 676 ? -36.099 35.792 26.333 1.00 93.19 676 LEU A N 1
ATOM 5174 C CA . LEU A 1 676 ? -36.693 35.057 25.231 1.00 93.19 676 LEU A CA 1
ATOM 5175 C C . LEU A 1 676 ? -37.891 34.226 25.687 1.00 93.19 676 LEU A C 1
ATOM 5177 O O . LEU A 1 676 ? -38.958 34.331 25.097 1.00 93.19 676 LEU A O 1
ATOM 5181 N N . GLU A 1 677 ? -37.740 33.460 26.765 1.00 93.75 677 GLU A N 1
ATOM 5182 C CA . GLU A 1 677 ? -38.827 32.686 27.371 1.00 93.75 677 GLU A CA 1
ATOM 5183 C C . GLU A 1 677 ? -40.015 33.582 27.750 1.00 93.75 677 GLU A C 1
ATOM 5185 O O . GLU A 1 677 ? -41.147 33.328 27.343 1.00 93.75 677 GLU A O 1
ATOM 5190 N N . GLN A 1 678 ? -39.755 34.692 28.447 1.00 93.62 678 GLN A N 1
ATOM 5191 C CA . GLN A 1 678 ? -40.794 35.653 28.828 1.00 93.62 678 GLN A CA 1
ATOM 5192 C C . GLN A 1 678 ? -41.464 36.304 27.617 1.00 93.62 678 GLN A C 1
ATOM 5194 O O . GLN A 1 678 ? -42.681 36.478 27.601 1.00 93.62 678 GLN A O 1
ATOM 5199 N N . TRP A 1 679 ? -40.692 36.646 26.587 1.00 95.50 679 TRP A N 1
ATOM 5200 C CA . TRP A 1 679 ? -41.229 37.201 25.351 1.00 95.50 679 TRP A CA 1
ATOM 5201 C C . TRP A 1 679 ? -42.109 36.182 24.615 1.00 95.50 679 TRP A C 1
ATOM 5203 O O . TRP A 1 679 ? -43.204 36.532 24.174 1.00 95.50 679 TRP A O 1
ATOM 5213 N N . LEU A 1 680 ? -41.692 34.916 24.532 1.00 93.75 680 LEU A N 1
ATOM 5214 C CA . LEU A 1 680 ? -42.482 33.844 23.922 1.00 93.75 680 LEU A CA 1
ATOM 5215 C C . LEU A 1 680 ? -43.792 33.598 24.682 1.00 93.75 680 LEU A C 1
ATOM 5217 O O . LEU A 1 680 ? -44.843 33.472 24.051 1.00 93.75 680 LEU A O 1
ATOM 5221 N N . ILE A 1 681 ? -43.753 33.611 26.018 1.00 94.38 681 ILE A N 1
ATOM 5222 C CA . ILE A 1 681 ? -44.943 33.494 26.873 1.00 94.38 681 ILE A CA 1
ATOM 5223 C C . ILE A 1 681 ? -45.890 34.684 26.655 1.00 94.38 681 ILE A C 1
ATOM 5225 O O . ILE A 1 681 ? -47.083 34.498 26.419 1.00 94.38 681 ILE A O 1
ATOM 5229 N N . GLN A 1 682 ? -45.375 35.919 26.675 1.00 93.88 682 GLN A N 1
ATOM 5230 C CA . GLN A 1 682 ? -46.184 37.138 26.517 1.00 93.88 682 GLN A CA 1
ATOM 5231 C C . GLN A 1 682 ? -46.863 37.237 25.150 1.00 93.88 682 GLN A C 1
ATOM 5233 O O . GLN A 1 682 ? -47.963 37.778 25.044 1.00 93.88 682 GLN A O 1
ATOM 5238 N N . ASN A 1 683 ? -46.227 36.703 24.107 1.00 93.62 683 ASN A N 1
ATOM 5239 C CA . ASN A 1 683 ? -46.796 36.655 22.763 1.00 93.62 683 ASN A CA 1
ATOM 5240 C C . ASN A 1 683 ? -47.680 35.413 22.535 1.00 93.62 683 ASN A C 1
ATOM 5242 O O . ASN A 1 683 ? -48.128 35.190 21.412 1.00 93.62 683 ASN A O 1
ATOM 5246 N N . GLY A 1 684 ? -47.933 34.605 23.574 1.00 93.62 684 GLY A N 1
ATOM 5247 C CA . GLY A 1 684 ? -48.767 33.403 23.499 1.00 93.62 684 GLY A CA 1
ATOM 5248 C C . GLY A 1 684 ? -48.188 32.309 22.603 1.00 93.62 684 GLY A C 1
ATOM 5249 O O . GLY A 1 684 ? -48.937 31.482 22.088 1.00 93.62 684 GLY A O 1
ATOM 5250 N N . ARG A 1 685 ? -46.870 32.332 22.378 1.00 93.31 685 ARG A N 1
ATOM 5251 C CA . ARG A 1 685 ? -46.174 31.395 21.490 1.00 93.31 685 ARG A CA 1
ATOM 5252 C C . ARG A 1 685 ? -45.775 30.108 22.206 1.00 93.31 685 ARG A C 1
ATOM 5254 O O . ARG A 1 685 ? -45.749 29.054 21.585 1.00 93.31 685 ARG A O 1
ATOM 5261 N N . ILE A 1 686 ? -45.546 30.191 23.516 1.00 91.94 686 ILE A N 1
ATOM 5262 C CA . ILE A 1 686 ? -45.390 29.034 24.403 1.00 91.94 686 ILE A CA 1
ATOM 5263 C C . ILE A 1 686 ? -46.266 29.214 25.648 1.00 91.94 686 ILE A C 1
ATOM 5265 O O . ILE A 1 686 ? -46.608 30.338 26.022 1.00 91.94 686 ILE A O 1
ATOM 5269 N N . ALA A 1 687 ? -46.657 28.108 26.281 1.00 89.81 687 ALA A N 1
ATOM 5270 C CA . ALA A 1 687 ? -47.464 28.144 27.497 1.00 89.81 687 ALA A CA 1
ATOM 5271 C C . ALA A 1 687 ? -46.610 28.522 28.717 1.00 89.81 687 ALA A C 1
ATOM 5273 O O . ALA A 1 687 ? -45.494 28.029 28.872 1.00 89.81 687 ALA A O 1
ATOM 5274 N N . ASP A 1 688 ? -47.153 29.350 29.614 1.00 88.44 688 ASP A N 1
ATOM 5275 C CA . ASP A 1 688 ? -46.516 29.621 30.904 1.00 88.44 688 ASP A CA 1
ATOM 5276 C C . ASP A 1 688 ? -46.653 28.395 31.815 1.00 88.44 688 ASP A C 1
ATOM 5278 O O . ASP A 1 688 ? -47.699 28.152 32.419 1.00 88.44 688 ASP A O 1
ATOM 5282 N N . VAL A 1 689 ? -45.584 27.608 31.910 1.00 76.00 689 VAL A N 1
ATOM 5283 C CA . VAL A 1 689 ? -45.542 26.391 32.734 1.00 76.00 689 VAL A CA 1
ATOM 5284 C C . VAL A 1 689 ? -45.597 26.724 34.236 1.00 76.00 689 VAL A C 1
ATOM 5286 O O . VAL A 1 689 ? -45.957 25.869 35.045 1.00 76.00 689 VAL A O 1
ATOM 5289 N N . ASN A 1 690 ? -45.306 27.975 34.621 1.00 69.38 690 ASN A N 1
ATOM 5290 C CA . ASN A 1 690 ? -45.382 28.450 36.003 1.00 69.38 690 ASN A CA 1
ATOM 5291 C C . ASN A 1 690 ? -46.754 29.044 36.363 1.00 69.38 690 ASN A C 1
ATOM 5293 O O . ASN A 1 690 ? -47.041 29.229 37.550 1.00 69.38 690 ASN A O 1
ATOM 5297 N N . ALA A 1 691 ? -47.635 29.275 35.385 1.00 67.25 691 ALA A N 1
ATOM 5298 C CA . ALA A 1 691 ? -49.036 29.627 35.610 1.00 67.25 691 ALA A CA 1
ATOM 5299 C C . ALA A 1 691 ? -49.855 28.375 35.984 1.00 67.25 691 ALA A C 1
ATOM 5301 O O . ALA A 1 691 ? -50.788 27.966 35.293 1.00 67.25 691 ALA A O 1
ATOM 5302 N N . GLY A 1 692 ? -49.478 27.725 37.085 1.00 51.00 692 GLY A N 1
ATOM 5303 C CA . GLY A 1 692 ? -50.198 26.579 37.627 1.00 51.00 692 GLY A CA 1
ATOM 5304 C C . GLY A 1 692 ? -51.640 26.931 38.016 1.00 51.00 692 GLY A C 1
ATOM 5305 O O . GLY A 1 692 ? -51.899 27.951 38.653 1.00 51.00 692 GLY A O 1
ATOM 5306 N N . PHE A 1 693 ? -52.557 26.041 37.633 1.00 44.06 693 PHE A N 1
ATOM 5307 C CA . PHE A 1 693 ? -53.972 25.964 38.008 1.00 44.06 693 PHE A CA 1
ATOM 5308 C C . PHE A 1 693 ? -54.288 26.522 39.417 1.00 44.06 693 PHE A C 1
ATOM 5310 O O . PHE A 1 693 ? -53.782 25.984 40.404 1.00 44.06 693 PHE A O 1
ATOM 5317 N N . PRO A 1 694 ? -55.185 27.521 39.554 1.00 45.75 694 PRO A N 1
ATOM 5318 C CA . PRO A 1 694 ? -55.550 28.081 40.856 1.00 45.75 694 PRO A CA 1
ATOM 5319 C C . PRO A 1 694 ? -56.406 27.174 41.765 1.00 45.75 694 PRO A C 1
ATOM 5321 O O . PRO A 1 694 ? -56.752 27.606 42.859 1.00 45.75 694 PRO A O 1
ATOM 5324 N N . GLU A 1 695 ? -56.780 25.954 41.362 1.00 45.97 695 GLU A N 1
ATOM 5325 C CA . GLU A 1 695 ? -57.816 25.169 42.069 1.00 45.97 695 GLU A CA 1
ATOM 5326 C C . GLU A 1 695 ? -57.331 24.017 42.963 1.00 45.97 695 GLU A C 1
ATOM 5328 O O . GLU A 1 695 ? -58.157 23.279 43.495 1.00 45.97 695 GLU A O 1
ATOM 5333 N N . ILE A 1 696 ? -56.030 23.869 43.228 1.00 45.19 696 ILE A N 1
ATOM 5334 C CA . ILE A 1 696 ? -55.572 22.962 44.298 1.00 45.19 696 ILE A CA 1
ATOM 5335 C C . ILE A 1 696 ? -54.499 23.648 45.153 1.00 45.19 696 ILE A C 1
ATOM 5337 O O . ILE A 1 696 ? -53.300 23.418 44.993 1.00 45.19 696 ILE A O 1
ATOM 5341 N N . ARG A 1 697 ? -54.952 24.501 46.076 1.00 37.62 697 ARG A N 1
ATOM 5342 C CA . ARG A 1 697 ? -54.258 24.865 47.318 1.00 37.62 697 ARG A CA 1
ATOM 5343 C C . ARG A 1 697 ? -55.253 25.012 48.454 1.00 37.62 697 ARG A C 1
ATOM 5345 O O . ARG A 1 697 ? -56.329 25.598 48.206 1.00 37.62 697 ARG A O 1
#

Nearest PDB structures (foldseek):
  8snb-assembly1_6Q  TM=1.779E-01  e=5.558E-01  Strongylocentrotus purpuratus

Solvent-accessible surface area (backbone atoms only — not comparable to full-atom values): 41696 Å² total; per-residue (Å²): 138,89,83,90,86,79,76,79,72,66,60,66,63,64,62,55,56,60,57,60,50,52,56,56,52,52,53,59,48,51,56,51,52,52,51,52,54,50,50,59,52,50,53,52,51,51,60,46,51,52,49,54,54,49,52,57,51,50,51,54,48,50,51,51,52,51,52,49,51,48,51,52,50,49,52,45,53,59,71,26,44,81,76,50,68,74,57,47,52,56,50,48,54,51,51,51,50,42,33,72,74,67,73,56,74,53,72,70,53,42,51,52,48,31,44,43,35,67,78,37,45,68,72,47,58,64,72,62,38,51,51,22,49,52,52,32,48,68,61,33,49,66,52,50,54,30,51,64,31,85,89,38,36,87,74,62,46,66,68,55,42,33,47,31,40,62,54,36,98,64,36,53,54,62,37,63,39,83,64,38,68,58,33,52,48,51,56,55,39,58,74,36,89,89,47,94,55,45,67,75,34,71,68,40,32,49,27,44,33,70,76,48,34,82,76,67,41,89,65,48,41,53,73,41,57,42,82,34,95,52,92,67,22,35,27,43,29,27,39,37,53,44,99,86,66,51,74,42,80,43,67,37,17,66,44,64,44,50,60,90,77,70,36,77,49,72,33,63,46,47,47,67,58,56,49,54,53,50,52,53,37,51,52,48,33,52,42,34,72,77,31,64,67,58,42,51,50,39,48,48,24,25,29,72,46,46,78,33,76,64,79,73,73,60,92,71,49,62,48,74,78,41,78,44,92,95,72,46,45,23,26,35,37,63,84,72,45,83,40,71,52,79,73,83,88,80,75,97,70,94,71,89,77,75,51,78,63,54,52,50,51,43,53,36,52,33,43,41,55,35,21,60,78,53,70,30,50,54,45,100,80,48,44,74,75,46,87,43,86,31,42,70,55,29,53,53,54,35,53,49,31,49,54,51,49,54,52,36,44,76,71,76,42,87,76,56,46,68,55,38,48,49,50,50,33,52,34,44,72,71,49,78,80,46,53,70,57,31,37,52,51,22,34,68,74,63,35,97,82,51,55,71,70,55,32,49,54,41,18,55,46,48,52,50,51,52,49,53,50,20,48,45,48,60,63,47,50,68,79,66,79,51,83,75,89,63,55,77,68,60,53,50,54,52,53,50,66,74,62,75,67,85,83,86,82,88,88,80,91,78,90,75,86,64,85,78,75,79,78,79,86,85,89,83,90,81,88,81,84,81,92,80,88,81,82,90,80,89,83,83,85,84,84,89,82,85,88,85,88,87,88,82,91,78,90,81,67,89,82,64,72,84,71,67,87,78,70,92,80,80,89,80,83,90,84,85,86,90,85,83,91,85,86,79,83,79,60,56,66,59,50,53,49,53,51,51,56,51,51,54,50,48,60,57,41,49,77,42,97,66,15,69,63,54,53,62,74,72,65,59,94,46,78,62,50,48,50,53,51,54,50,56,62,67,70,44,60,84,88,37,76,67,32,50,55,50,52,48,50,53,49,45,48,56,48,35,76,69,32,49,71,59,46,52,54,32,48,76,72,69,44,51,64,70,56,35,53,52,50,34,35,76,69,67,62,42,82,62,82,82,70,64,75,89,84,81,127